Protein 2I1O (pdb70)

Foldseek 3Di:
DDDDPDADPVCLLVLNPFDVVLVVVLVVCPPCLVQKKFKKFKAFPFDQPAKWQWDQVVVVLVRLFPAQKWKWAFDGLFIGGQAFPVRHGDTGMMIITRCNRCVSNQNVNQVRTFQLTLLLRQLLLLQVLLPPFAEEEDALVVDDVVCSQSNRLSSVLSHHPAYADPNVCVQLVHDHDDAQDLVQCVVPNQVVSLVVQVVPDDPVDAGEGEQANDDQLQVSLLCCLVPDQRHQEYEYADDPVSCPDVLVSLLSSCVSCVVSPNNNYAYEYEYPDGSVRSNSNVVSGHRYYYDHDCNSVRRTRRMDMWTQAIPHHGDGDPPHHHADWWWWAAPPLGRIDIGHPVDQWDQDDPDHTIGTRGGIQARRSHGPDDDDRSVVSSVSNVVNSVSVD

Structure (mmCIF, N/CA/C/O backbone):
data_2I1O
#
_entry.id   2I1O
#
_cell.length_a   135.012
_cell.length_b   135.012
_cell.length_c   120.324
_cell.angle_alpha   90.00
_cell.angle_beta   90.00
_cell.angle_gamma   120.00
#
_symmetry.space_group_name_H-M   'P 63 2 2'
#
loop_
_entity.id
_entity.type
_entity.pdbx_description
1 polymer 'Nicotinate Phosphoribosyltransferase'
2 non-polymer 'PHOSPHATE ION'
3 non-polymer 'ZINC ION'
4 non-polymer 2-AMINO-2-HYDROXYMETHYL-PROPANE-1,3-DIOL
5 non-polymer (4S)-2-METHYL-2,4-PENTANEDIOL
6 non-polymer 'ACETIC ACID'
7 water water
#
loop_
_atom_site.group_PDB
_atom_site.id
_atom_site.type_symbol
_atom_site.label_atom_id
_atom_site.label_alt_id
_atom_site.label_comp_id
_atom_site.label_asym_id
_atom_site.label_entity_id
_atom_site.label_seq_id
_atom_site.pdbx_PDB_ins_code
_atom_site.Cartn_x
_atom_site.Cartn_y
_atom_site.Cartn_z
_atom_site.occupancy
_atom_site.B_iso_or_equiv
_atom_site.auth_seq_id
_atom_site.auth_comp_id
_atom_site.auth_asym_id
_atom_site.auth_atom_id
_atom_site.pdbx_PDB_model_num
ATOM 1 N N . MET A 1 7 ? 116.060 61.685 38.347 1.00 74.54 1 MET A N 1
ATOM 2 C CA . MET A 1 7 ? 114.693 61.584 37.751 1.00 73.61 1 MET A CA 1
ATOM 3 C C . MET A 1 7 ? 114.030 62.964 37.701 1.00 73.27 1 MET A C 1
ATOM 4 O O . MET A 1 7 ? 114.591 63.944 38.190 1.00 73.27 1 MET A O 1
ATOM 9 N N . ASN A 1 8 ? 112.840 63.046 37.113 1.00 69.12 2 ASN A N 1
ATOM 10 C CA . ASN A 1 8 ? 112.152 64.329 37.003 1.00 67.00 2 ASN A CA 1
ATOM 11 C C . ASN A 1 8 ? 111.086 64.607 38.071 1.00 62.08 2 ASN A C 1
ATOM 12 O O . ASN A 1 8 ? 110.754 63.738 38.879 1.00 61.38 2 ASN A O 1
ATOM 17 N N . VAL A 1 9 ? 110.565 65.835 38.063 1.00 51.08 3 VAL A N 1
ATOM 18 C CA . VAL A 1 9 ? 109.560 66.286 39.029 1.00 44.10 3 VAL A CA 1
ATOM 19 C C . VAL A 1 9 ? 108.295 65.432 39.119 1.00 39.78 3 VAL A C 1
ATOM 20 O O . VAL A 1 9 ? 107.937 64.954 40.197 1.00 39.04 3 VAL A O 1
ATOM 24 N N . PHE A 1 10 ? 107.615 65.252 37.991 1.00 35.80 4 PHE A N 1
ATOM 25 C CA . PHE A 1 10 ? 106.387 64.472 37.965 1.00 30.22 4 PHE A CA 1
ATOM 26 C C . PHE A 1 10 ? 106.648 62.970 37.959 1.00 28.29 4 PHE A C 1
ATOM 27 O O . PHE A 1 10 ? 107.785 62.531 37.765 1.00 25.58 4 PHE A O 1
ATOM 35 N N . ASN A 1 11 ? 105.593 62.190 38.188 1.00 24.30 5 ASN A N 1
ATOM 36 C CA . ASN A 1 11 ? 105.697 60.731 38.253 1.00 23.68 5 ASN A CA 1
ATOM 37 C C . ASN A 1 11 ? 105.789 60.101 36.873 1.00 23.02 5 ASN A C 1
ATOM 38 O O . ASN A 1 11 ? 104.970 59.265 36.492 1.00 22.93 5 ASN A O 1
ATOM 43 N N . THR A 1 12 ? 106.813 60.495 36.133 1.00 30.80 6 THR A N 1
ATOM 44 C CA . THR A 1 12 ? 106.995 60.005 34.784 1.00 31.62 6 THR A CA 1
ATOM 45 C C . THR A 1 12 ? 108.404 59.509 34.530 1.00 32.15 6 THR A C 1
ATOM 46 O O . THR A 1 12 ? 109.325 59.790 35.294 1.00 33.97 6 THR A O 1
ATOM 50 N N . ALA A 1 13 ? 108.558 58.758 33.448 1.00 30.49 7 ALA A N 1
ATOM 51 C CA . ALA A 1 13 ? 109.857 58.246 33.053 1.00 30.26 7 ALA A CA 1
ATOM 52 C C . ALA A 1 13 ? 110.245 59.094 31.850 1.00 30.80 7 ALA A C 1
ATOM 53 O O . ALA A 1 13 ? 109.458 59.258 30.920 1.00 31.17 7 ALA A O 1
ATOM 55 N N . SER A 1 14 ? 111.446 59.656 31.882 1.00 25.77 8 SER A N 1
ATOM 56 C CA . SER A 1 14 ? 111.918 60.487 30.783 1.00 26.86 8 SER A CA 1
ATOM 57 C C . SER A 1 14 ? 112.325 59.596 29.617 1.00 29.33 8 SER A C 1
ATOM 58 O O . SER A 1 14 ? 112.399 58.377 29.765 1.00 28.55 8 SER A O 1
ATOM 61 N N . ASP A 1 15 ? 112.582 60.203 28.461 1.00 24.92 9 ASP A N 1
ATOM 62 C CA . ASP A 1 15 ? 113.008 59.447 27.289 1.00 29.14 9 ASP A CA 1
ATOM 63 C C . ASP A 1 15 ? 114.314 58.751 27.633 1.00 34.27 9 ASP A C 1
ATOM 64 O O . ASP A 1 15 ? 114.551 57.608 27.233 1.00 31.80 9 ASP A O 1
ATOM 69 N N . GLU A 1 16 ? 115.156 59.458 28.381 1.00 35.63 10 GLU A N 1
ATOM 70 C CA . GLU A 1 16 ? 116.441 58.927 28.814 1.00 40.13 10 GLU A CA 1
ATOM 71 C C . GLU A 1 16 ? 116.168 57.615 29.549 1.00 36.52 10 GLU A C 1
ATOM 72 O O . GLU A 1 16 ? 116.692 56.560 29.187 1.00 33.05 10 GLU A O 1
ATOM 78 N N . ASP A 1 17 ? 115.333 57.701 30.583 1.00 37.27 11 ASP A N 1
ATOM 79 C CA . ASP A 1 17 ? 114.974 56.546 31.392 1.00 31.40 11 ASP A CA 1
ATOM 80 C C . ASP A 1 17 ? 114.447 55.364 30.588 1.00 28.54 11 ASP A C 1
ATOM 81 O O . ASP A 1 17 ? 114.945 54.250 30.733 1.00 26.65 11 ASP A O 1
ATOM 86 N N . ILE A 1 18 ? 113.441 55.584 29.744 1.00 30.40 12 ILE A N 1
ATOM 87 C CA . ILE A 1 18 ? 112.909 54.457 28.991 1.00 28.82 12 ILE A CA 1
ATOM 88 C C . ILE A 1 18 ? 113.997 53.859 28.084 1.00 29.23 12 ILE A C 1
ATOM 89 O O . ILE A 1 18 ? 114.051 52.643 27.902 1.00 28.41 12 ILE A O 1
ATOM 94 N N . LYS A 1 19 ? 114.878 54.701 27.544 1.00 33.05 13 LYS A N 1
ATOM 95 C CA . LYS A 1 19 ? 115.966 54.212 26.688 1.00 34.62 13 LYS A CA 1
ATOM 96 C C . LYS A 1 19 ? 117.013 53.410 27.470 1.00 34.59 13 LYS A C 1
ATOM 97 O O . LYS A 1 19 ? 117.704 52.566 26.903 1.00 33.38 13 LYS A O 1
ATOM 103 N N . LYS A 1 20 ? 117.135 53.683 28.768 1.00 36.83 14 LYS A N 1
ATOM 104 C CA . LYS A 1 20 ? 118.098 52.981 29.615 1.00 36.97 14 LYS A CA 1
ATOM 105 C C . LYS A 1 20 ? 117.522 51.678 30.166 1.00 37.63 14 LYS A C 1
ATOM 106 O O . LYS A 1 20 ? 118.215 50.917 30.851 1.00 38.16 14 LYS A O 1
ATOM 112 N N . GLY A 1 21 ? 116.253 51.418 29.863 1.00 34.24 15 GLY A N 1
ATOM 113 C CA . GLY A 1 21 ? 115.622 50.201 30.341 1.00 32.47 15 GLY A CA 1
ATOM 114 C C . GLY A 1 21 ? 115.133 50.307 31.771 1.00 31.62 15 GLY A C 1
ATOM 115 O O . GLY A 1 21 ? 114.916 49.291 32.434 1.00 31.33 15 GLY A O 1
ATOM 116 N N . LEU A 1 22 ? 114.957 51.537 32.247 1.00 37.87 16 LEU A N 1
ATOM 117 C CA . LEU A 1 22 ? 114.493 51.780 33.611 1.00 37.92 16 LEU A CA 1
ATOM 118 C C . LEU A 1 22 ? 112.975 51.686 33.724 1.00 37.21 16 LEU A C 1
ATOM 119 O O . LEU A 1 22 ? 112.431 51.462 34.808 1.00 37.36 16 LEU A O 1
ATOM 124 N N . ALA A 1 23 ? 112.293 51.881 32.601 1.00 31.46 17 ALA A N 1
ATOM 125 C CA . ALA A 1 23 ? 110.844 51.793 32.582 1.00 31.94 17 ALA A CA 1
ATOM 126 C C . ALA A 1 23 ? 110.501 50.363 32.189 1.00 32.95 17 ALA A C 1
ATOM 127 O O . ALA A 1 23 ? 110.064 50.103 31.070 1.00 32.16 17 ALA A O 1
ATOM 129 N N . SER A 1 24 ? 110.732 49.433 33.109 1.00 26.82 18 SER A N 1
ATOM 130 C CA . SER A 1 24 ? 110.441 48.034 32.856 1.00 26.40 18 SER A CA 1
ATOM 131 C C . SER A 1 24 ? 110.321 47.239 34.152 1.00 25.70 18 SER A C 1
ATOM 132 O O . SER A 1 24 ? 110.667 47.720 35.233 1.00 23.93 18 SER A O 1
ATOM 135 N N . ASP A 1 25 ? 109.805 46.023 34.026 1.00 28.85 19 ASP A N 1
ATOM 136 C CA . ASP A 1 25 ? 109.642 45.121 35.157 1.00 28.89 19 ASP A CA 1
ATOM 137 C C . ASP A 1 25 ? 111.060 44.624 35.471 1.00 30.40 19 ASP A C 1
ATOM 138 O O . ASP A 1 25 ? 111.759 44.151 34.570 1.00 28.86 19 ASP A O 1
ATOM 143 N N . VAL A 1 26 ? 111.487 44.729 36.729 1.00 30.61 20 VAL A N 1
ATOM 144 C CA . VAL A 1 26 ? 112.841 44.311 37.109 1.00 31.28 20 VAL A CA 1
ATOM 145 C C . VAL A 1 26 ? 113.254 42.899 36.772 1.00 33.16 20 VAL A C 1
ATOM 146 O O . VAL A 1 26 ? 114.444 42.625 36.640 1.00 32.85 20 VAL A O 1
ATOM 150 N N . TYR A 1 27 ? 112.295 41.995 36.638 1.00 29.43 21 TYR A N 1
ATOM 151 C CA . TYR A 1 27 ? 112.663 40.622 36.365 1.00 30.95 21 TYR A CA 1
ATOM 152 C C . TYR A 1 27 ? 113.557 40.478 35.140 1.00 29.76 21 TYR A C 1
ATOM 153 O O . TYR A 1 27 ? 114.416 39.596 35.111 1.00 29.24 21 TYR A O 1
ATOM 162 N N . PHE A 1 28 ? 113.391 41.356 34.151 1.00 30.06 22 PHE A N 1
ATOM 163 C CA . PHE A 1 28 ? 114.206 41.285 32.938 1.00 27.72 22 PHE A CA 1
ATOM 164 C C . PHE A 1 28 ? 115.690 41.465 33.227 1.00 27.06 22 PHE A C 1
ATOM 165 O O . PHE A 1 28 ? 116.490 40.570 32.936 1.00 25.89 22 PHE A O 1
ATOM 173 N N . GLU A 1 29 ? 116.068 42.602 33.809 1.00 37.38 23 GLU A N 1
ATOM 174 C CA . GLU A 1 29 ? 117.480 42.821 34.088 1.00 38.31 23 GLU A CA 1
ATOM 175 C C . GLU A 1 29 ? 118.042 41.774 35.043 1.00 38.65 23 GLU A C 1
ATOM 176 O O . GLU A 1 29 ? 119.174 41.323 34.862 1.00 41.75 23 GLU A O 1
ATOM 182 N N . ARG A 1 30 ? 117.261 41.366 36.040 1.00 30.71 24 ARG A N 1
ATOM 183 C CA . ARG A 1 30 ? 117.736 40.355 36.983 1.00 30.86 24 ARG A CA 1
ATOM 184 C C . ARG A 1 30 ? 117.904 39.005 36.293 1.00 30.87 24 ARG A C 1
ATOM 185 O O . ARG A 1 30 ? 118.798 38.237 36.637 1.00 32.20 24 ARG A O 1
ATOM 193 N N . THR A 1 31 ? 117.045 38.719 35.318 1.00 31.76 25 THR A N 1
ATOM 194 C CA . THR A 1 31 ? 117.116 37.464 34.573 1.00 30.97 25 THR A CA 1
ATOM 195 C C . THR A 1 31 ? 118.295 37.483 33.613 1.00 31.50 25 THR A C 1
ATOM 196 O O . THR A 1 31 ? 118.992 36.485 33.452 1.00 30.74 25 THR A O 1
ATOM 200 N N . ILE A 1 32 ? 118.494 38.619 32.953 1.00 33.96 26 ILE A N 1
ATOM 201 C CA . ILE A 1 32 ? 119.594 38.760 32.012 1.00 34.64 26 ILE A CA 1
ATOM 202 C C . ILE A 1 32 ? 120.893 38.663 32.792 1.00 35.61 26 ILE A C 1
ATOM 203 O O . ILE A 1 32 ? 121.861 38.059 32.343 1.00 33.90 26 ILE A O 1
ATOM 208 N N . SER A 1 33 ? 120.894 39.252 33.978 1.00 40.46 27 SER A N 1
ATOM 209 C CA . SER A 1 33 ? 122.069 39.228 34.831 1.00 42.99 27 SER A CA 1
ATOM 210 C C . SER A 1 33 ? 122.418 37.784 35.205 1.00 43.92 27 SER A C 1
ATOM 211 O O . SER A 1 33 ? 123.585 37.392 35.184 1.00 42.69 27 SER A O 1
ATOM 214 N N . ALA A 1 34 ? 121.398 36.994 35.530 1.00 40.59 28 ALA A N 1
ATOM 215 C CA . ALA A 1 34 ? 121.595 35.598 35.913 1.00 41.80 28 ALA A CA 1
ATOM 216 C C . ALA A 1 34 ? 122.153 34.741 34.775 1.00 42.31 28 ALA A C 1
ATOM 217 O O . ALA A 1 34 ? 122.996 33.874 35.003 1.00 42.30 28 ALA A O 1
ATOM 219 N N . ILE A 1 35 ? 121.679 34.990 33.555 1.00 45.97 29 ILE A N 1
ATOM 220 C CA . ILE A 1 35 ? 122.115 34.248 32.372 1.00 48.77 29 ILE A CA 1
ATOM 221 C C . ILE A 1 35 ? 123.626 34.327 32.117 1.00 51.41 29 ILE A C 1
ATOM 222 O O . ILE A 1 35 ? 124.220 33.398 31.567 1.00 50.72 29 ILE A O 1
ATOM 227 N N . GLY A 1 36 ? 124.247 35.434 32.511 1.00 46.16 30 GLY A N 1
ATOM 228 C CA . GLY A 1 36 ? 125.682 35.574 32.327 1.00 51.36 30 GLY A CA 1
ATOM 229 C C . GLY A 1 36 ? 126.208 35.388 30.914 1.00 56.87 30 GLY A C 1
ATOM 230 O O . GLY A 1 36 ? 125.605 35.855 29.949 1.00 57.18 30 GLY A O 1
ATOM 231 N N . ASP A 1 37 ? 127.339 34.697 30.791 1.00 50.39 31 ASP A N 1
ATOM 232 C CA . ASP A 1 37 ? 127.967 34.478 29.489 1.00 52.61 31 ASP A CA 1
ATOM 233 C C . ASP A 1 37 ? 127.087 33.729 28.496 1.00 50.95 31 ASP A C 1
ATOM 234 O O . ASP A 1 37 ? 127.357 33.742 27.295 1.00 49.35 31 ASP A O 1
ATOM 239 N N . LYS A 1 38 ? 126.043 33.067 28.987 1.00 44.71 32 LYS A N 1
ATOM 240 C CA . LYS A 1 38 ? 125.153 32.342 28.092 1.00 39.29 32 LYS A CA 1
ATOM 241 C C . LYS A 1 38 ? 124.517 33.356 27.149 1.00 38.54 32 LYS A C 1
ATOM 242 O O . LYS A 1 38 ? 124.040 33.004 26.068 1.00 36.96 32 LYS A O 1
ATOM 248 N N . CYS A 1 39 ? 124.528 34.620 27.566 1.00 47.30 33 CYS A N 1
ATOM 249 C CA . CYS A 1 39 ? 123.951 35.699 26.775 1.00 46.75 33 CYS A CA 1
ATOM 250 C C . CYS A 1 39 ? 124.513 35.734 25.364 1.00 49.60 33 CYS A C 1
ATOM 251 O O . CYS A 1 39 ? 123.804 36.049 24.409 1.00 48.58 33 CYS A O 1
ATOM 254 N N . ASN A 1 40 ? 125.790 35.397 25.237 1.00 68.60 34 ASN A N 1
ATOM 255 C CA . ASN A 1 40 ? 126.457 35.400 23.945 1.00 71.81 34 ASN A CA 1
ATOM 256 C C . ASN A 1 40 ? 126.004 34.254 23.040 1.00 71.00 34 ASN A C 1
ATOM 257 O O . ASN A 1 40 ? 126.280 34.256 21.841 1.00 70.68 34 ASN A O 1
ATOM 262 N N . ASP A 1 41 ? 125.296 33.282 23.606 1.00 60.12 35 ASP A N 1
ATOM 263 C CA . ASP A 1 41 ? 124.846 32.132 22.828 1.00 57.52 35 ASP A CA 1
ATOM 264 C C . ASP A 1 41 ? 123.329 31.997 22.738 1.00 54.92 35 ASP A C 1
ATOM 265 O O . ASP A 1 41 ? 122.813 30.929 22.397 1.00 54.60 35 ASP A O 1
ATOM 270 N N . LEU A 1 42 ? 122.615 33.077 23.033 1.00 44.08 36 LEU A N 1
ATOM 271 C CA . LEU A 1 42 ? 121.165 33.042 22.986 1.00 38.12 36 LEU A CA 1
ATOM 272 C C . LEU A 1 42 ? 120.583 34.081 22.053 1.00 37.21 36 LEU A C 1
ATOM 273 O O . LEU A 1 42 ? 120.349 35.229 22.442 1.00 35.49 36 LEU A O 1
ATOM 278 N N . ARG A 1 43 ? 120.369 33.673 20.808 1.00 42.36 37 ARG A N 1
ATOM 279 C CA . ARG A 1 43 ? 119.774 34.551 19.817 1.00 42.02 37 ARG A CA 1
ATOM 280 C C . ARG A 1 43 ? 118.315 34.126 19.739 1.00 37.78 37 ARG A C 1
ATOM 281 O O . ARG A 1 43 ? 118.002 32.932 19.739 1.00 35.43 37 ARG A O 1
ATOM 289 N N . VAL A 1 44 ? 117.417 35.098 19.678 1.00 42.34 38 VAL A N 1
ATOM 290 C CA . VAL A 1 44 ? 116.005 34.773 19.624 1.00 39.62 38 VAL A CA 1
ATOM 291 C C . VAL A 1 44 ? 115.228 35.644 18.659 1.00 37.41 38 VAL A C 1
ATOM 292 O O . VAL A 1 44 ? 115.756 36.586 18.064 1.00 38.46 38 VAL A O 1
ATOM 296 N N . ALA A 1 45 ? 113.959 35.294 18.517 1.00 31.24 39 ALA A N 1
ATOM 297 C CA . ALA A 1 45 ? 113.015 36.021 17.687 1.00 29.17 39 ALA A CA 1
ATOM 298 C C . ALA A 1 45 ? 111.730 36.037 18.524 1.00 27.97 39 ALA A C 1
ATOM 299 O O . ALA A 1 45 ? 111.216 34.990 18.925 1.00 26.95 39 ALA A O 1
ATOM 301 N N . MET A 1 46 ? 111.239 37.230 18.823 1.00 27.55 40 MET A N 1
ATOM 302 C CA . MET A 1 46 ? 110.032 37.377 19.618 1.00 26.83 40 MET A CA 1
ATOM 303 C C . MET A 1 46 ? 108.965 38.061 18.772 1.00 26.72 40 MET A C 1
ATOM 304 O O . MET A 1 46 ? 109.272 38.968 17.999 1.00 26.71 40 MET A O 1
ATOM 309 N N . GLU A 1 47 ? 107.718 37.624 18.908 1.00 34.13 41 GLU A N 1
ATOM 310 C CA . GLU A 1 47 ? 106.627 38.220 18.143 1.00 34.22 41 GLU A CA 1
ATOM 311 C C . GLU A 1 47 ? 105.518 38.722 19.062 1.00 32.03 41 GLU A C 1
ATOM 312 O O . GLU A 1 47 ? 105.168 38.078 20.048 1.00 34.01 41 GLU A O 1
ATOM 318 N N . ALA A 1 48 ? 104.982 39.889 18.738 1.00 24.46 42 ALA A N 1
ATOM 319 C CA . ALA A 1 48 ? 103.904 40.475 19.520 1.00 22.74 42 ALA A CA 1
ATOM 320 C C . ALA A 1 48 ? 102.588 40.112 18.855 1.00 23.14 42 ALA A C 1
ATOM 321 O O . ALA A 1 48 ? 102.398 40.353 17.653 1.00 22.04 42 ALA A O 1
ATOM 323 N N . THR A 1 49 ? 101.696 39.520 19.644 1.00 20.58 43 THR A N 1
ATOM 324 C CA . THR A 1 49 ? 100.378 39.108 19.180 1.00 20.66 43 THR A CA 1
ATOM 325 C C . THR A 1 49 ? 99.339 39.642 20.160 1.00 22.17 43 THR A C 1
ATOM 326 O O . THR A 1 49 ? 99.644 39.920 21.321 1.00 21.69 43 THR A O 1
ATOM 330 N N . VAL A 1 50 ? 98.112 39.793 19.690 1.00 23.08 44 VAL A N 1
ATOM 331 C CA . VAL A 1 50 ? 97.055 40.287 20.550 1.00 24.74 44 VAL A CA 1
ATOM 332 C C . VAL A 1 50 ? 96.419 39.159 21.360 1.00 24.33 44 VAL A C 1
ATOM 333 O O . VAL A 1 50 ? 95.859 38.224 20.798 1.00 23.28 44 VAL A O 1
ATOM 337 N N . SER A 1 51 ? 96.538 39.222 22.677 1.00 24.26 45 SER A N 1
ATOM 338 C CA . SER A 1 51 ? 95.884 38.222 23.513 1.00 27.07 45 SER A CA 1
ATOM 339 C C . SER A 1 51 ? 94.512 38.858 23.630 1.00 27.47 45 SER A C 1
ATOM 340 O O . SER A 1 51 ? 93.487 38.191 23.525 1.00 23.19 45 SER A O 1
ATOM 343 N N . GLY A 1 52 ? 94.562 40.179 23.816 1.00 65.87 46 GLY A N 1
ATOM 344 C CA . GLY A 1 52 ? 93.413 41.054 23.989 1.00 67.36 46 GLY A CA 1
ATOM 345 C C . GLY A 1 52 ? 92.098 40.788 23.301 1.00 69.28 46 GLY A C 1
ATOM 346 O O . GLY A 1 52 ? 91.816 39.670 22.882 1.00 71.77 46 GLY A O 1
ATOM 347 N N . PRO A 1 53 ? 91.263 41.828 23.165 1.00 25.12 47 PRO A N 1
ATOM 348 C CA . PRO A 1 53 ? 89.948 41.713 22.524 1.00 27.00 47 PRO A CA 1
ATOM 349 C C . PRO A 1 53 ? 90.099 41.053 21.164 1.00 27.72 47 PRO A C 1
ATOM 350 O O . PRO A 1 53 ? 90.879 41.510 20.330 1.00 24.20 47 PRO A O 1
ATOM 354 N N . LEU A 1 54 ? 89.361 39.976 20.940 1.00 30.79 48 LEU A N 1
ATOM 355 C CA . LEU A 1 54 ? 89.453 39.286 19.668 1.00 33.74 48 LEU A CA 1
ATOM 356 C C . LEU A 1 54 ? 88.159 39.456 18.878 1.00 37.42 48 LEU A C 1
ATOM 357 O O . LEU A 1 54 ? 88.036 38.967 17.754 1.00 38.49 48 LEU A O 1
ATOM 362 N N . ASP A 1 55 ? 87.207 40.175 19.458 1.00 37.12 49 ASP A N 1
ATOM 363 C CA . ASP A 1 55 ? 85.918 40.376 18.819 1.00 38.23 49 ASP A CA 1
ATOM 364 C C . ASP A 1 55 ? 85.782 41.726 18.095 1.00 36.16 49 ASP A C 1
ATOM 365 O O . ASP A 1 55 ? 84.677 42.211 17.861 1.00 35.33 49 ASP A O 1
ATOM 370 N N . THR A 1 56 ? 86.910 42.322 17.723 1.00 35.41 50 THR A N 1
ATOM 371 C CA . THR A 1 56 ? 86.915 43.601 17.010 1.00 31.07 50 THR A CA 1
ATOM 372 C C . THR A 1 56 ? 88.158 43.686 16.129 1.00 29.56 50 THR A C 1
ATOM 373 O O . THR A 1 56 ? 89.128 42.963 16.356 1.00 28.88 50 THR A O 1
ATOM 377 N N . TRP A 1 57 ? 88.131 44.544 15.112 1.00 28.30 51 TRP A N 1
ATOM 378 C CA . TRP A 1 57 ? 89.326 44.708 14.298 1.00 25.95 51 TRP A CA 1
ATOM 379 C C . TRP A 1 57 ? 90.204 45.690 15.067 1.00 25.28 51 TRP A C 1
ATOM 380 O O . TRP A 1 57 ? 89.817 46.161 16.139 1.00 22.98 51 TRP A O 1
ATOM 391 N N . ILE A 1 58 ? 91.386 45.989 14.537 1.00 28.16 52 ILE A N 1
ATOM 392 C CA . ILE A 1 58 ? 92.304 46.900 15.211 1.00 27.91 52 ILE A CA 1
ATOM 393 C C . ILE A 1 58 ? 93.011 47.826 14.238 1.00 27.32 52 ILE A C 1
ATOM 394 O O . ILE A 1 58 ? 93.347 47.427 13.128 1.00 28.96 52 ILE A O 1
ATOM 399 N N . ASN A 1 59 ? 93.215 49.073 14.655 1.00 25.29 53 ASN A N 1
ATOM 400 C CA . ASN A 1 59 ? 93.934 50.053 13.838 1.00 25.02 53 ASN A CA 1
ATOM 401 C C . ASN A 1 59 ? 95.304 50.148 14.511 1.00 23.79 53 ASN A C 1
ATOM 402 O O . ASN A 1 59 ? 95.475 50.891 15.484 1.00 21.61 53 ASN A O 1
ATOM 407 N N . PHE A 1 60 ? 96.264 49.375 14.009 1.00 24.90 54 PHE A N 1
ATOM 408 C CA . PHE A 1 60 ? 97.602 49.339 14.592 1.00 27.15 54 PHE A CA 1
ATOM 409 C C . PHE A 1 60 ? 98.262 50.710 14.671 1.00 28.47 54 PHE A C 1
ATOM 410 O O . PHE A 1 60 ? 98.309 51.459 13.690 1.00 30.77 54 PHE A O 1
ATOM 418 N N . THR A 1 61 ? 98.786 51.027 15.847 1.00 26.48 55 THR A N 1
ATOM 419 C CA . THR A 1 61 ? 99.422 52.315 16.052 1.00 25.94 55 THR A CA 1
ATOM 420 C C . THR A 1 61 ? 100.409 52.273 17.231 1.00 27.05 55 THR A C 1
ATOM 421 O O . THR A 1 61 ? 100.207 51.525 18.199 1.00 26.27 55 THR A O 1
ATOM 425 N N . GLY A 1 62 ? 101.480 53.063 17.135 1.00 24.80 56 GLY A N 1
ATOM 426 C CA . GLY A 1 62 ? 102.478 53.104 18.192 1.00 23.81 56 GLY A CA 1
ATOM 427 C C . GLY A 1 62 ? 103.829 52.545 17.770 1.00 24.96 56 GLY A C 1
ATOM 428 O O . GLY A 1 62 ? 104.773 52.529 18.560 1.00 23.81 56 GLY A O 1
ATOM 429 N N . LEU A 1 63 ? 103.925 52.096 16.522 1.00 30.27 57 LEU A N 1
ATOM 430 C CA . LEU A 1 63 ? 105.159 51.520 15.981 1.00 31.10 57 LEU A CA 1
ATOM 431 C C . LEU A 1 63 ? 106.314 52.530 15.959 1.00 32.51 57 LEU A C 1
ATOM 432 O O . LEU A 1 63 ? 107.469 52.173 16.221 1.00 31.22 57 LEU A O 1
ATOM 437 N N . ASP A 1 64 ? 105.999 53.785 15.635 1.00 29.07 58 ASP A N 1
ATOM 438 C CA . ASP A 1 64 ? 107.005 54.843 15.563 1.00 29.40 58 ASP A CA 1
ATOM 439 C C . ASP A 1 64 ? 107.802 54.924 16.854 1.00 31.71 58 ASP A C 1
ATOM 440 O O . ASP A 1 64 ? 109.023 55.097 16.838 1.00 32.65 58 ASP A O 1
ATOM 445 N N . GLU A 1 65 ? 107.102 54.784 17.973 1.00 31.99 59 GLU A N 1
ATOM 446 C CA . GLU A 1 65 ? 107.725 54.837 19.287 1.00 32.56 59 GLU A CA 1
ATOM 447 C C . GLU A 1 65 ? 108.671 53.647 19.470 1.00 31.05 59 GLU A C 1
ATOM 448 O O . GLU A 1 65 ? 109.758 53.776 20.041 1.00 29.97 59 GLU A O 1
ATOM 454 N N . VAL A 1 66 ? 108.246 52.489 18.977 1.00 27.25 60 VAL A N 1
ATOM 455 C CA . VAL A 1 66 ? 109.041 51.271 19.075 1.00 26.15 60 VAL A CA 1
ATOM 456 C C . VAL A 1 66 ? 110.364 51.412 18.312 1.00 25.96 60 VAL A C 1
ATOM 457 O O . VAL A 1 66 ? 111.414 51.003 18.810 1.00 25.45 60 VAL A O 1
ATOM 461 N N . LEU A 1 67 ? 110.315 51.998 17.116 1.00 23.08 61 LEU A N 1
ATOM 462 C CA . LEU A 1 67 ? 111.527 52.178 16.321 1.00 23.12 61 LEU A CA 1
ATOM 463 C C . LEU A 1 67 ? 112.497 53.165 16.971 1.00 22.69 61 LEU A C 1
ATOM 464 O O . LEU A 1 67 ? 113.705 52.972 16.917 1.00 21.93 61 LEU A O 1
ATOM 469 N N . LYS A 1 68 ? 111.968 54.218 17.584 1.00 27.92 62 LYS A N 1
ATOM 470 C CA . LYS A 1 68 ? 112.805 55.211 18.251 1.00 29.39 62 LYS A CA 1
ATOM 471 C C . LYS A 1 68 ? 113.627 54.551 19.358 1.00 30.30 62 LYS A C 1
ATOM 472 O O . LYS A 1 68 ? 114.749 54.957 19.640 1.00 32.16 62 LYS A O 1
ATOM 478 N N . LEU A 1 69 ? 113.056 53.532 19.988 1.00 29.77 63 LEU A N 1
ATOM 479 C CA . LEU A 1 69 ? 113.719 52.847 21.086 1.00 29.34 63 LEU A CA 1
ATOM 480 C C . LEU A 1 69 ? 114.741 51.786 20.676 1.00 30.25 63 LEU A C 1
ATOM 481 O O . LEU A 1 69 ? 115.802 51.671 21.292 1.00 30.55 63 LEU A O 1
ATOM 486 N N . LEU A 1 70 ? 114.426 51.006 19.649 1.00 30.29 64 LEU A N 1
ATOM 487 C CA . LEU A 1 70 ? 115.332 49.943 19.224 1.00 31.66 64 LEU A CA 1
ATOM 488 C C . LEU A 1 70 ? 116.387 50.364 18.218 1.00 31.93 64 LEU A C 1
ATOM 489 O O . LEU A 1 70 ? 117.341 49.627 17.970 1.00 32.55 64 LEU A O 1
ATOM 494 N N . GLU A 1 71 ? 116.218 51.546 17.638 1.00 29.06 65 GLU A N 1
ATOM 495 C CA . GLU A 1 71 ? 117.191 52.048 16.677 1.00 30.06 65 GLU A CA 1
ATOM 496 C C . GLU A 1 71 ? 118.552 52.142 17.379 1.00 29.37 65 GLU A C 1
ATOM 497 O O . GLU A 1 71 ? 118.654 52.660 18.496 1.00 26.26 65 GLU A O 1
ATOM 503 N N . GLY A 1 72 ? 119.590 51.615 16.737 1.00 32.70 66 GLY A N 1
ATOM 504 C CA . GLY A 1 72 ? 120.909 51.671 17.339 1.00 35.11 66 GLY A CA 1
ATOM 505 C C . GLY A 1 72 ? 121.360 50.368 17.968 1.00 36.15 66 GLY A C 1
ATOM 506 O O . GLY A 1 72 ? 122.545 50.197 18.246 1.00 37.47 66 GLY A O 1
ATOM 507 N N . LEU A 1 73 ? 120.418 49.459 18.210 1.00 35.47 67 LEU A N 1
ATOM 508 C CA . LEU A 1 73 ? 120.725 48.154 18.787 1.00 35.54 67 LEU A CA 1
ATOM 509 C C . LEU A 1 73 ? 120.883 47.175 17.627 1.00 36.05 67 LEU A C 1
ATOM 510 O O . LEU A 1 73 ? 120.271 47.351 16.576 1.00 36.75 67 LEU A O 1
ATOM 515 N N . ASP A 1 74 ? 121.694 46.142 17.808 1.00 32.44 68 ASP A N 1
ATOM 516 C CA . ASP A 1 74 ? 121.900 45.184 16.735 1.00 32.67 68 ASP A CA 1
ATOM 517 C C . ASP A 1 74 ? 120.758 44.161 16.678 1.00 32.80 68 ASP A C 1
ATOM 518 O O . ASP A 1 74 ? 120.903 42.998 17.076 1.00 31.90 68 ASP A O 1
ATOM 523 N N . VAL A 1 75 ? 119.614 44.613 16.177 1.00 35.94 69 VAL A N 1
ATOM 524 C CA . VAL A 1 75 ? 118.447 43.754 16.053 1.00 35.44 69 VAL A CA 1
ATOM 525 C C . VAL A 1 75 ? 117.699 44.060 14.765 1.00 35.46 69 VAL A C 1
ATOM 526 O O . VAL A 1 75 ? 117.708 45.191 14.276 1.00 36.04 69 VAL A O 1
ATOM 530 N N . ASP A 1 76 ? 117.069 43.037 14.210 1.00 30.65 70 ASP A N 1
ATOM 531 C CA . ASP A 1 76 ? 116.266 43.202 13.010 1.00 30.28 70 ASP A CA 1
ATOM 532 C C . ASP A 1 76 ? 114.831 43.357 13.511 1.00 30.05 70 ASP A C 1
ATOM 533 O O . ASP A 1 76 ? 114.436 42.721 14.499 1.00 28.84 70 ASP A O 1
ATOM 538 N N . LEU A 1 77 ? 114.053 44.205 12.851 1.00 41.50 71 LEU A N 1
ATOM 539 C CA . LEU A 1 77 ? 112.678 44.409 13.277 1.00 42.65 71 LEU A CA 1
ATOM 540 C C . LEU A 1 77 ? 111.701 44.384 12.123 1.00 41.77 71 LEU A C 1
ATOM 541 O O . LEU A 1 77 ? 111.895 45.054 11.107 1.00 43.84 71 LEU A O 1
ATOM 546 N N . TYR A 1 78 ? 110.652 43.589 12.287 1.00 30.90 72 TYR A N 1
ATOM 547 C CA . TYR A 1 78 ? 109.611 43.491 11.282 1.00 30.78 72 TYR A CA 1
ATOM 548 C C . TYR A 1 78 ? 108.319 43.920 11.950 1.00 29.91 72 TYR A C 1
ATOM 549 O O . TYR A 1 78 ? 108.111 43.661 13.139 1.00 30.11 72 TYR A O 1
ATOM 558 N N . ALA A 1 79 ? 107.455 44.582 11.192 1.00 26.99 73 ALA A N 1
ATOM 559 C CA . ALA A 1 79 ? 106.185 45.031 11.736 1.00 26.99 73 ALA A CA 1
ATOM 560 C C . ALA A 1 79 ? 105.163 45.349 10.658 1.00 26.39 73 ALA A C 1
ATOM 561 O O . ALA A 1 79 ? 105.492 45.491 9.478 1.00 27.31 73 ALA A O 1
ATOM 563 N N . ILE A 1 80 ? 103.911 45.436 11.082 1.00 26.63 74 ILE A N 1
ATOM 564 C CA . ILE A 1 80 ? 102.823 45.791 10.193 1.00 26.29 74 ILE A CA 1
ATOM 565 C C . ILE A 1 80 ? 102.809 47.313 10.291 1.00 25.95 74 ILE A C 1
ATOM 566 O O . ILE A 1 80 ? 102.933 47.866 11.384 1.00 25.82 74 ILE A O 1
ATOM 571 N N . PRO A 1 81 ? 102.696 48.013 9.150 1.00 28.51 75 PRO A N 1
ATOM 572 C CA . PRO A 1 81 ? 102.686 49.481 9.194 1.00 27.39 75 PRO A CA 1
ATOM 573 C C . PRO A 1 81 ? 101.566 50.078 10.037 1.00 27.55 75 PRO A C 1
ATOM 574 O O . PRO A 1 81 ? 100.481 49.501 10.164 1.00 25.23 75 PRO A O 1
ATOM 578 N N . GLU A 1 82 ? 101.847 51.233 10.626 1.00 22.94 76 GLU A N 1
ATOM 579 C CA . GLU A 1 82 ? 100.852 51.927 11.415 1.00 23.34 76 GLU A CA 1
ATOM 580 C C . GLU A 1 82 ? 99.675 52.277 10.500 1.00 23.61 76 GLU A C 1
ATOM 581 O O . GLU A 1 82 ? 99.856 52.500 9.299 1.00 20.88 76 GLU A O 1
ATOM 587 N N . GLY A 1 83 ? 98.472 52.319 11.064 1.00 20.80 77 GLY A N 1
ATOM 588 C CA . GLY A 1 83 ? 97.317 52.650 10.259 1.00 21.05 77 GLY A CA 1
ATOM 589 C C . GLY A 1 83 ? 96.721 51.472 9.511 1.00 23.12 77 GLY A C 1
ATOM 590 O O . GLY A 1 83 ? 95.683 51.616 8.856 1.00 24.43 77 GLY A O 1
ATOM 591 N N . THR A 1 84 ? 97.374 50.312 9.572 1.00 23.61 78 THR A N 1
ATOM 592 C CA . THR A 1 84 ? 96.828 49.125 8.914 1.00 24.16 78 THR A CA 1
ATOM 593 C C . THR A 1 84 ? 95.654 48.697 9.788 1.00 24.66 78 THR A C 1
ATOM 594 O O . THR A 1 84 ? 95.756 48.718 11.015 1.00 26.13 78 THR A O 1
ATOM 598 N N . ILE A 1 85 ? 94.534 48.335 9.175 1.00 25.81 79 ILE A N 1
ATOM 599 C CA . ILE A 1 85 ? 93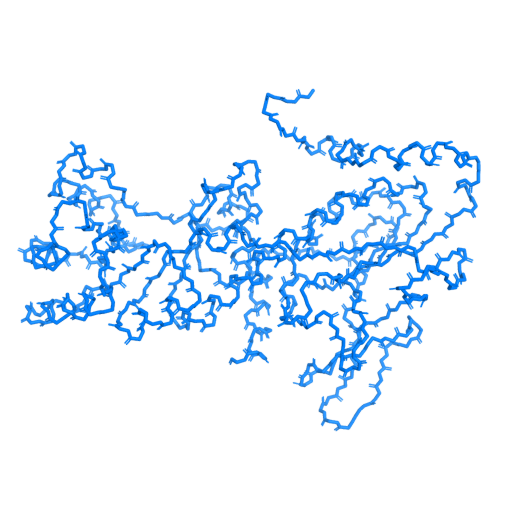.372 47.911 9.952 1.00 26.09 79 ILE A CA 1
ATOM 600 C C . ILE A 1 85 ? 93.071 46.457 9.631 1.00 25.49 79 ILE A C 1
ATOM 601 O O . ILE A 1 85 ? 92.933 46.101 8.465 1.00 24.76 79 ILE A O 1
ATOM 606 N N . LEU A 1 86 ? 92.978 45.622 10.664 1.00 25.21 80 LEU A N 1
ATOM 607 C CA . LEU A 1 86 ? 92.713 44.194 10.476 1.00 24.66 80 LEU A CA 1
ATOM 608 C C . LEU A 1 86 ? 92.251 43.524 11.766 1.00 24.73 80 LEU A C 1
ATOM 609 O O . LEU A 1 86 ? 92.271 44.136 12.830 1.00 24.80 80 LEU A O 1
ATOM 614 N N . PHE A 1 87 ? 91.835 42.263 11.664 1.00 28.34 81 PHE A N 1
ATOM 615 C CA . PHE A 1 87 ? 91.397 41.509 12.833 1.00 30.40 81 PHE A CA 1
ATOM 616 C C . PHE A 1 87 ? 92.606 40.839 13.474 1.00 30.56 81 PHE A C 1
ATOM 617 O O . PHE A 1 87 ? 93.543 40.451 12.781 1.00 32.05 81 PHE A O 1
ATOM 625 N N . PRO A 1 88 ? 92.599 40.697 14.811 1.00 24.91 82 PRO A N 1
ATOM 626 C CA . PRO A 1 88 ? 93.692 40.074 15.568 1.00 24.07 82 PRO A CA 1
ATOM 627 C C . PRO A 1 88 ? 93.938 38.605 15.215 1.00 23.39 82 PRO A C 1
ATOM 628 O O . PRO A 1 88 ? 95.009 38.081 15.513 1.00 21.58 82 PRO A O 1
ATOM 632 N N . ARG A 1 89 ? 92.946 37.940 14.615 1.00 18.16 83 ARG A N 1
ATOM 633 C CA . ARG A 1 89 ? 93.088 36.531 14.211 1.00 19.90 83 ARG A CA 1
ATOM 634 C C . ARG A 1 89 ? 92.862 36.473 12.697 1.00 20.95 83 ARG A C 1
ATOM 635 O O . ARG A 1 89 ? 92.041 37.220 12.168 1.00 19.14 83 ARG A O 1
ATOM 643 N N . ASP A 1 90 ? 93.570 35.585 12.000 1.00 25.85 84 ASP A N 1
ATOM 644 C CA . ASP A 1 90 ? 93.419 35.493 10.551 1.00 26.94 84 ASP A CA 1
ATOM 645 C C . ASP A 1 90 ? 92.172 34.729 10.124 1.00 27.06 84 ASP A C 1
ATOM 646 O O . ASP A 1 90 ? 91.388 34.286 10.964 1.00 27.24 84 ASP A O 1
ATOM 651 N N . ALA A 1 91 ? 91.997 34.584 8.812 1.00 28.07 85 ALA A N 1
ATOM 652 C CA . ALA A 1 91 ? 90.844 33.891 8.236 1.00 27.96 85 ALA A CA 1
ATOM 653 C C . ALA A 1 91 ? 90.613 32.505 8.823 1.00 27.30 85 ALA A C 1
ATOM 654 O O . ALA A 1 91 ? 89.496 31.996 8.792 1.00 25.11 85 ALA A O 1
ATOM 656 N N . ASN A 1 92 ? 91.673 31.902 9.350 1.00 29.68 86 ASN A N 1
ATOM 657 C CA . ASN A 1 92 ? 91.598 30.567 9.937 1.00 29.72 86 ASN A CA 1
ATOM 658 C C . ASN A 1 92 ? 91.762 30.576 11.460 1.00 29.12 86 ASN A C 1
ATOM 659 O O . ASN A 1 92 ? 92.095 29.556 12.063 1.00 29.40 86 ASN A O 1
ATOM 664 N N . GLY A 1 93 ? 91.550 31.735 12.072 1.00 26.19 87 GLY A N 1
ATOM 665 C CA . GLY A 1 93 ? 91.652 31.836 13.516 1.00 27.08 87 GLY A CA 1
ATOM 666 C C . GLY A 1 93 ? 93.045 31.819 14.122 1.00 27.92 87 GLY A C 1
ATOM 667 O O . GLY A 1 93 ? 93.179 31.611 15.333 1.00 26.62 87 GLY A O 1
ATOM 668 N N . LEU A 1 94 ? 94.079 32.036 13.308 1.00 25.88 88 LEU A N 1
ATOM 669 C CA . LEU A 1 94 ? 95.450 32.045 13.828 1.00 26.18 88 LEU A CA 1
ATOM 670 C C . LEU A 1 94 ? 95.842 33.440 14.313 1.00 25.55 88 LEU A C 1
ATOM 671 O O . LEU A 1 94 ? 95.530 34.442 13.669 1.00 26.30 88 LEU A O 1
ATOM 676 N N . PRO A 1 95 ? 96.535 33.521 15.460 1.00 30.41 89 PRO A N 1
ATOM 677 C CA . PRO A 1 95 ? 96.962 34.815 16.011 1.00 29.21 89 PRO A CA 1
ATOM 678 C C . PRO A 1 95 ? 97.934 35.517 15.064 1.00 28.12 89 PRO A C 1
ATOM 679 O O . PRO A 1 95 ? 98.925 34.926 14.621 1.00 26.19 89 PRO A O 1
ATOM 683 N N . VAL A 1 96 ? 97.645 36.781 14.771 1.00 24.90 90 VAL A N 1
ATOM 684 C CA . VAL A 1 96 ? 98.468 37.577 13.873 1.00 23.83 90 VAL A CA 1
ATOM 685 C C . VAL A 1 96 ? 99.602 38.309 14.591 1.00 23.78 90 VAL A C 1
ATOM 686 O O . VAL A 1 96 ? 99.385 38.984 15.595 1.00 23.44 90 VAL A O 1
ATOM 690 N N . PRO A 1 97 ? 100.840 38.157 14.097 1.00 24.39 91 PRO A N 1
ATOM 691 C CA . PRO A 1 97 ? 101.970 38.848 14.733 1.00 24.73 91 PRO A CA 1
ATOM 692 C C . PRO A 1 97 ? 102.096 40.250 14.130 1.00 25.04 91 PRO A C 1
ATOM 693 O O . PRO A 1 97 ? 102.095 40.415 12.912 1.00 26.01 91 PRO A O 1
ATOM 697 N N . PHE A 1 98 ? 102.175 41.266 14.980 1.00 20.53 92 PHE A N 1
ATOM 698 C CA . PHE A 1 98 ? 102.276 42.630 14.489 1.00 21.50 92 PHE A CA 1
ATOM 699 C C . PHE A 1 98 ? 103.718 43.113 14.417 1.00 23.79 92 PHE A C 1
ATOM 700 O O . PHE A 1 98 ? 104.033 44.020 13.649 1.00 23.34 92 PHE A O 1
ATOM 708 N N . ILE A 1 99 ? 104.594 42.521 15.222 1.00 30.02 93 ILE A N 1
ATOM 709 C CA . ILE A 1 99 ? 106.002 42.887 15.176 1.00 31.73 93 ILE A CA 1
ATOM 710 C C . ILE A 1 99 ? 106.870 41.682 15.513 1.00 31.54 93 ILE A C 1
ATOM 711 O O . ILE A 1 99 ? 106.465 40.800 16.268 1.00 32.91 93 ILE A O 1
ATOM 716 N N . ARG A 1 100 ? 108.059 41.637 14.930 1.00 32.73 94 ARG A N 1
ATOM 717 C CA . ARG A 1 100 ? 108.996 40.567 15.229 1.00 32.41 94 ARG A CA 1
ATOM 718 C C . ARG A 1 100 ? 110.344 41.232 15.474 1.00 33.10 94 ARG A C 1
ATOM 719 O O . ARG A 1 100 ? 110.760 42.104 14.708 1.00 34.17 94 ARG A O 1
ATOM 727 N N . VAL A 1 101 ? 111.009 40.843 16.555 1.00 32.88 95 VAL A N 1
ATOM 728 C CA . VAL A 1 101 ? 112.321 41.387 16.872 1.00 32.32 95 VAL A CA 1
ATOM 729 C C . VAL A 1 101 ? 113.321 40.237 16.895 1.00 32.71 95 VAL A C 1
ATOM 730 O O . VAL A 1 101 ? 113.056 39.193 17.499 1.00 32.59 95 VAL A O 1
ATOM 734 N N . GLU A 1 102 ? 114.459 40.426 16.231 1.00 34.49 96 GLU A N 1
ATOM 735 C CA . GLU A 1 102 ? 115.505 39.401 16.180 1.00 34.88 96 GLU A CA 1
ATOM 736 C C . GLU A 1 102 ? 116.836 39.941 16.693 1.00 35.97 96 GLU A C 1
ATOM 737 O O . GLU A 1 102 ? 117.230 41.062 16.361 1.00 37.24 96 GLU A O 1
ATOM 743 N N . GLY A 1 103 ? 117.519 39.139 17.507 1.00 29.63 97 GLY A N 1
ATOM 744 C CA . GLY A 1 103 ? 118.805 39.541 18.060 1.00 31.07 97 GLY A CA 1
ATOM 745 C C . GLY A 1 103 ? 119.140 38.791 19.340 1.00 33.90 97 GLY A C 1
ATOM 746 O O . GLY A 1 103 ? 118.436 37.853 19.718 1.00 33.32 97 GLY A O 1
ATOM 747 N N . ARG A 1 104 ? 120.220 39.184 20.008 1.00 37.70 98 ARG A N 1
ATOM 748 C CA . ARG A 1 104 ? 120.608 38.533 21.257 1.00 39.93 98 ARG A CA 1
ATOM 749 C C . ARG A 1 104 ? 119.590 38.932 22.318 1.00 38.30 98 ARG A C 1
ATOM 750 O O . ARG A 1 104 ? 119.388 40.116 22.576 1.00 36.90 98 ARG A O 1
ATOM 758 N N . TYR A 1 105 ? 118.953 37.945 22.934 1.00 39.89 99 TYR A N 1
ATOM 759 C CA . TYR A 1 105 ? 117.949 38.214 23.953 1.00 37.74 99 TYR A CA 1
ATOM 760 C C . TYR A 1 105 ? 118.375 39.272 24.965 1.00 37.67 99 TYR A C 1
ATOM 761 O O . TYR A 1 105 ? 117.655 40.237 25.209 1.00 37.50 99 TYR A O 1
ATOM 770 N N . CYS A 1 106 ? 119.549 39.085 25.555 1.00 38.64 100 CYS A N 1
ATOM 771 C CA . CYS A 1 106 ? 120.045 40.015 26.562 1.00 39.02 100 CYS A CA 1
ATOM 772 C C . CYS A 1 106 ? 120.251 41.435 26.051 1.00 37.37 100 CYS A C 1
ATOM 773 O O . CYS A 1 106 ? 120.387 42.363 26.847 1.00 38.09 100 CYS A O 1
ATOM 776 N N . ASP A 1 107 ? 120.272 41.609 24.734 1.00 35.97 101 ASP A N 1
ATOM 777 C CA . ASP A 1 107 ? 120.461 42.934 24.156 1.00 36.41 101 ASP A CA 1
ATOM 778 C C . ASP A 1 107 ? 119.215 43.809 24.180 1.00 36.73 101 ASP A C 1
ATOM 779 O O . ASP A 1 107 ? 119.326 45.035 24.255 1.00 38.09 101 ASP A O 1
ATOM 784 N N . PHE A 1 108 ? 118.033 43.196 24.121 1.00 32.71 102 PHE A N 1
ATOM 785 C CA . PHE A 1 108 ? 116.799 43.978 24.096 1.00 31.35 102 PHE A CA 1
ATOM 786 C C . PHE A 1 108 ? 115.684 43.435 24.994 1.00 31.66 102 PHE A C 1
ATOM 787 O O . PHE A 1 108 ? 114.605 44.024 25.081 1.00 30.87 102 PHE A O 1
ATOM 795 N N . GLY A 1 109 ? 115.948 42.320 25.663 1.00 34.06 103 GLY A N 1
ATOM 796 C CA . GLY A 1 109 ? 114.940 41.723 26.516 1.00 33.33 103 GLY A CA 1
ATOM 797 C C . GLY A 1 109 ? 114.270 42.670 27.494 1.00 34.07 103 GLY A C 1
ATOM 798 O O . GLY A 1 109 ? 113.070 42.545 27.757 1.00 34.41 103 GLY A O 1
ATOM 799 N N . MET A 1 110 ? 115.032 43.620 28.029 1.00 28.83 104 MET A N 1
ATOM 800 C CA . MET A 1 110 ? 114.494 44.560 29.008 1.00 27.12 104 MET A CA 1
ATOM 801 C C . MET A 1 110 ? 113.476 45.541 28.435 1.00 26.52 104 MET A C 1
ATOM 802 O O . MET A 1 110 ? 112.687 46.130 29.177 1.00 25.96 104 MET A O 1
ATOM 807 N N . TYR A 1 111 ? 113.484 45.705 27.116 1.00 33.01 105 TYR A N 1
ATOM 808 C CA . TYR A 1 111 ? 112.568 46.630 26.454 1.00 32.69 105 TYR A CA 1
ATOM 809 C C . TYR A 1 111 ? 111.176 46.062 26.192 1.00 31.67 105 TYR A C 1
ATOM 810 O O . TYR A 1 111 ? 110.328 46.752 25.621 1.00 31.82 105 TYR A O 1
ATOM 819 N N . GLU A 1 112 ? 110.939 44.817 26.599 1.00 24.31 106 GLU A N 1
ATOM 820 C CA . GLU A 1 112 ? 109.635 44.194 26.377 1.00 25.39 106 GLU A CA 1
ATOM 821 C C . GLU A 1 112 ? 108.507 45.032 26.990 1.00 24.89 106 GLU A C 1
ATOM 822 O O . GLU A 1 112 ? 107.482 45.271 26.340 1.00 23.68 106 GLU A O 1
ATOM 828 N N . THR A 1 113 ? 108.712 45.494 28.223 1.00 25.71 107 THR A N 1
ATOM 829 C CA . THR A 1 113 ? 107.716 46.305 28.920 1.00 25.89 107 THR A CA 1
ATOM 830 C C . THR A 1 113 ? 107.333 47.539 28.105 1.00 26.77 107 THR A C 1
ATOM 831 O O . THR A 1 113 ? 106.153 47.778 27.844 1.00 28.35 107 THR A O 1
ATOM 835 N N . ALA A 1 114 ? 108.335 48.316 27.704 1.00 25.12 108 ALA A N 1
ATOM 836 C CA . ALA A 1 114 ? 108.118 49.530 26.916 1.00 25.57 108 ALA A CA 1
ATOM 837 C C . ALA A 1 114 ? 107.554 49.251 25.516 1.00 24.48 108 ALA A C 1
ATOM 838 O O . ALA A 1 114 ? 106.696 49.986 25.029 1.00 24.54 108 ALA A O 1
ATOM 840 N N . ILE A 1 115 ? 108.040 48.197 24.867 1.00 26.88 109 ILE A N 1
ATOM 841 C CA . ILE A 1 115 ? 107.559 47.847 23.536 1.00 26.90 109 ILE A CA 1
ATOM 842 C C . ILE A 1 115 ? 106.054 47.576 23.571 1.00 26.15 109 ILE A C 1
ATOM 843 O O . ILE A 1 115 ? 105.302 48.094 22.742 1.00 25.69 109 ILE A O 1
ATOM 848 N N . LEU A 1 116 ? 105.611 46.768 24.532 1.00 26.08 110 LEU A N 1
ATOM 849 C CA . LEU A 1 116 ? 104.188 46.482 24.651 1.00 25.75 110 LEU A CA 1
ATOM 850 C C . LEU A 1 116 ? 103.450 47.776 24.970 1.00 25.30 110 LEU A C 1
ATOM 851 O O . LEU A 1 116 ? 102.417 48.076 24.364 1.00 24.32 110 LEU A O 1
ATOM 856 N N . GLY A 1 117 ? 103.999 48.544 25.910 1.00 23.02 111 GLY A N 1
ATOM 857 C CA . GLY A 1 117 ? 103.383 49.799 26.302 1.00 22.80 111 GLY A CA 1
ATOM 858 C C . GLY A 1 117 ? 103.122 50.738 25.135 1.00 23.00 111 GLY A C 1
ATOM 859 O O . GLY A 1 117 ? 102.083 51.396 25.071 1.00 23.44 111 GLY A O 1
ATOM 860 N N . PHE A 1 118 ? 104.066 50.802 24.207 1.00 20.05 112 PHE A N 1
ATOM 861 C CA . PHE A 1 118 ? 103.931 51.672 23.047 1.00 22.26 112 PHE A CA 1
ATOM 862 C C . PHE A 1 118 ? 102.785 51.283 22.112 1.00 23.14 112 PHE A C 1
ATOM 863 O O . PHE A 1 118 ? 102.146 52.155 21.527 1.00 23.98 112 PHE A O 1
ATOM 871 N N . ILE A 1 119 ? 102.517 49.989 21.965 1.00 23.80 113 ILE A N 1
ATOM 872 C CA . ILE A 1 119 ? 101.464 49.569 21.047 1.00 24.27 113 ILE A CA 1
ATOM 873 C C . ILE A 1 119 ? 100.097 49.237 21.631 1.00 24.64 113 ILE A C 1
ATOM 874 O O . ILE A 1 119 ? 99.093 49.337 20.925 1.00 25.17 113 ILE A O 1
ATOM 879 N N . CYS A 1 120 ? 100.052 48.855 22.906 1.00 27.16 114 CYS A N 1
ATOM 880 C CA . CYS A 1 120 ? 98.789 48.509 23.567 1.00 26.93 114 CYS A CA 1
ATOM 881 C C . CYS A 1 120 ? 97.813 49.677 23.700 1.00 27.19 114 CYS A C 1
ATOM 882 O O . CYS A 1 120 ? 96.703 49.635 23.171 1.00 28.09 114 CYS A O 1
ATOM 885 N N . GLN A 1 121 ? 98.222 50.714 24.417 1.00 26.34 115 GLN A N 1
ATOM 886 C CA 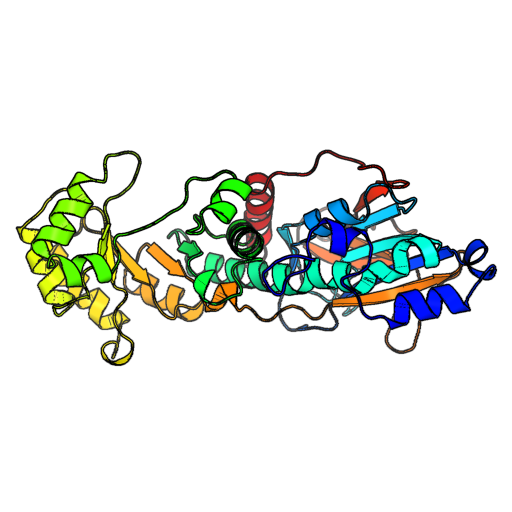. GLN A 1 121 ? 97.354 51.862 24.628 1.00 27.29 115 GLN A CA 1
ATOM 887 C C . GLN A 1 121 ? 97.106 52.683 23.354 1.00 28.33 115 GLN A C 1
ATOM 888 O O . GLN A 1 121 ? 95.960 53.020 23.037 1.00 27.64 115 GLN A O 1
ATOM 894 N N . ALA A 1 122 ? 98.170 52.996 22.623 1.00 24.71 116 ALA A N 1
ATOM 895 C CA . ALA A 1 122 ? 98.024 53.761 21.393 1.00 24.72 116 ALA A CA 1
ATOM 896 C C . ALA A 1 122 ? 97.010 53.095 20.452 1.00 23.86 116 ALA A C 1
ATOM 897 O O . ALA A 1 122 ? 96.092 53.754 19.965 1.00 24.15 116 ALA A O 1
ATOM 899 N N . SER A 1 123 ? 97.171 51.792 20.214 1.00 21.20 117 SER A N 1
ATOM 900 C CA . SER A 1 123 ? 96.279 51.046 19.324 1.00 20.41 117 SER A CA 1
ATOM 901 C C . SER A 1 123 ? 94.808 51.076 19.729 1.00 19.05 117 SER A C 1
ATOM 902 O O . SER A 1 123 ? 93.931 51.178 18.870 1.00 16.20 117 SER A O 1
ATOM 905 N N . GLY A 1 124 ? 94.540 50.973 21.028 1.00 19.15 118 GLY A N 1
ATOM 906 C CA . GLY A 1 124 ? 93.170 51.035 21.496 1.00 18.98 118 GLY A CA 1
ATOM 907 C C . GLY A 1 124 ? 92.582 52.389 21.129 1.00 20.93 118 GLY A C 1
ATOM 908 O O . GLY A 1 124 ? 91.418 52.488 20.715 1.00 23.15 118 GLY A O 1
ATOM 909 N N . ILE A 1 125 ? 93.394 53.435 21.263 1.00 25.04 119 ILE A N 1
ATOM 910 C CA . ILE A 1 125 ? 92.968 54.797 20.949 1.00 26.70 119 ILE A CA 1
ATOM 911 C C . ILE A 1 125 ? 92.690 55.006 19.460 1.00 26.88 119 ILE A C 1
ATOM 912 O O . ILE A 1 125 ? 91.636 55.527 19.091 1.00 28.97 119 ILE A O 1
ATOM 917 N N . SER A 1 126 ? 93.624 54.608 18.603 1.00 23.70 120 SER A N 1
ATOM 918 C CA . SER A 1 126 ? 93.420 54.775 17.167 1.00 23.87 120 SER A CA 1
ATOM 919 C C . SER A 1 126 ? 92.248 53.924 16.662 1.00 23.22 120 SER A C 1
ATOM 920 O O . SER A 1 126 ? 91.491 54.357 15.789 1.00 23.76 120 SER A O 1
ATOM 923 N N . THR A 1 127 ? 92.097 52.723 17.212 1.00 23.93 121 THR A N 1
ATOM 924 C CA . THR A 1 127 ? 91.002 51.836 16.817 1.00 25.25 121 THR A CA 1
ATOM 925 C C . THR A 1 127 ? 89.647 52.457 17.172 1.00 24.78 121 THR A C 1
ATOM 926 O O . THR A 1 127 ? 88.722 52.454 16.361 1.00 26.04 121 THR A O 1
ATOM 930 N N . LYS A 1 128 ? 89.536 52.998 18.382 1.00 19.85 122 LYS A N 1
ATOM 931 C CA . LYS A 1 128 ? 88.290 53.627 18.822 1.00 21.25 122 LYS A CA 1
ATOM 932 C C . LYS A 1 128 ? 87.961 54.863 17.967 1.00 21.39 122 LYS A C 1
ATOM 933 O O . LYS A 1 128 ? 86.793 55.130 17.666 1.00 18.86 122 LYS A O 1
ATOM 939 N N . ALA A 1 129 ? 88.995 55.612 17.583 1.00 26.55 123 ALA A N 1
ATOM 940 C CA . ALA A 1 129 ? 88.818 56.799 16.753 1.00 26.36 123 ALA A CA 1
ATOM 941 C C . ALA A 1 129 ? 88.293 56.393 15.377 1.00 27.52 123 ALA A C 1
ATOM 942 O O . ALA A 1 129 ? 87.511 57.117 14.764 1.00 28.64 123 ALA A O 1
ATOM 944 N N . SER A 1 130 ? 88.723 55.235 14.889 1.00 22.46 124 SER A N 1
ATOM 945 C CA . SER A 1 130 ? 88.250 54.764 13.590 1.00 22.73 124 SER A CA 1
ATOM 946 C C . SER A 1 130 ? 86.768 54.392 13.671 1.00 23.51 124 SER A C 1
ATOM 947 O O . SER A 1 130 ? 86.019 54.605 12.714 1.00 21.29 124 SER A O 1
ATOM 950 N N . LYS A 1 131 ? 86.347 53.838 14.812 1.00 22.11 125 LYS A N 1
ATOM 951 C CA . LYS A 1 131 ? 84.945 53.471 15.003 1.00 22.49 125 LYS A CA 1
ATOM 952 C C . LYS A 1 131 ? 84.138 54.765 14.907 1.00 22.37 125 LYS A C 1
ATOM 953 O O . LYS A 1 131 ? 83.091 54.822 14.256 1.00 22.56 125 LYS A O 1
ATOM 959 N N . VAL A 1 132 ? 84.639 55.806 15.569 1.00 30.00 126 VAL A N 1
ATOM 960 C CA . VAL A 1 132 ? 83.990 57.106 15.556 1.00 28.63 126 VAL A CA 1
ATOM 961 C C . VAL A 1 132 ? 83.997 57.679 14.135 1.00 30.11 126 VAL A C 1
ATOM 962 O O . VAL A 1 132 ? 83.012 58.289 13.701 1.00 30.65 126 VAL A O 1
ATOM 966 N N . ARG A 1 133 ? 85.098 57.462 13.411 1.00 22.06 127 ARG A N 1
ATOM 967 C CA . ARG A 1 133 ? 85.231 57.956 12.042 1.00 22.75 127 ARG A CA 1
ATOM 968 C C . ARG A 1 133 ? 84.084 57.441 11.174 1.00 23.72 127 ARG A C 1
ATOM 969 O O . ARG A 1 133 ? 83.482 58.205 10.415 1.00 24.01 127 ARG A O 1
ATOM 977 N N . LEU A 1 134 ? 83.787 56.149 11.293 1.00 28.90 128 LEU A N 1
ATOM 978 C CA . LEU A 1 134 ? 82.699 55.531 10.537 1.00 29.88 128 LEU A CA 1
ATOM 979 C C . LEU A 1 134 ? 81.350 56.160 10.883 1.00 30.95 128 LEU A C 1
ATOM 980 O O . LEU A 1 134 ? 80.524 56.400 10.005 1.00 32.33 128 LEU A O 1
ATOM 985 N N . ALA A 1 135 ? 81.135 56.428 12.168 1.00 24.16 129 ALA A N 1
ATOM 986 C CA . ALA A 1 135 ? 79.880 57.013 12.624 1.00 24.67 129 ALA A CA 1
ATOM 987 C C . ALA A 1 135 ? 79.704 58.474 12.202 1.00 24.61 129 ALA A C 1
ATOM 988 O O . ALA A 1 135 ? 78.584 58.904 11.890 1.00 22.84 129 ALA A O 1
ATOM 990 N N . ALA A 1 136 ? 80.801 59.231 12.192 1.00 20.46 130 ALA A N 1
ATOM 991 C CA . ALA A 1 136 ? 80.744 60.647 11.820 1.00 22.17 130 ALA A CA 1
ATOM 992 C C . ALA A 1 136 ? 80.551 60.850 10.318 1.00 23.55 130 ALA A C 1
ATOM 993 O O . ALA A 1 136 ? 80.135 61.922 9.874 1.00 22.05 130 ALA A O 1
ATOM 995 N N . GLY A 1 137 ? 80.847 59.818 9.536 1.00 29.12 131 GLY A N 1
ATOM 996 C CA . GLY A 1 137 ? 80.688 59.928 8.096 1.00 31.67 131 GLY A CA 1
ATOM 997 C C . GLY A 1 137 ? 81.440 61.114 7.518 1.00 33.95 131 GLY A C 1
ATOM 998 O O . GLY A 1 137 ? 82.648 61.245 7.714 1.00 31.77 131 GLY A O 1
ATOM 999 N N . ASP A 1 138 ? 80.728 61.988 6.814 1.00 35.53 132 ASP A N 1
ATOM 1000 C CA . ASP A 1 138 ? 81.366 63.152 6.203 1.00 37.59 132 ASP A CA 1
ATOM 1001 C C . ASP A 1 138 ? 81.379 64.375 7.112 1.00 34.91 132 ASP A C 1
ATOM 1002 O O . ASP A 1 138 ? 81.731 65.468 6.685 1.00 33.62 132 ASP A O 1
ATOM 1007 N N . SER A 1 139 ? 80.975 64.193 8.362 1.00 30.95 133 SER A N 1
ATOM 1008 C CA . SER A 1 139 ? 80.998 65.289 9.318 1.00 28.30 133 SER A CA 1
ATOM 1009 C C . SER A 1 139 ? 82.303 65.151 10.098 1.00 25.76 133 SER A C 1
ATOM 1010 O O . SER A 1 139 ? 82.701 64.044 10.465 1.00 26.18 133 SER A O 1
ATOM 1013 N N . PRO A 1 140 ? 82.989 66.272 10.354 1.00 32.34 134 PRO A N 1
ATOM 1014 C CA . PRO A 1 140 ? 84.251 66.219 11.092 1.00 30.20 134 PRO A CA 1
ATOM 1015 C C . PRO A 1 140 ? 84.069 66.039 12.589 1.00 28.89 134 PRO A C 1
ATOM 1016 O O . PRO A 1 140 ? 83.034 66.415 13.148 1.00 29.60 134 PRO A O 1
ATOM 1020 N N . PHE A 1 141 ? 85.069 65.432 13.225 1.00 30.09 135 PHE A N 1
ATOM 1021 C CA . PHE A 1 141 ? 85.069 65.265 14.677 1.00 30.03 135 PHE A CA 1
ATOM 1022 C C . PHE A 1 141 ? 86.499 65.543 15.148 1.00 30.27 135 PHE A C 1
ATOM 1023 O O . PHE A 1 141 ? 87.455 65.385 14.382 1.00 28.40 135 PHE A O 1
ATOM 1031 N N . PHE A 1 142 ? 86.647 65.982 16.392 1.00 24.60 136 PHE A N 1
ATOM 1032 C CA . PHE A 1 142 ? 87.968 66.307 16.905 1.00 24.91 136 PHE A CA 1
ATOM 1033 C C . PHE A 1 142 ? 88.275 65.630 18.226 1.00 25.43 136 PHE A C 1
ATOM 1034 O O . PHE A 1 142 ? 87.378 65.398 19.035 1.00 25.11 136 PHE A O 1
ATOM 1042 N N . SER A 1 143 ? 89.551 65.322 18.439 1.00 24.99 137 SER A N 1
ATOM 1043 C CA . SER A 1 143 ? 90.000 64.686 19.671 1.00 25.09 137 SER A CA 1
ATOM 1044 C C . SER A 1 143 ? 90.084 65.753 20.767 1.00 24.37 137 SER A C 1
ATOM 1045 O O . SER A 1 143 ? 90.900 66.670 20.690 1.00 26.55 137 SER A O 1
ATOM 1048 N N . PHE A 1 144 ? 89.233 65.631 21.781 1.00 24.71 138 PHE A N 1
ATOM 1049 C CA . PHE A 1 144 ? 89.188 66.596 22.879 1.00 24.12 138 PHE A CA 1
ATOM 1050 C C . PHE A 1 144 ? 89.482 65.993 24.247 1.00 23.78 138 PHE A C 1
ATOM 1051 O O . PHE A 1 144 ? 89.392 66.696 25.246 1.00 24.55 138 PHE A O 1
ATOM 1059 N N . GLY A 1 145 ? 89.846 64.716 24.311 1.00 20.46 139 GLY A N 1
ATOM 1060 C CA . GLY A 1 145 ? 90.042 64.099 25.616 1.00 20.75 139 GLY A CA 1
ATOM 1061 C C . GLY A 1 145 ? 91.359 63.963 26.364 1.00 20.54 139 GLY A C 1
ATOM 1062 O O . GLY A 1 145 ? 91.380 63.239 27.358 1.00 21.83 139 GLY A O 1
ATOM 1063 N N . ILE A 1 146 ? 92.439 64.626 25.956 1.00 23.27 140 ILE A N 1
ATOM 1064 C CA . ILE A 1 146 ? 93.699 64.461 26.693 1.00 23.71 140 ILE A CA 1
ATOM 1065 C C . ILE A 1 146 ? 93.608 64.830 28.177 1.00 23.47 140 ILE A C 1
ATOM 1066 O O . ILE A 1 146 ? 94.428 64.380 28.984 1.00 21.75 140 ILE A O 1
ATOM 1071 N N . ARG A 1 147 ? 92.598 65.624 28.532 1.00 21.57 141 ARG A N 1
ATOM 1072 C CA . ARG A 1 147 ? 92.388 66.049 29.914 1.00 22.45 141 ARG A CA 1
ATOM 1073 C C . ARG A 1 147 ? 91.970 64.903 30.842 1.00 23.68 141 ARG A C 1
ATOM 1074 O O . ARG A 1 147 ? 92.041 65.038 32.070 1.00 23.65 141 ARG A O 1
ATOM 1082 N N . ARG A 1 148 ? 91.515 63.791 30.267 1.00 23.86 142 ARG A N 1
ATOM 1083 C CA . ARG A 1 148 ? 91.078 62.656 31.078 1.00 25.35 142 ARG A CA 1
ATOM 1084 C C . ARG A 1 148 ? 92.243 61.730 31.415 1.00 23.86 142 ARG A C 1
ATOM 1085 O O . ARG A 1 148 ? 92.127 60.851 32.272 1.00 22.91 142 ARG A O 1
ATOM 1093 N N . MET A 1 149 ? 93.370 61.935 30.743 1.00 23.60 143 MET A N 1
ATOM 1094 C CA . MET A 1 149 ? 94.550 61.111 30.976 1.00 23.96 143 MET A CA 1
ATOM 1095 C C . MET A 1 149 ? 95.743 61.949 31.419 1.00 23.58 143 MET A C 1
ATOM 1096 O O . MET A 1 149 ? 95.760 63.169 31.240 1.00 23.60 143 MET A O 1
ATOM 1101 N N . HIS A 1 150 ? 96.742 61.284 31.989 1.00 29.57 144 HIS A N 1
ATOM 1102 C CA . HIS A 1 150 ? 97.945 61.962 32.456 1.00 29.96 144 HIS A CA 1
ATOM 1103 C C . HIS A 1 150 ? 98.540 62.831 31.335 1.00 29.01 144 HIS A C 1
ATOM 1104 O O . HIS A 1 150 ? 98.805 62.347 30.234 1.00 29.45 144 HIS A O 1
ATOM 1111 N N . PRO A 1 151 ? 98.769 64.124 31.613 1.00 20.55 145 PRO A N 1
ATOM 1112 C CA . PRO A 1 151 ? 99.329 65.054 30.622 1.00 20.36 145 PRO A CA 1
ATOM 1113 C C . PRO A 1 151 ? 100.613 64.604 29.921 1.00 21.49 145 PRO A C 1
ATOM 1114 O O . PRO A 1 151 ? 100.861 64.991 28.784 1.00 20.47 145 PRO A O 1
ATOM 1118 N N . ALA A 1 152 ? 101.431 63.789 30.585 1.00 23.19 146 ALA A N 1
ATOM 1119 C CA . ALA A 1 152 ? 102.680 63.342 29.972 1.00 23.34 146 ALA A CA 1
ATOM 1120 C C . ALA A 1 152 ? 102.485 62.626 28.636 1.00 24.64 146 ALA A C 1
ATOM 1121 O O . ALA A 1 152 ? 103.337 62.738 27.746 1.00 24.91 146 ALA A O 1
ATOM 1123 N N . ILE A 1 153 ? 101.383 61.887 28.491 1.00 23.33 147 ILE A N 1
ATOM 1124 C CA . ILE A 1 153 ? 101.121 61.167 27.243 1.00 23.79 147 ILE A CA 1
ATOM 1125 C C . ILE A 1 153 ? 100.121 61.898 26.358 1.00 24.45 147 ILE A C 1
ATOM 1126 O O . ILE A 1 153 ? 99.524 61.326 25.446 1.00 24.76 147 ILE A O 1
ATOM 1131 N N . SER A 1 154 ? 99.969 63.181 26.637 1.00 26.75 148 SER A N 1
ATOM 1132 C CA . SER A 1 154 ? 99.075 64.058 25.903 1.00 27.69 148 SER A CA 1
ATOM 1133 C C . SER A 1 154 ? 99.293 63.996 24.382 1.00 28.08 148 SER A C 1
ATOM 1134 O O . SER A 1 154 ? 98.341 63.842 23.614 1.00 30.87 148 SER A O 1
ATOM 1137 N N . PRO A 1 155 ? 100.552 64.104 23.923 1.00 34.01 149 PRO A N 1
ATOM 1138 C CA . PRO A 1 155 ? 100.768 64.055 22.471 1.00 33.67 149 PRO A CA 1
ATOM 1139 C C . PRO A 1 155 ? 100.468 62.738 21.755 1.00 33.00 149 PRO A C 1
ATOM 1140 O O . PRO A 1 155 ? 99.880 62.753 20.673 1.00 34.39 149 PRO A O 1
ATOM 1144 N N . MET A 1 156 ? 100.845 61.605 22.342 1.00 25.01 150 MET A N 1
ATOM 1145 C CA . MET A 1 156 ? 100.583 60.323 21.691 1.00 23.47 150 MET A CA 1
ATOM 1146 C C . MET A 1 156 ? 99.087 60.059 21.553 1.00 22.38 150 MET A C 1
ATOM 1147 O O . MET A 1 156 ? 98.647 59.451 20.572 1.00 20.38 150 MET A O 1
ATOM 1152 N N . ILE A 1 157 ? 98.300 60.515 22.525 1.00 21.06 151 ILE A N 1
ATOM 1153 C CA . ILE A 1 157 ? 96.859 60.294 22.459 1.00 21.44 151 ILE A CA 1
ATOM 1154 C C . ILE A 1 157 ? 96.255 61.015 21.264 1.00 20.64 151 ILE A C 1
ATOM 1155 O O . ILE A 1 157 ? 95.524 60.411 20.477 1.00 20.36 151 ILE A O 1
ATOM 1160 N N . ASP A 1 158 ? 96.562 62.302 21.123 1.00 30.44 152 ASP A N 1
ATOM 1161 C CA . ASP A 1 158 ? 96.040 63.070 20.000 1.00 30.07 152 ASP A CA 1
ATOM 1162 C C . ASP A 1 158 ? 96.574 62.540 18.670 1.00 30.52 152 ASP A C 1
ATOM 1163 O O . ASP A 1 158 ? 95.865 62.553 17.660 1.00 30.88 152 ASP A O 1
ATOM 1168 N N . ARG A 1 159 ? 97.815 62.057 18.668 1.00 27.34 153 ARG A N 1
ATOM 1169 C CA . ARG A 1 159 ? 98.396 61.515 17.445 1.00 26.48 153 ARG A CA 1
ATOM 1170 C C . ARG A 1 159 ? 97.607 60.296 16.962 1.00 26.33 153 ARG A C 1
ATOM 1171 O O . ARG A 1 159 ? 97.219 60.228 15.794 1.00 27.40 153 ARG A O 1
ATOM 1179 N N . SER A 1 160 ? 97.374 59.338 17.857 1.00 21.27 154 SER A N 1
ATOM 1180 C CA . SER A 1 160 ? 96.627 58.127 17.504 1.00 21.65 154 SER A CA 1
ATOM 1181 C C . SER A 1 160 ? 95.171 58.423 17.164 1.00 22.12 154 SER A C 1
ATOM 1182 O O . SER A 1 160 ? 94.581 57.751 16.317 1.00 22.19 154 SER A O 1
ATOM 1185 N N . ALA A 1 161 ? 94.589 59.412 17.836 1.00 24.99 155 ALA A N 1
ATOM 1186 C CA . ALA A 1 161 ? 93.208 59.784 17.571 1.00 24.73 155 ALA A CA 1
ATOM 1187 C C . ALA A 1 161 ? 93.131 60.327 16.151 1.00 27.61 155 ALA A C 1
ATOM 1188 O O . ALA A 1 161 ? 92.196 60.020 15.405 1.00 30.02 155 ALA A O 1
ATOM 1190 N N . TYR A 1 162 ? 94.126 61.129 15.777 1.00 22.27 156 TYR A N 1
ATOM 1191 C CA . TYR A 1 162 ? 94.186 61.722 14.442 1.00 22.41 156 TYR A CA 1
ATOM 1192 C C . TYR A 1 162 ? 94.366 60.617 13.398 1.00 22.66 156 TYR A C 1
ATOM 1193 O O . TYR A 1 162 ? 93.615 60.539 12.429 1.00 20.09 156 TYR A O 1
ATOM 1202 N N . ILE A 1 163 ? 95.364 59.762 13.609 1.00 24.56 157 ILE A N 1
ATOM 1203 C CA . ILE A 1 163 ? 95.636 58.667 12.684 1.00 24.42 157 ILE A CA 1
ATOM 1204 C C . ILE A 1 163 ? 94.405 57.785 12.516 1.00 24.73 157 ILE A C 1
ATOM 1205 O O . ILE A 1 163 ? 94.140 57.281 11.428 1.00 26.01 157 ILE A O 1
ATOM 1210 N N . GLY A 1 164 ? 93.649 57.616 13.598 1.00 26.36 158 GLY A N 1
ATOM 1211 C CA . GLY A 1 164 ? 92.452 56.797 13.554 1.00 26.78 158 GLY A CA 1
ATOM 1212 C C . GLY A 1 164 ? 91.275 57.413 12.811 1.00 26.82 158 GLY A C 1
ATOM 1213 O O . GLY A 1 164 ? 90.296 56.719 12.523 1.00 26.68 158 GLY A O 1
ATOM 1214 N N . GLY A 1 165 ? 91.355 58.708 12.506 1.00 26.05 159 GLY A N 1
ATOM 1215 C CA . GLY A 1 165 ? 90.274 59.352 11.782 1.00 25.51 159 GLY A CA 1
ATOM 1216 C C . GLY A 1 165 ? 89.915 60.773 12.186 1.00 25.95 159 GLY A C 1
ATOM 1217 O O . GLY A 1 165 ? 89.226 61.465 11.439 1.00 27.26 159 GLY A O 1
ATOM 1218 N N . ALA A 1 166 ? 90.367 61.217 13.354 1.00 25.52 160 ALA A N 1
ATOM 1219 C CA . ALA A 1 166 ? 90.066 62.569 13.818 1.00 25.26 160 ALA A CA 1
ATOM 1220 C C . ALA A 1 166 ? 90.548 63.624 12.813 1.00 25.32 160 ALA A C 1
ATOM 1221 O O . ALA A 1 166 ? 91.636 63.508 12.254 1.00 25.52 160 ALA A O 1
ATOM 1223 N N . ASP A 1 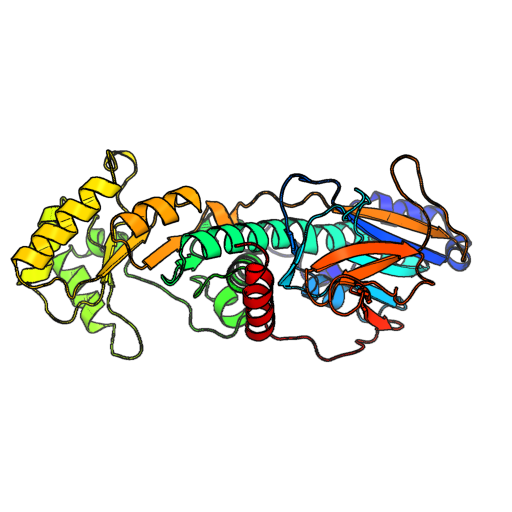167 ? 89.727 64.644 12.586 1.00 24.01 161 ASP A N 1
ATOM 1224 C CA . ASP A 1 167 ? 90.055 65.716 11.646 1.00 25.63 161 ASP A CA 1
ATOM 1225 C C . ASP A 1 167 ? 90.963 66.739 12.298 1.00 26.35 161 ASP A C 1
ATOM 1226 O O . ASP A 1 167 ? 91.794 67.359 11.638 1.00 27.82 161 ASP A O 1
ATOM 1231 N N . GLY A 1 168 ? 90.784 66.909 13.600 1.00 26.86 162 GLY A N 1
ATOM 1232 C CA . GLY A 1 168 ? 91.569 67.864 14.348 1.00 27.80 162 GLY A CA 1
ATOM 1233 C C . GLY A 1 168 ? 91.804 67.399 15.770 1.00 28.70 162 GLY A C 1
ATOM 1234 O O . GLY A 1 168 ? 91.225 66.411 16.230 1.00 27.53 162 GLY A O 1
ATOM 1235 N N . VAL A 1 169 ? 92.636 68.151 16.474 1.00 25.72 163 VAL A N 1
ATOM 1236 C CA . VAL A 1 169 ? 93.027 67.826 17.830 1.00 25.69 163 VAL A CA 1
ATOM 1237 C C . VAL A 1 169 ? 93.144 69.101 18.661 1.00 26.42 163 VAL A C 1
ATOM 1238 O O . VAL A 1 169 ? 93.496 70.155 18.131 1.00 26.77 163 VAL A O 1
ATOM 1242 N N . SER A 1 170 ? 92.857 69.004 19.959 1.00 39.33 164 SER A N 1
ATOM 1243 C CA . SER A 1 170 ? 92.917 70.168 20.848 1.00 40.62 164 SER A CA 1
ATOM 1244 C C . SER A 1 170 ? 94.250 70.398 21.567 1.00 40.20 164 SER A C 1
ATOM 1245 O O . SER A 1 170 ? 94.579 71.534 21.907 1.00 41.95 164 SER A O 1
ATOM 1248 N N . GLY A 1 171 ? 95.009 69.332 21.808 1.00 30.86 165 GLY A N 1
ATOM 1249 C CA . GLY A 1 171 ? 96.279 69.478 22.503 1.00 29.82 165 GLY A CA 1
ATOM 1250 C C . GLY A 1 171 ? 97.344 70.206 21.697 1.00 29.36 165 GLY A C 1
ATOM 1251 O O . GLY A 1 171 ? 97.508 69.951 20.500 1.00 27.55 165 GLY A O 1
ATOM 1252 N N . ILE A 1 172 ? 98.068 71.116 22.349 1.00 30.81 166 ILE A N 1
ATOM 1253 C CA . ILE A 1 172 ? 99.125 71.874 21.680 1.00 30.30 166 ILE A CA 1
ATOM 1254 C C . ILE A 1 172 ? 100.230 70.956 21.165 1.00 30.68 166 ILE A C 1
ATOM 1255 O O . ILE A 1 172 ? 100.563 70.975 19.978 1.00 31.15 166 ILE A O 1
ATOM 1260 N N . LEU A 1 173 ? 100.794 70.146 22.054 1.00 28.56 167 LEU A N 1
ATOM 1261 C CA . LEU A 1 173 ? 101.867 69.251 21.647 1.00 30.23 167 LEU A CA 1
ATOM 1262 C C . LEU A 1 173 ? 101.405 68.175 20.671 1.00 30.18 167 LEU A C 1
ATOM 1263 O O . LEU A 1 173 ? 102.169 67.743 19.804 1.00 30.54 167 LEU A O 1
ATOM 1268 N N . GLY A 1 174 ? 100.153 67.749 20.803 1.00 30.41 168 GLY A N 1
ATOM 1269 C CA . GLY A 1 174 ? 99.627 66.742 19.899 1.00 28.71 168 GLY A CA 1
ATOM 1270 C C . GLY A 1 174 ? 99.532 67.335 18.507 1.00 27.05 168 GLY A C 1
ATOM 1271 O O . GLY A 1 174 ? 99.881 66.696 17.514 1.00 26.12 168 GLY A O 1
ATOM 1272 N N . ALA A 1 175 ? 99.065 68.577 18.446 1.00 25.61 169 ALA A N 1
ATOM 1273 C CA . ALA A 1 175 ? 98.923 69.295 17.185 1.00 26.57 169 ALA A CA 1
ATOM 1274 C C . ALA A 1 175 ? 100.294 69.472 16.532 1.00 28.00 169 ALA A C 1
ATOM 1275 O O . ALA A 1 175 ? 100.472 69.205 15.337 1.00 26.43 169 ALA A O 1
ATOM 1277 N N . LYS A 1 176 ? 101.263 69.915 17.323 1.00 31.70 170 LYS A N 1
ATOM 1278 C CA . LYS A 1 176 ? 102.608 70.116 16.815 1.00 34.56 170 LYS A CA 1
ATOM 1279 C C . LYS A 1 176 ? 103.136 68.813 16.223 1.00 34.92 170 LYS A C 1
ATOM 1280 O O . LYS A 1 176 ? 103.678 68.792 15.117 1.00 36.23 170 LYS A O 1
ATOM 1286 N N . LEU A 1 177 ? 102.952 67.723 16.961 1.00 34.36 171 LEU A N 1
ATOM 1287 C CA . LEU A 1 177 ? 103.418 66.400 16.549 1.00 32.91 171 LEU A CA 1
ATOM 1288 C C . LEU A 1 177 ? 102.815 65.898 15.225 1.00 32.60 171 LEU A C 1
ATOM 1289 O O . LEU A 1 177 ? 103.499 65.234 14.438 1.00 31.56 171 LEU A O 1
ATOM 1294 N N . ILE A 1 178 ? 101.542 66.203 14.976 1.00 31.27 172 ILE A N 1
ATOM 1295 C CA . ILE A 1 178 ? 100.901 65.774 13.728 1.00 32.06 172 ILE A CA 1
ATOM 1296 C C . ILE A 1 178 ? 101.035 66.849 12.653 1.00 34.24 172 ILE A C 1
ATOM 1297 O O . ILE A 1 178 ? 100.623 66.656 11.512 1.00 34.16 172 ILE A O 1
ATOM 1302 N N . ASP A 1 179 ? 101.628 67.978 13.032 1.00 33.75 173 ASP A N 1
ATOM 1303 C CA . ASP A 1 179 ? 101.852 69.114 12.139 1.00 36.18 173 ASP A CA 1
ATOM 1304 C C . ASP A 1 179 ? 100.555 69.750 11.647 1.00 37.15 173 ASP A C 1
ATOM 1305 O O . ASP A 1 179 ? 100.343 69.928 10.448 1.00 35.50 173 ASP A O 1
ATOM 1310 N N . GLN A 1 180 ? 99.694 70.091 12.598 1.00 34.16 174 GLN A N 1
ATOM 1311 C CA . GLN A 1 180 ? 98.412 70.725 12.318 1.00 34.75 174 GLN A CA 1
ATOM 1312 C C . GLN A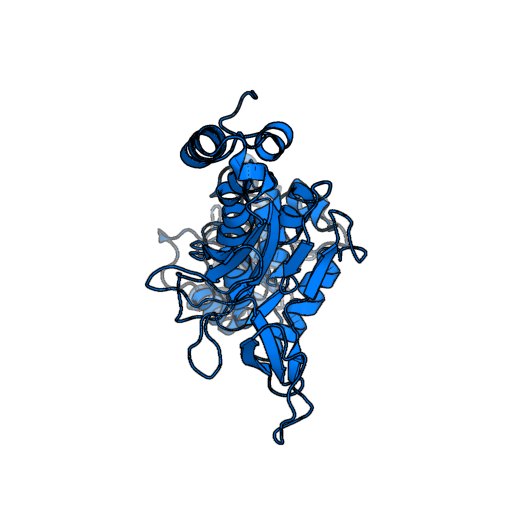 1 180 ? 98.187 71.789 13.382 1.00 34.44 174 GLN A C 1
ATOM 1313 O O . GLN A 1 180 ? 98.796 71.735 14.456 1.00 31.74 174 GLN A O 1
ATOM 1319 N N . ASP A 1 181 ? 97.326 72.758 13.081 1.00 38.80 175 ASP A N 1
ATOM 1320 C CA . ASP A 1 181 ? 97.012 73.807 14.044 1.00 37.57 175 ASP A CA 1
ATOM 1321 C C . ASP A 1 181 ? 96.061 73.213 15.061 1.00 35.24 175 ASP A C 1
ATOM 1322 O O . ASP A 1 181 ? 95.148 72.477 14.702 1.00 35.67 175 ASP A O 1
ATOM 1327 N N . PRO A 1 182 ? 96.268 73.518 16.347 1.00 35.42 176 PRO A N 1
ATOM 1328 C CA . PRO A 1 182 ? 95.380 72.978 17.376 1.00 34.90 176 PRO A CA 1
ATOM 1329 C C . PRO A 1 182 ? 93.987 73.507 17.100 1.00 34.23 176 PRO A C 1
ATOM 1330 O O . PRO A 1 182 ? 93.829 74.505 16.405 1.00 35.17 176 PRO A O 1
ATOM 1334 N N . VAL A 1 183 ? 92.984 72.841 17.652 1.00 30.96 177 VAL A N 1
ATOM 1335 C CA . VAL A 1 183 ? 91.597 73.250 17.476 1.00 29.47 177 VAL A CA 1
ATOM 1336 C C . VAL A 1 183 ? 91.023 73.674 18.825 1.00 29.41 177 VAL A C 1
ATOM 1337 O O . VAL A 1 183 ? 91.339 73.078 19.858 1.00 26.63 177 VAL A O 1
ATOM 1341 N N . GLY A 1 184 ? 90.178 74.697 18.820 1.00 41.09 178 GLY A N 1
ATOM 1342 C CA . GLY A 1 184 ? 89.600 75.141 20.071 1.00 41.38 178 GLY A CA 1
ATOM 1343 C C . GLY A 1 184 ? 88.484 76.160 19.975 1.00 40.50 178 GLY A C 1
ATOM 1344 O O . GLY A 1 184 ? 88.521 77.073 19.152 1.00 39.62 178 GLY A O 1
ATOM 1345 N N . THR A 1 185 ? 87.483 75.990 20.831 1.00 31.32 179 THR A N 1
ATOM 1346 C CA . THR A 1 185 ? 86.348 76.897 20.892 1.00 30.06 179 THR A CA 1
ATOM 1347 C C . THR A 1 185 ? 86.354 77.581 22.257 1.00 29.03 179 THR A C 1
ATOM 1348 O O . THR A 1 185 ? 87.048 77.156 23.177 1.00 28.84 179 THR A O 1
ATOM 1352 N N . MET A 1 186 ? 85.580 78.647 22.384 1.00 31.47 180 MET A N 1
ATOM 1353 C CA . MET A 1 186 ? 85.490 79.363 23.641 1.00 30.48 180 MET A CA 1
ATOM 1354 C C . MET A 1 186 ? 85.006 78.400 24.730 1.00 30.66 180 MET A C 1
ATOM 1355 O O . MET A 1 186 ? 84.216 77.495 24.468 1.00 30.16 180 MET A O 1
ATOM 1360 N N . PRO A 1 187 ? 85.491 78.578 25.963 1.00 29.10 181 PRO A N 1
ATOM 1361 C CA . PRO A 1 187 ? 85.113 77.733 27.099 1.00 29.36 181 PRO A CA 1
ATOM 1362 C C . PRO A 1 187 ? 83.940 78.288 27.891 1.00 29.50 181 PRO A C 1
ATOM 1363 O O . PRO A 1 187 ? 83.604 79.463 27.769 1.00 30.38 181 PRO A O 1
ATOM 1367 N N . HIS A 1 188 ? 83.329 77.444 28.716 1.00 37.49 182 HIS A N 1
ATOM 1368 C CA . HIS A 1 188 ? 82.211 77.883 29.541 1.00 38.83 182 HIS A CA 1
ATOM 1369 C C . HIS A 1 188 ? 82.708 79.005 30.455 1.00 37.78 182 HIS A C 1
ATOM 1370 O O . HIS A 1 188 ? 81.982 79.962 30.733 1.00 38.79 182 HIS A O 1
ATOM 1377 N N . ALA A 1 189 ? 83.950 78.866 30.917 1.00 27.36 183 ALA A N 1
ATOM 1378 C CA . ALA A 1 189 ? 84.566 79.829 31.821 1.00 27.39 183 ALA A CA 1
ATOM 1379 C C . ALA A 1 189 ? 84.424 81.257 31.324 1.00 28.38 183 ALA A C 1
ATOM 1380 O O . ALA A 1 189 ? 84.185 82.171 32.118 1.00 28.12 183 ALA A O 1
ATOM 1382 N N . LEU A 1 190 ? 84.562 81.450 30.014 1.00 28.56 184 LEU A N 1
ATOM 1383 C CA . LEU A 1 190 ? 84.451 82.786 29.442 1.00 29.45 184 LEU A CA 1
ATOM 1384 C C . LEU A 1 190 ? 83.071 83.395 29.657 1.00 29.71 184 LEU A C 1
ATOM 1385 O O . LEU A 1 190 ? 82.965 84.572 29.990 1.00 30.04 184 LEU A O 1
ATOM 1390 N N . SER A 1 191 ? 82.017 82.604 29.473 1.00 42.41 185 SER A N 1
ATOM 1391 C CA . SER A 1 191 ? 80.656 83.106 29.667 1.00 43.14 185 SER A CA 1
ATOM 1392 C C . SER A 1 191 ? 80.358 83.343 31.141 1.00 43.12 185 SER A C 1
ATOM 1393 O O . SER A 1 191 ? 79.588 84.238 31.487 1.00 45.81 185 SER A O 1
ATOM 1396 N N . ILE A 1 192 ? 80.960 82.534 32.007 1.00 33.10 186 ILE A N 1
ATOM 1397 C CA . ILE A 1 192 ? 80.750 82.678 33.441 1.00 33.39 186 ILE A CA 1
ATOM 1398 C C . ILE A 1 192 ? 81.416 83.956 33.949 1.00 34.24 186 ILE A C 1
ATOM 1399 O O . ILE A 1 192 ? 80.886 84.633 34.831 1.00 34.50 186 ILE A O 1
ATOM 1404 N N . MET A 1 193 ? 82.577 84.282 33.390 1.00 35.96 187 MET A N 1
ATOM 1405 C CA . MET A 1 193 ? 83.300 85.475 33.806 1.00 36.97 187 MET A CA 1
ATOM 1406 C C . MET A 1 193 ? 82.797 86.766 33.168 1.00 36.72 187 MET A C 1
ATOM 1407 O O . MET A 1 193 ? 82.655 87.772 33.856 1.00 37.78 187 MET A O 1
ATOM 1412 N N . LEU A 1 194 ? 82.515 86.745 31.868 1.00 34.05 188 LEU A N 1
ATOM 1413 C CA . LEU A 1 194 ? 82.069 87.962 31.186 1.00 34.31 188 LEU A CA 1
ATOM 1414 C C . LEU A 1 194 ? 80.603 88.007 30.729 1.00 35.20 188 LEU A C 1
ATOM 1415 O O . LEU A 1 194 ? 80.129 89.046 30.254 1.00 34.76 188 LEU A O 1
ATOM 1420 N N . GLY A 1 195 ? 79.883 86.899 30.872 1.00 31.90 189 GLY A N 1
ATOM 1421 C CA . GLY A 1 195 ? 78.500 86.866 30.423 1.00 31.26 189 GLY A CA 1
ATOM 1422 C C . GLY A 1 195 ? 78.459 86.383 28.979 1.00 31.72 189 GLY A C 1
ATOM 1423 O O . GLY A 1 195 ? 79.443 86.532 28.245 1.00 30.10 189 GLY A O 1
ATOM 1424 N N . ASP A 1 196 ? 77.327 85.816 28.564 1.00 35.21 190 ASP A N 1
ATOM 1425 C CA . ASP A 1 196 ? 77.175 85.296 27.206 1.00 35.64 190 ASP A CA 1
ATOM 1426 C C . ASP A 1 196 ? 77.414 86.296 26.090 1.00 36.24 190 ASP A C 1
ATOM 1427 O O . ASP A 1 196 ? 78.198 86.036 25.174 1.00 36.05 190 ASP A O 1
ATOM 1432 N N . GLU A 1 197 ? 76.730 87.431 26.163 1.00 34.00 191 GLU A N 1
ATOM 1433 C CA . GLU A 1 197 ? 76.858 88.469 25.148 1.00 36.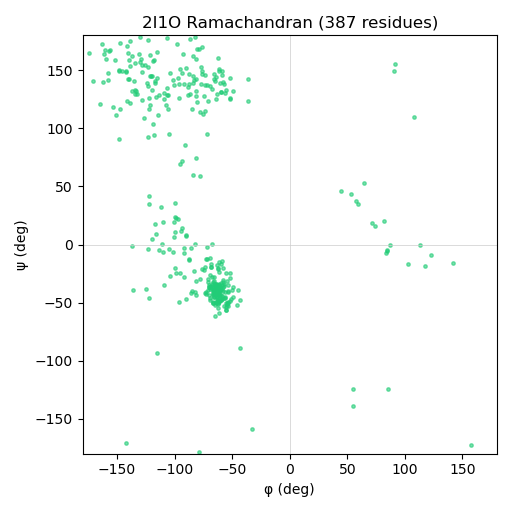12 191 GLU A CA 1
ATOM 1434 C C . GLU A 1 197 ? 78.293 88.914 24.927 1.00 35.98 191 GLU A C 1
ATOM 1435 O O . GLU A 1 197 ? 78.771 88.951 23.791 1.00 35.09 191 GLU A O 1
ATOM 1441 N N . GLU A 1 198 ? 78.989 89.242 26.008 1.00 36.26 192 GLU A N 1
ATOM 1442 C CA . GLU A 1 198 ? 80.367 89.682 25.873 1.00 37.10 192 GLU A CA 1
ATOM 1443 C C . GLU A 1 198 ? 81.263 88.529 25.444 1.00 35.64 192 GLU A C 1
ATOM 1444 O O . GLU A 1 198 ? 82.200 88.722 24.664 1.00 36.11 192 GLU A O 1
ATOM 1450 N N . ALA A 1 199 ? 80.974 87.330 25.945 1.00 26.10 193 ALA A N 1
ATOM 1451 C CA . ALA A 1 199 ? 81.781 86.165 25.598 1.00 25.62 193 ALA A CA 1
ATOM 1452 C C . ALA A 1 199 ? 81.667 85.892 24.104 1.00 25.72 193 ALA A C 1
ATOM 1453 O O . ALA A 1 199 ? 82.668 85.653 23.428 1.00 23.07 193 ALA A O 1
ATOM 1455 N N . TRP A 1 200 ? 80.443 85.942 23.589 1.00 28.36 194 TRP A N 1
ATOM 1456 C CA . TRP A 1 200 ? 80.226 85.697 22.176 1.00 30.42 194 TRP A CA 1
ATOM 1457 C C . TRP A 1 200 ? 80.862 86.798 21.337 1.00 31.39 194 TRP A C 1
ATOM 1458 O O . TRP A 1 200 ? 81.503 86.513 20.330 1.00 31.42 194 TRP A O 1
ATOM 1469 N N . LYS A 1 201 ? 80.698 88.052 21.752 1.00 37.32 195 LYS A N 1
ATOM 1470 C CA . LYS A 1 201 ? 81.287 89.168 21.012 1.00 38.70 195 LYS A CA 1
ATOM 1471 C C . LYS A 1 201 ? 82.802 89.003 20.925 1.00 38.00 195 LYS A C 1
ATOM 1472 O O . LYS A 1 201 ? 83.392 89.142 19.854 1.00 36.80 195 LYS A O 1
ATOM 1478 N N . LEU A 1 202 ? 83.425 88.692 22.058 1.00 44.08 196 LEU A N 1
ATOM 1479 C CA . LEU A 1 202 ? 84.872 88.513 22.111 1.00 43.15 196 LEU A CA 1
ATOM 1480 C C . LEU A 1 202 ? 85.304 87.361 21.205 1.00 43.50 196 LEU A C 1
ATOM 1481 O O . LEU A 1 202 ? 86.310 87.462 20.494 1.00 44.61 196 LEU A O 1
ATOM 1486 N N . THR A 1 203 ? 84.536 86.272 21.224 1.00 39.90 197 THR A N 1
ATOM 1487 C CA . THR A 1 203 ? 84.842 85.101 20.405 1.00 40.27 197 THR A CA 1
ATOM 1488 C C . THR A 1 203 ? 84.814 85.450 18.923 1.00 41.65 197 THR A C 1
ATOM 1489 O O . THR A 1 203 ? 85.739 85.115 18.182 1.00 42.17 197 THR A O 1
ATOM 1493 N N . LEU A 1 204 ? 83.752 86.121 18.493 1.00 40.85 198 LEU A N 1
ATOM 1494 C CA . LEU A 1 204 ? 83.621 86.510 17.095 1.00 44.19 198 LEU A CA 1
ATOM 1495 C C . LEU A 1 204 ? 84.722 87.471 16.647 1.00 47.46 198 LEU A C 1
ATOM 1496 O O . LEU A 1 204 ? 85.203 87.388 15.518 1.00 47.30 198 LEU A O 1
ATOM 1501 N N . GLU A 1 205 ? 85.122 88.382 17.530 1.00 50.25 199 GLU A N 1
ATOM 1502 C CA . GLU A 1 205 ? 86.161 89.352 17.198 1.00 54.74 199 GLU A CA 1
ATOM 1503 C C . GLU A 1 205 ? 87.531 88.701 17.099 1.00 56.84 199 GLU A C 1
ATOM 1504 O O . GLU A 1 205 ? 88.387 89.162 16.350 1.00 56.82 199 GLU A O 1
ATOM 1510 N N . ASN A 1 206 ? 87.738 87.630 17.856 1.00 58.28 200 ASN A N 1
ATOM 1511 C CA . ASN A 1 206 ? 89.019 86.937 17.839 1.00 61.88 200 ASN A CA 1
ATOM 1512 C C . ASN A 1 206 ? 89.017 85.689 16.962 1.00 65.68 200 ASN A C 1
ATOM 1513 O O . ASN A 1 206 ? 89.665 84.694 17.278 1.00 67.22 200 ASN A O 1
ATOM 1518 N N . THR A 1 207 ? 88.281 85.757 15.856 1.00 85.23 201 THR A N 1
ATOM 1519 C CA . THR A 1 207 ? 88.195 84.655 14.903 1.00 94.41 201 THR A CA 1
ATOM 1520 C C . THR A 1 207 ? 87.934 85.208 13.502 1.00 99.04 201 THR A C 1
ATOM 1521 O O . THR A 1 207 ? 86.857 85.741 13.226 1.00 99.90 201 THR A O 1
ATOM 1525 N N . LYS A 1 208 ? 88.926 85.091 12.623 1.00 134.87 202 LYS A N 1
ATOM 1526 C CA . LYS A 1 208 ? 88.791 85.584 11.255 1.00 144.20 202 LYS A CA 1
ATOM 1527 C C . LYS A 1 208 ? 88.932 84.438 10.257 1.00 147.19 202 LYS A C 1
ATOM 1528 O O . LYS A 1 208 ? 89.511 83.400 10.579 1.00 148.12 202 LYS A O 1
ATOM 1534 N N . ASN A 1 209 ? 88.402 84.635 9.051 1.00 122.11 203 ASN A N 1
ATOM 1535 C CA . ASN A 1 209 ? 88.455 83.620 8.001 1.00 124.86 203 ASN A CA 1
ATOM 1536 C C . ASN A 1 209 ? 89.757 82.828 8.024 1.00 123.65 203 ASN A C 1
ATOM 1537 O O . ASN A 1 209 ? 90.830 83.373 8.287 1.00 124.29 203 ASN A O 1
ATOM 1542 N N . GLY A 1 210 ? 89.645 81.537 7.734 1.00 140.82 204 GLY A N 1
ATOM 1543 C CA . GLY A 1 210 ? 90.790 80.646 7.763 1.00 136.17 204 GLY A CA 1
ATOM 1544 C C . GLY A 1 210 ? 90.430 79.656 8.850 1.00 131.88 204 GLY A C 1
ATOM 1545 O O . GLY A 1 210 ? 90.978 78.555 8.951 1.00 131.42 204 GLY A O 1
ATOM 1546 N N . GLN A 1 211 ? 89.477 80.090 9.670 1.00 91.24 205 GLN A N 1
ATOM 1547 C CA . GLN A 1 211 ? 88.937 79.315 10.776 1.00 85.15 205 GLN A CA 1
ATOM 1548 C C . GLN A 1 211 ? 87.456 79.682 10.887 1.00 79.74 205 GLN A C 1
ATOM 1549 O O . GLN A 1 211 ? 87.056 80.803 10.555 1.00 79.04 205 GLN A O 1
ATOM 1555 N N . LYS A 1 212 ? 86.645 78.733 11.341 1.00 66.15 206 LYS A N 1
ATOM 1556 C CA . LYS A 1 212 ? 85.211 78.959 11.484 1.00 57.06 206 LYS A CA 1
ATOM 1557 C C . LYS A 1 212 ? 84.848 79.508 12.863 1.00 50.38 206 LYS A C 1
ATOM 1558 O O . LYS A 1 212 ? 85.543 79.251 13.844 1.00 48.60 206 LYS A O 1
ATOM 1564 N N . SER A 1 213 ? 83.762 80.272 12.926 1.00 41.34 207 SER A N 1
ATOM 1565 C CA . SER A 1 213 ? 83.288 80.836 14.185 1.00 33.00 207 SER A CA 1
ATOM 1566 C C . SER A 1 213 ? 82.432 79.798 14.911 1.00 28.23 207 SER A C 1
ATOM 1567 O O . SER A 1 213 ? 81.634 79.092 14.286 1.00 24.47 207 SER A O 1
ATOM 1570 N N . VAL A 1 214 ? 82.602 79.707 16.226 1.00 36.15 208 VAL A N 1
ATOM 1571 C CA . VAL A 1 214 ? 81.833 78.765 17.031 1.00 32.77 208 VAL A CA 1
ATOM 1572 C C . VAL A 1 214 ? 81.457 79.397 18.361 1.00 30.80 208 VAL A C 1
ATOM 1573 O O . VAL A 1 214 ? 82.320 79.853 19.110 1.00 32.89 208 VAL A O 1
ATOM 1577 N N . LEU A 1 215 ? 80.163 79.424 18.649 1.00 31.39 209 LEU A N 1
ATOM 1578 C CA . LEU A 1 215 ? 79.669 79.991 19.897 1.00 31.02 209 LEU A CA 1
ATOM 1579 C C . LEU A 1 215 ? 79.145 78.896 20.837 1.00 30.56 209 LEU A C 1
ATOM 1580 O O . LEU A 1 215 ? 78.301 78.087 20.442 1.00 28.85 209 LEU A O 1
ATOM 1585 N N . LEU A 1 216 ? 79.674 78.860 22.061 1.00 29.60 210 LEU A N 1
ATOM 1586 C CA . LEU A 1 216 ? 79.247 77.891 23.079 1.00 30.51 210 LEU A CA 1
ATOM 1587 C C . LEU A 1 216 ? 77.971 78.498 23.648 1.00 31.39 210 LEU A C 1
ATOM 1588 O O . LEU A 1 216 ? 78.007 79.616 24.165 1.00 32.14 210 LEU A O 1
ATOM 1593 N N . ILE A 1 217 ? 76.856 77.772 23.588 1.00 31.68 211 ILE A N 1
ATOM 1594 C CA . ILE A 1 217 ? 75.589 78.344 24.048 1.00 32.37 211 ILE A CA 1
ATOM 1595 C C . ILE A 1 217 ? 74.887 77.786 25.286 1.00 33.25 211 ILE A C 1
ATOM 1596 O O . ILE A 1 217 ? 73.884 78.351 25.719 1.00 34.13 211 ILE A O 1
ATOM 1601 N N . ASP A 1 218 ? 75.401 76.710 25.871 1.00 33.90 212 ASP A N 1
ATOM 1602 C CA . ASP A 1 218 ? 74.735 76.097 27.019 1.00 33.15 212 ASP A CA 1
ATOM 1603 C C . ASP A 1 218 ? 75.109 76.572 28.428 1.00 32.31 212 ASP A C 1
ATOM 1604 O O . ASP A 1 218 ? 74.651 75.997 29.411 1.00 31.10 212 ASP A O 1
ATOM 1609 N N . THR A 1 219 ? 75.908 77.625 28.538 1.00 30.25 213 THR A N 1
ATOM 1610 C CA . THR A 1 219 ? 76.317 78.111 29.855 1.00 29.34 213 THR A CA 1
ATOM 1611 C C . THR A 1 219 ? 75.196 78.574 30.786 1.00 29.93 213 THR A C 1
ATOM 1612 O O . THR A 1 219 ? 75.168 78.192 31.959 1.00 30.20 213 THR A O 1
ATOM 1616 N N . TYR A 1 220 ? 74.280 79.393 30.270 1.00 29.15 214 TYR A N 1
ATOM 1617 C CA . TYR A 1 220 ? 73.198 79.952 31.085 1.00 29.52 214 TYR A CA 1
ATOM 1618 C C . TYR A 1 220 ? 71.763 79.680 30.639 1.00 28.99 214 TYR A C 1
ATOM 1619 O O . TYR A 1 220 ? 70.906 79.339 31.452 1.00 27.83 214 TYR A O 1
ATOM 1628 N N . MET A 1 221 ? 71.506 79.865 29.351 1.00 33.67 215 MET A N 1
ATOM 1629 C CA . MET A 1 221 ? 70.170 79.702 28.786 1.00 33.52 215 MET A CA 1
ATOM 1630 C C . MET A 1 221 ? 69.789 78.295 28.352 1.00 32.86 215 MET A C 1
ATOM 1631 O O . MET A 1 221 ? 70.586 77.359 28.416 1.00 33.29 215 MET A O 1
ATOM 1636 N N . ASP A 1 222 ? 68.546 78.170 27.901 1.00 30.24 216 ASP A N 1
ATOM 1637 C CA . ASP A 1 222 ? 68.047 76.918 27.356 1.00 30.25 216 ASP A CA 1
ATOM 1638 C C . ASP A 1 222 ? 68.609 76.986 25.935 1.00 30.04 216 ASP A C 1
ATOM 1639 O O . ASP A 1 222 ? 68.495 78.021 25.283 1.00 30.81 216 ASP A O 1
ATOM 1644 N N . GLU A 1 223 ? 69.231 75.912 25.462 1.00 26.96 217 GLU A N 1
ATOM 1645 C CA . GLU A 1 223 ? 69.822 75.901 24.119 1.00 26.32 217 GLU A CA 1
ATOM 1646 C C . GLU A 1 223 ? 68.937 76.500 23.030 1.00 26.25 217 GLU A C 1
ATOM 1647 O O . GLU A 1 223 ? 69.423 77.191 22.130 1.00 23.74 217 GLU A O 1
ATOM 1653 N N . LYS A 1 224 ? 67.640 76.220 23.110 1.00 31.35 218 LYS A N 1
ATOM 1654 C CA . LYS A 1 224 ? 66.692 76.706 22.120 1.00 31.65 218 LYS A CA 1
ATOM 1655 C C . LYS A 1 224 ? 66.634 78.231 22.061 1.00 31.32 218 LYS A C 1
ATOM 1656 O O . LYS A 1 224 ? 66.727 78.822 20.985 1.00 31.65 218 LYS A O 1
ATOM 1662 N N . PHE A 1 225 ? 66.491 78.873 23.213 1.00 30.77 219 PHE A N 1
ATOM 1663 C CA . PHE A 1 225 ? 66.423 80.324 23.228 1.00 31.73 219 PHE A CA 1
ATOM 1664 C C . PHE A 1 225 ? 67.778 80.987 23.038 1.00 31.61 219 PHE A C 1
ATOM 1665 O O . PHE A 1 225 ? 67.855 82.144 22.631 1.00 33.74 219 PHE A O 1
ATOM 1673 N N . ALA A 1 226 ? 68.849 80.255 23.314 1.00 33.70 220 ALA A N 1
ATOM 1674 C CA . ALA A 1 226 ? 70.185 80.793 23.108 1.00 34.15 220 ALA A CA 1
ATOM 1675 C C . ALA A 1 226 ? 70.373 80.865 21.599 1.00 33.70 220 ALA A C 1
ATOM 1676 O O . ALA A 1 226 ? 70.946 81.818 21.079 1.00 36.37 220 ALA A O 1
ATOM 1678 N N . ALA A 1 227 ? 69.877 79.846 20.905 1.00 27.30 221 ALA A N 1
ATOM 1679 C CA . ALA A 1 227 ? 69.976 79.768 19.453 1.00 27.33 221 ALA A CA 1
ATOM 1680 C C . ALA A 1 227 ? 69.189 80.895 18.775 1.00 27.85 221 ALA A C 1
ATOM 1681 O O . ALA A 1 227 ? 69.670 81.491 17.814 1.00 26.64 221 ALA A O 1
ATOM 1683 N N . ILE A 1 228 ? 67.983 81.180 19.270 1.00 30.31 222 ILE A N 1
ATOM 1684 C CA . ILE A 1 228 ? 67.163 82.254 18.705 1.00 30.71 222 ILE A CA 1
ATOM 1685 C C . ILE A 1 228 ? 67.842 83.603 18.940 1.00 31.35 222 ILE A C 1
ATOM 1686 O O . ILE A 1 228 ? 67.920 84.435 18.040 1.00 29.42 222 ILE A O 1
ATOM 1691 N N . LYS A 1 229 ? 68.327 83.812 20.159 1.00 26.44 223 LYS A N 1
ATOM 1692 C CA . LYS A 1 229 ? 68.985 85.058 20.509 1.00 27.68 223 LYS A CA 1
ATOM 1693 C C . LYS A 1 229 ? 70.205 85.315 19.626 1.00 29.61 223 LYS A C 1
ATOM 1694 O O . LYS A 1 229 ? 70.381 86.411 19.095 1.00 29.68 223 LYS A O 1
ATOM 1700 N N . ILE A 1 230 ? 71.045 84.300 19.470 1.00 30.98 224 ILE A N 1
ATOM 1701 C CA . ILE A 1 230 ? 72.244 84.415 18.654 1.00 32.78 224 ILE A CA 1
ATOM 1702 C C . ILE A 1 230 ? 71.876 84.672 17.198 1.00 35.45 224 ILE A C 1
ATOM 1703 O O . ILE A 1 230 ? 72.549 85.434 16.495 1.00 33.66 224 ILE A O 1
ATOM 1708 N N . ALA A 1 231 ? 70.796 84.041 16.755 1.00 38.29 225 ALA A N 1
ATOM 1709 C CA . ALA A 1 231 ? 70.338 84.203 15.386 1.00 43.20 225 ALA A CA 1
ATOM 1710 C C . ALA A 1 231 ? 70.010 85.659 15.088 1.00 46.61 225 ALA A C 1
ATOM 1711 O O . ALA A 1 231 ? 70.369 86.176 14.028 1.00 47.61 225 ALA A O 1
ATOM 1713 N N . GLU A 1 232 ? 69.340 86.325 16.021 1.00 52.00 226 GLU A N 1
ATOM 1714 C CA . GLU A 1 232 ? 68.961 87.709 15.795 1.00 56.86 226 GLU A CA 1
ATOM 1715 C C . GLU A 1 232 ? 69.873 88.734 16.462 1.00 56.34 226 GLU A C 1
ATOM 1716 O O . GLU A 1 232 ? 69.461 89.867 16.714 1.00 56.18 226 GLU A O 1
ATOM 1722 N N . MET A 1 233 ? 71.114 88.346 16.735 1.00 43.85 227 MET A N 1
ATOM 1723 C CA . MET A 1 233 ? 72.061 89.259 17.364 1.00 42.04 227 MET A CA 1
ATOM 1724 C C . MET A 1 233 ? 73.340 89.384 16.538 1.00 42.58 227 MET A C 1
ATOM 1725 O O . MET A 1 233 ? 73.905 90.469 16.424 1.00 41.56 227 MET A O 1
ATOM 1730 N N . PHE A 1 234 ? 73.788 88.272 15.962 1.00 36.91 228 PHE A N 1
ATOM 1731 C CA . PHE A 1 234 ? 74.998 88.262 15.154 1.00 38.59 228 PHE A CA 1
ATOM 1732 C C . PHE A 1 234 ? 74.664 87.729 13.769 1.00 44.75 228 PHE A C 1
ATOM 1733 O O . PHE A 1 234 ? 73.526 87.334 13.510 1.00 45.50 228 PHE A O 1
ATOM 1741 N N . ASP A 1 235 ? 75.647 87.726 12.875 1.00 44.83 229 ASP A N 1
ATOM 1742 C CA . ASP A 1 235 ? 75.437 87.212 11.528 1.00 49.18 229 ASP A CA 1
ATOM 1743 C C . ASP A 1 235 ? 76.596 86.326 11.084 1.00 50.97 229 ASP A C 1
ATOM 1744 O O . ASP A 1 235 ? 76.388 85.295 10.452 1.00 50.53 229 ASP A O 1
ATOM 1749 N N . LYS A 1 236 ? 77.818 86.714 11.432 1.00 82.86 230 LYS A N 1
ATOM 1750 C CA . LYS A 1 236 ? 78.986 85.932 11.050 1.00 82.69 230 LYS A CA 1
ATOM 1751 C C . LYS A 1 236 ? 79.258 84.793 12.029 1.00 77.64 230 LYS A C 1
ATOM 1752 O O . LYS A 1 236 ? 80.322 84.732 12.649 1.00 77.24 230 LYS A O 1
ATOM 1758 N N . VAL A 1 237 ? 78.289 83.895 12.172 1.00 49.49 231 VAL A N 1
ATOM 1759 C CA . VAL A 1 237 ? 78.451 82.750 13.059 1.00 42.08 231 VAL A CA 1
ATOM 1760 C C . VAL A 1 237 ? 78.260 81.471 12.247 1.00 38.45 231 VAL A C 1
ATOM 1761 O O . VAL A 1 237 ? 77.191 81.216 11.700 1.00 38.21 231 VAL A O 1
ATOM 1765 N N . ASP A 1 238 ? 79.318 80.676 12.160 1.00 41.64 232 ASP A N 1
ATOM 1766 C CA . ASP A 1 238 ? 79.290 79.448 11.389 1.00 38.30 232 ASP A CA 1
ATOM 1767 C C . ASP A 1 238 ? 78.721 78.265 12.156 1.00 36.69 232 ASP A C 1
ATOM 1768 O O . ASP A 1 238 ? 77.976 77.454 11.600 1.00 34.98 232 ASP A O 1
ATOM 1773 N N . TYR A 1 239 ? 79.071 78.166 13.433 1.00 40.93 233 TYR A N 1
ATOM 1774 C CA . TYR A 1 239 ? 78.581 77.074 14.259 1.00 37.74 233 TYR A CA 1
ATOM 1775 C C . TYR A 1 239 ? 78.088 77.502 15.631 1.00 36.26 233 TYR A C 1
ATOM 1776 O O . TYR A 1 239 ? 78.478 78.538 16.174 1.00 35.43 233 TYR A O 1
ATOM 1785 N N . ILE A 1 240 ? 77.217 76.663 16.173 1.00 26.86 234 ILE A N 1
ATOM 1786 C CA . ILE A 1 240 ? 76.645 76.820 17.497 1.00 24.51 234 ILE A CA 1
ATOM 1787 C C . ILE A 1 240 ? 77.049 75.505 18.161 1.00 23.64 234 ILE A C 1
ATOM 1788 O O . ILE A 1 240 ? 76.800 74.432 17.611 1.00 23.05 234 ILE A O 1
ATOM 1793 N N . ARG A 1 241 ? 77.704 75.572 19.313 1.00 27.14 235 ARG A N 1
ATOM 1794 C CA . ARG A 1 241 ? 78.128 74.350 19.983 1.00 26.59 235 ARG A CA 1
ATOM 1795 C C . ARG A 1 241 ? 77.349 74.048 21.252 1.00 26.32 235 ARG A C 1
ATOM 1796 O O . ARG A 1 241 ? 77.184 74.908 22.116 1.00 27.36 235 ARG A O 1
ATOM 1804 N N . LEU A 1 242 ? 76.875 72.812 21.356 1.00 29.18 236 LEU A N 1
ATOM 1805 C CA . LEU A 1 242 ? 76.121 72.369 22.521 1.00 29.18 236 LEU A CA 1
ATOM 1806 C C . LEU A 1 242 ? 76.892 71.291 23.285 1.00 31.26 236 LEU A C 1
ATOM 1807 O O . LEU A 1 242 ? 77.090 70.171 22.794 1.00 29.24 236 LEU A O 1
ATOM 1812 N N . ASP A 1 243 ? 77.336 71.656 24.484 1.00 33.56 237 ASP A N 1
ATOM 1813 C CA . ASP A 1 243 ? 78.075 70.765 25.373 1.00 34.77 237 ASP A CA 1
ATOM 1814 C C . ASP A 1 243 ? 77.110 70.531 26.543 1.00 33.79 237 ASP A C 1
ATOM 1815 O O . ASP A 1 243 ? 77.512 70.361 27.691 1.00 33.90 237 ASP A O 1
ATOM 1820 N N . THR A 1 244 ? 75.823 70.536 26.215 1.00 32.66 238 THR A N 1
ATOM 1821 C CA . THR A 1 244 ? 74.737 70.378 27.175 1.00 32.98 238 THR A CA 1
ATOM 1822 C C . THR A 1 244 ? 74.978 69.413 28.339 1.00 33.69 238 THR A C 1
ATOM 1823 O O . THR A 1 244 ? 75.276 68.231 28.139 1.00 33.87 238 THR A O 1
ATOM 1827 N N . PRO A 1 245 ? 74.837 69.916 29.579 1.00 27.05 239 PRO A N 1
ATOM 1828 C CA . PRO A 1 245 ? 75.024 69.145 30.814 1.00 27.45 239 PRO A CA 1
ATOM 1829 C C . PRO A 1 245 ? 74.200 67.863 30.810 1.00 26.70 239 PRO A C 1
ATOM 1830 O O . PRO A 1 245 ? 73.065 67.834 30.322 1.00 25.48 239 PRO A O 1
ATOM 1834 N N . SER A 1 246 ? 74.777 66.811 31.371 1.00 31.90 240 SER A N 1
ATOM 1835 C CA . SER A 1 246 ? 74.131 65.508 31.442 1.00 31.83 240 SER A CA 1
ATOM 1836 C C . SER A 1 246 ? 72.704 65.556 32.014 1.00 31.14 240 SER A C 1
ATOM 1837 O O . SER A 1 246 ? 71.775 64.972 31.447 1.00 30.47 240 SER A O 1
ATOM 1840 N N . SER A 1 247 ? 72.533 66.260 33.130 1.00 28.50 241 SER A N 1
ATOM 1841 C CA . SER A 1 247 ? 71.228 66.353 33.777 1.00 29.47 241 SER A CA 1
ATOM 1842 C C . SER A 1 247 ? 70.204 67.159 32.982 1.00 28.95 241 SER A C 1
ATOM 1843 O O . SER A 1 247 ? 69.019 67.138 33.310 1.00 27.09 241 SER A O 1
ATOM 1846 N N . ARG A 1 248 ? 70.663 67.869 31.953 1.00 30.91 242 ARG A N 1
ATOM 1847 C CA . ARG A 1 248 ? 69.784 68.695 31.127 1.00 31.67 242 ARG A CA 1
ATOM 1848 C C . ARG A 1 248 ? 69.541 68.007 29.791 1.00 32.62 242 ARG A C 1
ATOM 1849 O O . ARG A 1 248 ? 68.763 68.485 28.962 1.00 33.19 242 ARG A O 1
ATOM 1857 N N . ARG A 1 249 ? 70.211 66.874 29.600 1.00 30.76 243 ARG A N 1
ATOM 1858 C CA . ARG A 1 249 ? 70.126 66.127 28.354 1.00 30.07 243 ARG A CA 1
ATOM 1859 C C . ARG A 1 249 ? 69.099 64.992 28.380 1.00 30.22 243 ARG A C 1
ATOM 1860 O O . ARG A 1 249 ? 69.464 63.818 28.362 1.00 31.26 243 ARG A O 1
ATOM 1868 N N . GLY A 1 250 ? 67.816 65.351 28.422 1.00 31.27 244 GLY A N 1
ATOM 1869 C CA . GLY A 1 250 ? 66.750 64.357 28.433 1.00 31.09 244 GLY A CA 1
ATOM 1870 C C . GLY A 1 250 ? 66.694 63.599 27.115 1.00 32.25 244 GLY A C 1
ATOM 1871 O O . GLY A 1 250 ? 66.665 62.371 27.088 1.00 33.58 244 GLY A O 1
ATOM 1872 N N . ASN A 1 251 ? 66.671 64.337 26.015 1.00 25.54 245 ASN A N 1
ATOM 1873 C CA . ASN A 1 251 ? 66.656 63.741 24.688 1.00 24.94 245 ASN A CA 1
ATOM 1874 C C . ASN A 1 251 ? 67.413 64.732 23.817 1.00 24.07 245 ASN A C 1
ATOM 1875 O O . ASN A 1 251 ? 66.828 65.658 23.255 1.00 24.04 245 ASN A O 1
ATOM 1880 N N . PHE A 1 252 ? 68.723 64.533 23.725 1.00 24.93 246 PHE A N 1
ATOM 1881 C CA . PHE A 1 252 ? 69.594 65.410 22.958 1.00 24.10 246 PHE A CA 1
ATOM 1882 C C . PHE A 1 252 ? 69.186 65.493 21.489 1.00 24.30 246 PHE A C 1
ATOM 1883 O O . PHE A 1 252 ? 69.290 66.551 20.867 1.00 23.18 246 PHE A O 1
ATOM 1891 N N . GLU A 1 253 ? 68.722 64.378 20.937 1.00 26.28 247 GLU A N 1
ATOM 1892 C CA . GLU A 1 253 ? 68.304 64.345 19.541 1.00 26.07 247 GLU A CA 1
ATOM 1893 C C . GLU A 1 253 ? 67.130 65.279 19.282 1.00 25.85 247 GLU A C 1
ATOM 1894 O O . GLU A 1 253 ? 67.171 66.084 18.352 1.00 24.67 247 GLU A O 1
ATOM 1900 N N . ALA A 1 254 ? 66.086 65.176 20.103 1.00 22.03 248 ALA A N 1
ATOM 1901 C CA . ALA A 1 254 ? 64.914 66.019 19.916 1.00 23.38 248 ALA A CA 1
ATOM 1902 C C . ALA A 1 254 ? 65.254 67.497 20.148 1.00 23.73 248 ALA A C 1
ATOM 1903 O O . ALA A 1 254 ? 64.759 68.372 19.427 1.00 20.67 248 ALA A O 1
ATOM 1905 N N . LEU A 1 255 ? 66.105 67.766 21.139 1.00 28.34 249 LEU A N 1
ATOM 1906 C CA . LEU A 1 255 ? 66.519 69.135 21.439 1.00 28.46 249 LEU A CA 1
ATOM 1907 C C . LEU A 1 255 ? 67.204 69.758 20.229 1.00 28.63 249 LEU A C 1
ATOM 1908 O O . LEU A 1 255 ? 67.015 70.941 19.932 1.00 29.16 249 LEU A O 1
ATOM 1913 N N . ILE A 1 256 ? 68.010 68.955 19.543 1.00 22.48 250 ILE A N 1
ATOM 1914 C CA . ILE A 1 256 ? 68.734 69.417 18.366 1.00 22.24 250 ILE A CA 1
ATOM 1915 C C . ILE A 1 256 ? 67.797 69.694 17.192 1.00 22.52 250 ILE A C 1
ATOM 1916 O O . ILE A 1 256 ? 68.001 70.663 16.449 1.00 21.21 250 ILE A O 1
ATOM 1921 N N . ARG A 1 257 ? 66.776 68.854 17.019 1.00 24.47 251 ARG A N 1
ATOM 1922 C CA . ARG A 1 257 ? 65.818 69.070 15.939 1.00 25.01 251 ARG A CA 1
ATOM 1923 C C . ARG A 1 257 ? 65.059 70.367 16.245 1.00 25.29 251 ARG A C 1
ATOM 1924 O O . ARG A 1 257 ? 64.876 71.218 15.368 1.00 23.81 251 ARG A O 1
ATOM 1932 N N . GLU A 1 258 ? 64.641 70.514 17.501 1.00 22.19 252 GLU A N 1
ATOM 1933 C CA . GLU A 1 258 ? 63.940 71.706 17.947 1.00 22.48 252 GLU A CA 1
ATOM 1934 C C . GLU A 1 258 ? 64.767 72.965 17.632 1.00 23.75 252 GLU A C 1
ATOM 1935 O O . GLU A 1 258 ? 64.268 73.916 17.020 1.00 23.29 252 GLU A O 1
ATOM 1941 N N . VAL A 1 259 ? 66.031 72.971 18.045 1.00 25.13 253 VAL A N 1
ATOM 1942 C CA . VAL A 1 259 ? 66.901 74.111 17.779 1.00 24.66 253 VAL A CA 1
ATOM 1943 C C . VAL A 1 259 ? 67.040 74.383 16.275 1.00 25.61 253 VAL A C 1
ATOM 1944 O O . VAL A 1 259 ? 66.967 75.536 15.836 1.00 25.13 253 VAL A O 1
ATOM 1948 N N . ARG A 1 260 ? 67.239 73.321 15.494 1.00 33.85 254 ARG A N 1
ATOM 1949 C CA . ARG A 1 260 ? 67.404 73.444 14.046 1.00 36.04 254 ARG A CA 1
ATOM 1950 C C . ARG A 1 260 ? 66.165 74.021 13.357 1.00 36.43 254 ARG A C 1
ATOM 1951 O O . ARG A 1 260 ? 66.281 74.796 12.407 1.00 37.50 254 ARG A O 1
ATOM 1959 N N . TRP A 1 261 ? 64.985 73.647 13.844 1.00 29.06 255 TRP A N 1
ATOM 1960 C CA . TRP A 1 261 ? 63.729 74.142 13.293 1.00 28.00 255 TRP A CA 1
ATOM 1961 C C . TRP A 1 261 ? 63.578 75.643 13.540 1.00 29.23 255 TRP A C 1
ATOM 1962 O O . TRP A 1 261 ? 63.268 76.411 12.626 1.00 28.47 255 TRP A O 1
ATOM 1973 N N . GLU A 1 262 ? 63.795 76.039 14.790 1.00 30.75 256 GLU A N 1
ATOM 1974 C CA . GLU A 1 262 ? 63.693 77.428 15.224 1.00 31.53 256 GLU A CA 1
ATOM 1975 C C . GLU A 1 262 ? 64.663 78.332 14.443 1.00 31.74 256 GLU A C 1
ATOM 1976 O O . GLU A 1 262 ? 64.329 79.472 14.098 1.00 30.70 256 GLU A O 1
ATOM 1982 N N . LEU A 1 263 ? 65.857 77.821 14.157 1.00 33.14 257 LEU A N 1
ATOM 1983 C CA . LEU A 1 263 ? 66.833 78.589 13.396 1.00 33.87 257 LEU A CA 1
ATOM 1984 C C . LEU A 1 263 ? 66.388 78.734 11.932 1.00 33.42 257 LEU A C 1
ATOM 1985 O O . LEU A 1 263 ? 66.487 79.812 11.346 1.00 33.16 257 LEU A O 1
ATOM 1990 N N . ALA A 1 264 ? 65.902 77.648 11.343 1.00 27.29 258 ALA A N 1
ATOM 1991 C CA . ALA A 1 264 ? 65.456 77.692 9.956 1.00 28.28 258 ALA A CA 1
ATOM 1992 C C . ALA A 1 264 ? 64.226 78.590 9.830 1.00 29.51 258 ALA A C 1
ATOM 1993 O O . ALA A 1 264 ? 64.028 79.250 8.810 1.00 28.66 258 ALA A O 1
ATOM 1995 N N . LEU A 1 265 ? 63.407 78.623 10.877 1.00 32.36 259 LEU A N 1
ATOM 1996 C CA . LEU A 1 265 ? 62.207 79.445 10.855 1.00 33.23 259 LEU A CA 1
ATOM 1997 C C . LEU A 1 265 ? 62.556 80.924 10.701 1.00 35.06 259 LEU A C 1
ATOM 1998 O O . LEU A 1 265 ? 61.807 81.673 10.075 1.00 35.52 259 LEU A O 1
ATOM 2003 N N . ARG A 1 266 ? 63.686 81.341 11.276 1.00 38.69 260 ARG A N 1
ATOM 2004 C CA . ARG A 1 266 ? 64.130 82.734 11.194 1.00 39.27 260 ARG A CA 1
ATOM 2005 C C . ARG A 1 266 ? 65.142 82.882 10.065 1.00 39.78 260 ARG A C 1
ATOM 2006 O O . ARG A 1 266 ? 65.945 83.813 10.057 1.00 40.36 260 ARG A O 1
ATOM 2014 N N . GLY A 1 267 ? 65.110 81.947 9.124 1.00 35.39 261 GLY A N 1
ATOM 2015 C CA . GLY A 1 267 ? 66.026 81.995 8.000 1.00 34.73 261 GLY A CA 1
ATOM 2016 C C . GLY A 1 267 ? 67.505 81.965 8.345 1.00 34.84 261 GLY A C 1
ATOM 2017 O O . GLY A 1 267 ? 68.309 82.598 7.666 1.00 35.10 261 GLY A O 1
ATOM 2018 N N . ARG A 1 268 ? 67.876 81.229 9.387 1.00 33.87 262 ARG A N 1
ATOM 2019 C CA . ARG A 1 268 ? 69.278 81.141 9.778 1.00 33.39 262 ARG A CA 1
ATOM 2020 C C . ARG A 1 268 ? 69.787 79.703 9.785 1.00 34.05 262 ARG A C 1
ATOM 2021 O O . ARG A 1 268 ? 70.619 79.328 10.613 1.00 33.33 262 ARG A O 1
ATOM 2029 N N . SER A 1 269 ? 69.291 78.897 8.856 1.00 36.68 263 SER A N 1
ATOM 2030 C CA . SER A 1 269 ? 69.721 77.509 8.776 1.00 37.87 263 SER A CA 1
ATOM 2031 C C . SER A 1 269 ? 71.187 77.442 8.352 1.00 38.37 263 SER A C 1
ATOM 2032 O O . SER A 1 269 ? 71.747 76.356 8.217 1.00 39.50 263 SER A O 1
ATOM 2035 N N . ASP A 1 270 ? 71.802 78.604 8.140 1.00 41.41 264 ASP A N 1
ATOM 2036 C CA . ASP A 1 270 ? 73.214 78.662 7.765 1.00 42.13 264 ASP A CA 1
ATOM 2037 C C . ASP A 1 270 ? 74.075 78.347 8.994 1.00 41.72 264 ASP A C 1
ATOM 2038 O O . ASP A 1 270 ? 75.232 77.943 8.867 1.00 41.94 264 ASP A O 1
ATOM 2043 N N . ILE A 1 271 ? 73.495 78.532 10.178 1.00 32.48 265 ILE A N 1
ATOM 2044 C CA . ILE A 1 271 ? 74.178 78.247 11.439 1.00 32.17 265 ILE A CA 1
ATOM 2045 C C . ILE A 1 271 ? 74.210 76.728 11.622 1.00 32.88 265 ILE A C 1
ATOM 2046 O O . ILE A 1 271 ? 73.165 76.106 11.815 1.00 32.16 265 ILE A O 1
ATOM 2051 N N . LYS A 1 272 ? 75.395 76.130 11.559 1.00 32.75 266 LYS A N 1
ATOM 2052 C CA . LYS A 1 272 ? 75.512 74.686 11.724 1.00 33.85 266 LYS A CA 1
ATOM 2053 C C . LYS A 1 272 ? 75.572 74.310 13.194 1.00 32.80 266 LYS A C 1
ATOM 2054 O O . LYS A 1 272 ? 75.854 75.152 14.052 1.00 32.29 266 LYS A O 1
ATOM 2060 N N . ILE A 1 273 ? 75.313 73.041 13.485 1.00 34.64 267 ILE A N 1
ATOM 2061 C CA . ILE A 1 273 ? 75.325 72.578 14.860 1.00 33.15 267 ILE A CA 1
ATOM 2062 C C . ILE A 1 273 ? 76.426 71.585 15.204 1.00 32.79 267 ILE A C 1
ATOM 2063 O O . ILE A 1 273 ? 76.621 70.573 14.524 1.00 32.97 267 ILE A O 1
ATOM 2068 N N . MET A 1 274 ? 77.141 71.897 16.279 1.00 36.44 268 MET A N 1
ATOM 2069 C CA . MET A 1 274 ? 78.224 71.060 16.773 1.00 35.14 268 MET A CA 1
ATOM 2070 C C . MET A 1 274 ? 77.852 70.572 18.170 1.00 34.30 268 MET A C 1
ATOM 2071 O O . MET A 1 274 ? 77.307 71.329 18.978 1.00 32.02 268 MET A O 1
ATOM 2076 N N . VAL A 1 275 ? 78.140 69.305 18.445 1.00 27.16 269 VAL A N 1
ATOM 2077 C CA . VAL A 1 275 ? 77.855 68.735 19.750 1.00 25.88 269 VAL A CA 1
ATOM 2078 C C . VAL A 1 275 ? 79.110 68.108 20.370 1.00 26.40 269 VAL A C 1
ATOM 2079 O O . VAL A 1 275 ? 80.040 67.706 19.659 1.00 24.46 269 VAL A O 1
ATOM 2083 N N . SER A 1 276 ? 79.124 68.040 21.699 1.00 23.23 270 SER A N 1
ATOM 2084 C CA . SER A 1 276 ? 80.235 67.462 22.445 1.00 24.19 270 SER A CA 1
ATOM 2085 C C . SER A 1 276 ? 79.758 67.061 23.848 1.00 25.09 270 SER A C 1
ATOM 2086 O O . SER A 1 276 ? 78.730 67.551 24.329 1.00 22.09 270 SER A O 1
ATOM 2089 N N . GLY A 1 277 ? 80.507 66.168 24.492 1.00 29.81 271 GLY A N 1
ATOM 2090 C CA . GLY A 1 277 ? 80.151 65.731 25.828 1.00 29.01 271 GLY A CA 1
ATOM 2091 C C . GLY A 1 277 ? 79.622 64.315 25.867 1.00 31.02 271 GLY A C 1
ATOM 2092 O O . GLY A 1 277 ? 78.518 64.048 25.390 1.00 31.85 271 GLY A O 1
ATOM 2093 N N . GLY A 1 278 ? 80.416 63.408 26.432 1.00 31.39 272 GLY A N 1
ATOM 2094 C CA . GLY A 1 278 ? 80.030 62.010 26.539 1.00 32.12 272 GLY A CA 1
ATOM 2095 C C . GLY A 1 278 ? 79.604 61.373 25.230 1.00 33.70 272 GLY A C 1
ATOM 2096 O O . GLY A 1 278 ? 78.610 60.645 25.193 1.00 36.11 272 GLY A O 1
ATOM 2097 N N . LEU A 1 279 ? 80.347 61.634 24.157 1.00 22.67 273 LEU A N 1
ATOM 2098 C CA . LEU A 1 279 ? 80.011 61.078 22.853 1.00 24.24 273 LEU A CA 1
ATOM 2099 C C . LEU A 1 279 ? 80.731 59.764 22.538 1.00 25.55 273 LEU A C 1
ATOM 2100 O O . LEU A 1 279 ? 81.874 59.542 22.954 1.00 22.91 273 LEU A O 1
ATOM 2105 N N . ASP A 1 280 ? 80.025 58.924 21.778 1.00 31.15 274 ASP A N 1
ATOM 2106 C CA . ASP A 1 280 ? 80.442 57.584 21.359 1.00 31.19 274 ASP A CA 1
ATOM 2107 C C . ASP A 1 280 ? 80.246 57.439 19.850 1.00 30.26 274 ASP A C 1
ATOM 2108 O O . ASP A 1 280 ? 79.758 58.358 19.204 1.00 29.32 274 ASP A O 1
ATOM 2113 N N . GLU A 1 281 ? 80.604 56.275 19.303 1.00 29.31 275 GLU A N 1
ATOM 2114 C CA . GLU A 1 281 ? 80.397 56.010 17.879 1.00 29.65 275 GLU A CA 1
ATOM 2115 C C . GLU A 1 281 ? 78.878 55.965 17.757 1.00 28.96 275 GLU A C 1
ATOM 2116 O O . GLU A 1 281 ? 78.301 56.433 16.782 1.00 29.38 275 GLU A O 1
ATOM 2122 N N . ASN A 1 282 ? 78.249 55.373 18.769 1.00 30.01 276 ASN A N 1
ATOM 2123 C CA . ASN A 1 282 ? 76.798 55.242 18.838 1.00 30.56 276 ASN A CA 1
ATOM 2124 C C . ASN A 1 282 ? 76.133 56.616 18.938 1.00 31.05 276 ASN A C 1
ATOM 2125 O O . ASN A 1 282 ? 75.192 56.914 18.203 1.00 32.50 276 ASN A O 1
ATOM 2130 N N . THR A 1 283 ? 76.624 57.447 19.855 1.00 29.63 277 THR A N 1
ATOM 2131 C CA . THR A 1 283 ? 76.077 58.785 20.063 1.00 27.79 277 THR A CA 1
ATOM 2132 C C . THR A 1 283 ? 76.237 59.652 18.817 1.00 26.96 277 THR A C 1
ATOM 2133 O O . THR A 1 283 ? 75.293 60.318 18.377 1.00 26.74 277 THR A O 1
ATOM 2137 N N . VAL A 1 284 ? 77.447 59.655 18.265 1.00 22.23 278 VAL A N 1
ATOM 2138 C CA . VAL A 1 284 ? 77.745 60.443 17.080 1.00 21.21 278 VAL A CA 1
ATOM 2139 C C . VAL A 1 284 ? 76.758 60.141 15.962 1.00 23.00 278 VAL A C 1
ATOM 2140 O O . VAL A 1 284 ? 76.180 61.056 15.377 1.00 23.31 278 VAL A O 1
ATOM 2144 N N . LYS A 1 285 ? 76.561 58.855 15.682 1.00 31.40 279 LYS A N 1
ATOM 2145 C CA . LYS A 1 285 ? 75.646 58.421 14.636 1.00 33.89 279 LYS A CA 1
ATOM 2146 C C . LYS A 1 285 ? 74.238 58.974 14.831 1.00 35.43 279 LYS A C 1
ATOM 2147 O O . LYS A 1 285 ? 73.652 59.542 13.906 1.00 34.89 279 LYS A O 1
ATOM 2153 N N . LYS A 1 286 ? 73.699 58.813 16.035 1.00 31.14 280 LYS A N 1
ATOM 2154 C CA . LYS A 1 286 ? 72.353 59.288 16.318 1.00 31.35 280 LYS A CA 1
ATOM 2155 C C . LYS A 1 286 ? 72.217 60.795 16.189 1.00 30.20 280 LYS A C 1
ATOM 2156 O O . LYS A 1 286 ? 71.296 61.282 15.529 1.00 29.26 280 LYS A O 1
ATOM 2162 N N . LEU A 1 287 ? 73.137 61.530 16.807 1.00 26.88 281 LEU A N 1
ATOM 2163 C CA . LEU A 1 287 ? 73.095 62.987 16.773 1.00 26.16 281 LEU A CA 1
ATOM 2164 C C . LEU A 1 287 ? 73.275 63.540 15.367 1.00 27.25 281 LEU A C 1
ATOM 2165 O O . LEU A 1 287 ? 72.655 64.544 15.015 1.00 28.47 281 LEU A O 1
ATOM 2170 N N . ARG A 1 288 ? 74.107 62.893 14.556 1.00 29.14 282 ARG A N 1
ATOM 2171 C CA . ARG A 1 288 ? 74.300 63.359 13.190 1.00 29.49 282 ARG A CA 1
ATOM 2172 C C . ARG A 1 288 ? 73.032 63.099 12.383 1.00 30.32 282 ARG A C 1
ATOM 2173 O O . ARG A 1 288 ? 72.680 63.881 11.497 1.00 30.13 282 ARG A O 1
ATOM 2181 N N . GLU A 1 289 ? 72.351 61.995 12.674 1.00 28.37 283 GLU A N 1
ATOM 2182 C CA . GLU A 1 289 ? 71.111 61.690 11.968 1.00 29.52 283 GLU A CA 1
ATOM 2183 C C . GLU A 1 289 ? 70.063 62.722 12.381 1.00 27.77 283 GLU A C 1
ATOM 2184 O O . GLU A 1 289 ? 69.066 62.923 11.692 1.00 25.37 283 GLU A O 1
ATOM 2190 N N . ALA A 1 290 ? 70.310 63.376 13.512 1.00 26.10 284 ALA A N 1
ATOM 2191 C CA . ALA A 1 290 ? 69.407 64.388 14.033 1.00 25.46 284 ALA A CA 1
ATOM 2192 C C . ALA A 1 290 ? 69.783 65.786 13.535 1.00 24.94 284 ALA A C 1
ATOM 2193 O O . ALA A 1 290 ? 69.055 66.744 13.778 1.00 26.07 284 ALA A O 1
ATOM 2195 N N . GLY A 1 291 ? 70.922 65.904 12.857 1.00 28.72 285 GLY A N 1
ATOM 2196 C CA . GLY A 1 291 ? 71.333 67.197 12.337 1.00 28.70 285 GLY A CA 1
ATOM 2197 C C . GLY A 1 291 ? 72.686 67.762 12.759 1.00 30.09 285 GLY A C 1
ATOM 2198 O O . GLY A 1 291 ? 73.119 68.774 12.206 1.00 29.72 285 GLY A O 1
ATOM 2199 N N . ALA A 1 292 ? 73.358 67.143 13.728 1.00 23.30 286 ALA A N 1
ATOM 2200 C CA . ALA A 1 292 ? 74.662 67.644 14.162 1.00 23.88 286 ALA A CA 1
ATOM 2201 C C . ALA A 1 292 ? 75.669 67.444 13.027 1.00 24.00 286 ALA A C 1
ATOM 2202 O O . ALA A 1 292 ? 75.726 66.361 12.440 1.00 23.30 286 ALA A O 1
ATOM 2204 N N . GLU A 1 293 ? 76.460 68.477 12.726 1.00 32.42 287 GLU A N 1
ATOM 2205 C CA . GLU A 1 293 ? 77.438 68.405 11.637 1.00 34.39 287 GLU A CA 1
ATOM 2206 C C . GLU A 1 293 ? 78.906 68.517 12.047 1.00 35.17 287 GLU A C 1
ATOM 2207 O O . GLU A 1 293 ? 79.791 68.624 11.194 1.00 38.07 287 GLU A O 1
ATOM 2213 N N . ALA A 1 294 ? 79.166 68.489 13.347 1.00 32.13 288 ALA A N 1
ATOM 2214 C CA . ALA A 1 294 ? 80.531 68.567 13.859 1.00 30.90 288 ALA A CA 1
ATOM 2215 C C . ALA A 1 294 ? 80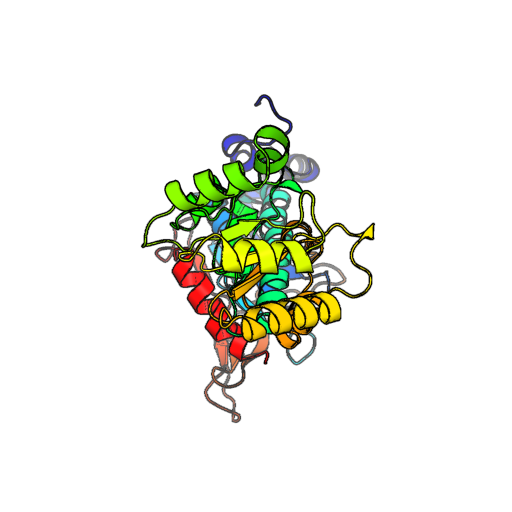.522 67.969 15.260 1.00 30.85 288 ALA A C 1
ATOM 2216 O O . ALA A 1 294 ? 79.571 68.171 16.020 1.00 31.29 288 ALA A O 1
ATOM 2218 N N . PHE A 1 295 ? 81.573 67.235 15.610 1.00 34.77 289 PHE A N 1
ATOM 2219 C CA . PHE A 1 295 ? 81.610 66.599 16.922 1.00 33.93 289 PHE A CA 1
ATOM 2220 C C . PHE A 1 295 ? 82.929 66.729 17.677 1.00 33.57 289 PHE A C 1
ATOM 2221 O O . PHE A 1 295 ? 84.008 66.641 17.092 1.00 35.96 289 PHE A O 1
ATOM 2229 N N . GLY A 1 296 ? 82.813 66.943 18.985 1.00 24.25 290 GLY A N 1
ATOM 2230 C CA . GLY A 1 296 ? 83.968 67.024 19.864 1.00 23.23 290 GLY A CA 1
ATOM 2231 C C . GLY A 1 296 ? 83.957 65.711 20.639 1.00 22.71 290 GLY A C 1
ATOM 2232 O O . GLY A 1 296 ? 83.014 65.437 21.377 1.00 23.81 290 GLY A O 1
ATOM 2233 N N . VAL A 1 297 ? 84.981 64.886 20.461 1.00 22.36 291 VAL A N 1
ATOM 2234 C CA . VAL A 1 297 ? 85.034 63.589 21.133 1.00 21.23 291 VAL A CA 1
ATOM 2235 C C . VAL A 1 297 ? 86.272 63.455 22.007 1.00 22.16 291 VAL A C 1
ATOM 2236 O O . VAL A 1 297 ? 87.407 63.518 21.518 1.00 20.90 291 VAL A O 1
ATOM 2240 N N . GLY A 1 298 ? 86.049 63.253 23.303 1.00 23.88 292 GLY A N 1
ATOM 2241 C CA . GLY A 1 298 ? 87.165 63.133 24.226 1.00 24.32 292 GLY A CA 1
ATOM 2242 C C . GLY A 1 298 ? 87.370 61.807 24.941 1.00 25.66 292 GLY A C 1
ATOM 2243 O O . GLY A 1 298 ? 88.029 60.897 24.425 1.00 27.18 292 GLY A O 1
ATOM 2244 N N . THR A 1 299 ? 86.797 61.702 26.136 1.00 22.95 293 THR A N 1
ATOM 2245 C CA . THR A 1 299 ? 86.934 60.527 26.988 1.00 21.82 293 THR A CA 1
ATOM 2246 C C . THR A 1 299 ? 86.822 59.152 26.350 1.00 23.31 293 THR A C 1
ATOM 2247 O O . THR A 1 299 ? 87.664 58.283 26.608 1.00 24.12 293 THR A O 1
ATOM 2251 N N . SER A 1 300 ? 85.797 58.937 25.529 1.00 27.05 294 SER A N 1
ATOM 2252 C CA . SER A 1 300 ? 85.618 57.625 24.917 1.00 25.91 294 SER A CA 1
ATOM 2253 C C . SER A 1 300 ? 86.838 57.212 24.091 1.00 27.26 294 SER A C 1
ATOM 2254 O O . SER A 1 300 ? 87.166 56.024 24.004 1.00 27.64 294 SER A O 1
ATOM 2257 N N . ILE A 1 301 ? 87.517 58.189 23.496 1.00 23.50 295 ILE A N 1
ATOM 2258 C CA . ILE A 1 301 ? 88.701 57.889 22.704 1.00 24.24 295 ILE A CA 1
ATOM 2259 C C . ILE A 1 301 ? 90.004 57.899 23.527 1.00 24.32 295 ILE A C 1
ATOM 2260 O O . ILE A 1 301 ? 90.814 56.977 23.420 1.00 23.28 295 ILE A O 1
ATOM 2265 N N . SER A 1 302 ? 90.206 58.924 24.348 1.00 26.10 296 SER A N 1
ATOM 2266 C CA . SER A 1 302 ? 91.435 59.002 25.142 1.00 28.34 296 SER A CA 1
ATOM 2267 C C . SER A 1 302 ? 91.561 57.898 26.190 1.00 29.02 296 SER A C 1
ATOM 2268 O O . SER A 1 302 ? 92.672 57.507 26.542 1.00 30.31 296 SER A O 1
ATOM 2271 N N . SER A 1 303 ? 90.426 57.394 26.672 1.00 27.65 297 SER A N 1
ATOM 2272 C CA . SER A 1 303 ? 90.405 56.322 27.676 1.00 28.63 297 SER A CA 1
ATOM 2273 C C . SER A 1 303 ? 90.152 54.962 27.051 1.00 28.31 297 SER A C 1
ATOM 2274 O O . SER A 1 303 ? 89.873 53.996 27.763 1.00 26.53 297 SER A O 1
ATOM 2277 N N . ALA A 1 304 ? 90.215 54.887 25.725 1.00 28.24 298 ALA A N 1
ATOM 2278 C CA . ALA A 1 304 ? 89.985 53.617 25.057 1.00 28.65 298 ALA A CA 1
ATOM 2279 C C . ALA A 1 304 ? 90.833 52.545 25.736 1.00 28.98 298 ALA A C 1
ATOM 2280 O O . ALA A 1 304 ? 92.024 52.742 25.990 1.00 28.69 298 ALA A O 1
ATOM 2282 N N . LYS A 1 305 ? 90.199 51.423 26.048 1.00 25.27 299 LYS A N 1
ATOM 2283 C CA . LYS A 1 305 ? 90.873 50.302 26.686 1.00 25.46 299 LYS A CA 1
ATOM 2284 C C . LYS A 1 305 ? 92.033 49.876 25.787 1.00 24.46 299 LYS A C 1
ATOM 2285 O O . LYS A 1 305 ? 91.916 49.858 24.561 1.00 24.08 299 LYS A O 1
ATOM 2291 N N . PRO A 1 306 ? 93.180 49.544 26.379 1.00 25.57 300 PRO A N 1
ATOM 2292 C CA . PRO A 1 306 ? 94.304 49.130 25.533 1.00 25.28 300 PRO A CA 1
ATOM 2293 C C . PRO A 1 306 ? 94.121 47.706 25.026 1.00 25.39 300 PRO A C 1
ATOM 2294 O O . PRO A 1 306 ? 93.499 46.879 25.692 1.00 23.94 300 PRO A O 1
ATOM 2298 N N . PHE A 1 307 ? 94.647 47.421 23.843 1.00 26.56 301 PHE A N 1
ATOM 2299 C CA . PHE A 1 307 ? 94.582 46.063 23.342 1.00 27.72 301 PHE A CA 1
ATOM 2300 C C . PHE A 1 307 ? 95.605 45.327 24.201 1.00 29.66 301 PHE A C 1
ATOM 2301 O O . PHE A 1 307 ? 96.623 45.907 24.589 1.00 28.58 301 PHE A O 1
ATOM 2309 N N . ASP A 1 308 ? 95.338 44.066 24.512 1.00 27.39 302 ASP A N 1
ATOM 2310 C CA . ASP A 1 308 ? 96.258 43.292 25.329 1.00 27.94 302 ASP A CA 1
ATOM 2311 C C . ASP A 1 308 ? 97.284 42.536 24.471 1.00 26.47 302 ASP A C 1
ATOM 2312 O O . ASP A 1 308 ? 97.081 41.368 24.124 1.00 24.29 302 ASP A O 1
ATOM 2317 N N . PHE A 1 309 ? 98.380 43.209 24.119 1.00 25.32 303 PHE A N 1
ATOM 2318 C CA . PHE A 1 309 ? 99.435 42.583 23.321 1.00 22.49 303 PHE A CA 1
ATOM 2319 C C . PHE A 1 309 ? 100.372 41.817 24.245 1.00 22.64 303 PHE A C 1
ATOM 2320 O O . PHE A 1 309 ? 100.643 42.241 25.366 1.00 21.98 303 PHE A O 1
ATOM 2328 N N . ALA A 1 310 ? 100.877 40.694 23.763 1.00 25.29 304 ALA A N 1
ATOM 2329 C CA . ALA A 1 310 ? 101.820 39.894 24.526 1.00 25.36 304 ALA A CA 1
ATOM 2330 C C . ALA A 1 310 ? 102.995 39.674 23.587 1.00 27.40 304 ALA A C 1
ATOM 2331 O O . ALA A 1 310 ? 102.836 39.699 22.369 1.00 26.23 304 ALA A O 1
ATOM 2333 N N . MET A 1 311 ? 104.170 39.448 24.150 1.00 29.88 305 MET A N 1
ATOM 2334 C CA . MET A 1 311 ? 105.344 39.231 23.335 1.00 31.88 305 MET A CA 1
ATOM 2335 C C . MET A 1 311 ? 106.081 38.009 23.860 1.00 33.20 305 MET A C 1
ATOM 2336 O O . MET A 1 311 ? 106.340 37.897 25.060 1.00 32.96 305 MET A O 1
ATOM 2341 N N . ASP A 1 312 ? 106.400 37.075 22.975 1.00 31.43 306 ASP A N 1
ATOM 2342 C CA . ASP A 1 312 ? 107.123 35.896 23.418 1.00 32.95 306 ASP A CA 1
ATOM 2343 C C . ASP A 1 312 ? 108.055 35.299 22.382 1.00 31.73 306 ASP A C 1
ATOM 2344 O O . ASP A 1 312 ? 107.837 35.421 21.176 1.00 30.64 306 ASP A O 1
ATOM 2349 N N . ILE A 1 313 ? 109.118 34.676 22.882 1.00 34.05 307 ILE A N 1
ATOM 2350 C CA . ILE A 1 313 ? 110.103 34.013 22.043 1.00 32.60 307 ILE A CA 1
ATOM 2351 C C . ILE A 1 313 ? 109.389 33.000 21.155 1.00 31.49 307 ILE A C 1
ATOM 2352 O O . ILE A 1 313 ? 108.567 32.213 21.631 1.00 30.84 307 ILE A O 1
ATOM 2357 N N . VAL A 1 314 ? 109.707 33.016 19.867 1.00 33.94 308 VAL A N 1
ATOM 2358 C CA . VAL A 1 314 ? 109.074 32.095 18.940 1.00 34.29 308 VAL A CA 1
ATOM 2359 C C . VAL A 1 314 ? 110.137 31.261 18.220 1.00 34.94 308 VAL A C 1
ATOM 2360 O O . VAL A 1 314 ? 109.828 30.351 17.439 1.00 34.49 308 VAL A O 1
ATOM 2364 N N . GLU A 1 315 ? 111.398 31.578 18.497 1.00 32.34 309 GLU A N 1
ATOM 2365 C CA . GLU A 1 315 ? 112.519 30.865 17.895 1.00 32.73 309 GLU A CA 1
ATOM 2366 C C . GLU A 1 315 ? 113.800 31.102 18.686 1.00 32.21 309 GLU A C 1
ATOM 2367 O O . GLU A 1 315 ? 114.062 32.213 19.150 1.00 32.16 309 GLU A O 1
ATOM 2373 N N . VAL A 1 316 ? 114.589 30.049 18.849 1.00 29.54 310 VAL A N 1
ATOM 2374 C CA . VAL A 1 316 ? 115.843 30.146 19.586 1.00 28.17 310 VAL A CA 1
ATOM 2375 C C . VAL A 1 316 ? 116.981 29.578 18.750 1.00 29.07 310 VAL A C 1
ATOM 2376 O O . VAL A 1 316 ? 116.921 28.426 18.308 1.00 28.29 310 VAL A O 1
ATOM 2380 N N . ASN A 1 317 ? 118.012 30.396 18.541 1.00 34.51 311 ASN A N 1
ATOM 2381 C CA . ASN A 1 317 ? 119.175 30.003 17.756 1.00 35.45 311 ASN A CA 1
ATOM 2382 C C . ASN A 1 317 ? 118.767 29.295 16.469 1.00 36.36 311 ASN A C 1
ATOM 2383 O O . ASN A 1 317 ? 119.303 28.237 16.133 1.00 35.78 311 ASN A O 1
ATOM 2388 N N . GLY A 1 318 ? 117.795 29.876 15.768 1.00 36.95 312 GLY A N 1
ATOM 2389 C CA . GLY A 1 318 ? 117.337 29.318 14.508 1.00 36.60 312 GLY A CA 1
ATOM 2390 C C . GLY A 1 318 ? 116.303 28.212 14.561 1.00 38.60 312 GLY A C 1
ATOM 2391 O O . GLY A 1 318 ? 115.790 27.810 13.518 1.00 38.36 312 GLY A O 1
ATOM 2392 N N . LYS A 1 319 ? 115.987 27.708 15.749 1.00 36.49 313 LYS A N 1
ATOM 2393 C CA . LYS A 1 319 ? 114.998 26.637 15.853 1.00 38.51 313 LYS A CA 1
ATOM 2394 C C . LYS A 1 319 ? 113.663 27.132 16.418 1.00 37.34 313 LYS A C 1
ATOM 2395 O O . LYS A 1 319 ? 113.624 27.876 17.404 1.00 36.47 313 LYS A O 1
ATOM 2401 N N . PRO A 1 320 ? 112.546 26.731 15.792 1.00 31.73 314 PRO A N 1
ATOM 2402 C CA . PRO A 1 320 ? 111.225 27.159 16.274 1.00 31.27 314 PRO A CA 1
ATOM 2403 C C . PRO A 1 320 ? 111.035 26.685 17.708 1.00 30.05 314 PRO A C 1
ATOM 2404 O O . PRO A 1 320 ? 111.284 25.519 18.011 1.00 28.57 314 PRO A O 1
ATOM 2408 N N . GLU A 1 321 ? 110.608 27.580 18.592 1.00 35.91 315 GLU A N 1
ATOM 2409 C CA . GLU A 1 321 ? 110.395 27.203 19.988 1.00 37.01 315 GLU A CA 1
ATOM 2410 C C . GLU A 1 321 ? 109.576 28.200 20.804 1.00 35.68 315 GLU A C 1
ATOM 2411 O O . GLU A 1 321 ? 109.944 29.365 20.918 1.00 36.80 315 GLU A O 1
ATOM 2417 N N . THR A 1 322 ? 108.458 27.741 21.358 1.00 31.78 316 THR A N 1
ATOM 2418 C CA . THR A 1 322 ? 107.618 28.594 22.203 1.00 31.69 316 THR A CA 1
ATOM 2419 C C . THR A 1 322 ? 107.058 27.808 23.363 1.00 30.66 316 THR A C 1
ATOM 2420 O O . THR A 1 322 ? 107.429 26.659 23.597 1.00 30.90 316 THR A O 1
ATOM 2424 N N . LYS A 1 323 ? 106.137 28.450 24.068 1.00 31.32 317 LYS A N 1
ATOM 2425 C CA . LYS A 1 323 ? 105.497 27.877 25.228 1.00 30.21 317 LYS A CA 1
ATOM 2426 C C . LYS A 1 323 ? 104.055 27.482 24.919 1.00 29.37 317 LYS A C 1
ATOM 2427 O O . LYS A 1 323 ? 103.558 27.700 23.810 1.00 26.04 317 LYS A O 1
ATOM 2433 N N . ARG A 1 324 ? 103.393 26.891 25.910 1.00 33.37 318 ARG A N 1
ATOM 2434 C CA . ARG A 1 324 ? 102.003 26.485 25.769 1.00 32.66 318 ARG A CA 1
ATOM 2435 C C . ARG A 1 324 ? 101.188 27.740 25.476 1.00 32.68 318 ARG A C 1
ATOM 2436 O O . ARG A 1 324 ? 101.436 28.796 26.066 1.00 32.18 318 ARG A O 1
ATOM 2444 N N . GLY A 1 325 ? 100.227 27.631 24.565 1.00 26.50 319 GLY A N 1
ATOM 2445 C CA . GLY A 1 325 ? 99.388 28.773 24.254 1.00 25.50 319 GLY A CA 1
ATOM 2446 C C . GLY A 1 325 ? 99.937 29.699 23.189 1.00 26.34 319 GLY A C 1
ATOM 2447 O O . GLY A 1 325 ? 99.312 30.701 22.854 1.00 26.40 319 GLY A O 1
ATOM 2448 N N . LYS A 1 326 ? 101.110 29.381 22.658 1.00 31.12 320 LYS A N 1
ATOM 2449 C CA . LYS A 1 326 ? 101.705 30.204 21.612 1.00 31.77 320 LYS A CA 1
ATOM 2450 C C . LYS A 1 326 ? 102.108 29.322 20.439 1.00 31.66 320 LYS A C 1
ATOM 2451 O O . LYS A 1 326 ? 102.259 28.110 20.584 1.00 31.85 320 LYS A O 1
ATOM 2457 N N . MET A 1 327 ? 102.262 29.928 19.270 1.00 31.74 321 MET A N 1
ATOM 2458 C CA . MET A 1 327 ? 102.652 29.183 18.082 1.00 33.12 321 MET A CA 1
ATOM 2459 C C . MET A 1 327 ? 104.102 29.513 17.742 1.00 32.32 321 MET A C 1
ATOM 2460 O O . MET A 1 327 ? 104.475 30.679 17.646 1.00 33.00 321 MET A O 1
ATOM 2465 N N . SER A 1 328 ? 104.914 28.479 17.564 1.00 28.95 322 SER A N 1
ATOM 2466 C CA . SER A 1 328 ? 106.332 28.665 17.278 1.00 28.28 322 SER A CA 1
ATOM 2467 C C . SER A 1 328 ? 106.646 28.992 15.822 1.00 27.04 322 SER A C 1
ATOM 2468 O O . SER A 1 328 ? 105.794 28.865 14.931 1.00 24.81 322 SER A O 1
ATOM 2471 N N . GLY A 1 329 ? 107.894 29.399 15.603 1.00 25.30 323 GLY A N 1
ATOM 2472 C CA . GLY A 1 329 ? 108.358 29.732 14.270 1.00 25.58 323 GLY A CA 1
ATOM 2473 C C . GLY A 1 329 ? 108.174 31.192 13.911 1.00 26.86 323 GLY A C 1
ATOM 2474 O O . GLY A 1 329 ? 107.249 31.852 14.396 1.00 25.80 323 GLY A O 1
ATOM 2475 N N . ARG A 1 330 ? 109.072 31.706 13.076 1.00 24.48 324 ARG A N 1
ATOM 2476 C CA . ARG A 1 330 ? 108.977 33.082 12.617 1.00 25.37 324 ARG A CA 1
ATOM 2477 C C . ARG A 1 330 ? 107.873 33.055 11.563 1.00 25.10 324 ARG A C 1
ATOM 2478 O O . ARG A 1 330 ? 107.716 32.064 10.851 1.00 24.30 324 ARG A O 1
ATOM 2486 N N . LYS A 1 331 ? 107.105 34.130 11.447 1.00 31.65 325 LYS A N 1
ATOM 2487 C CA . LYS A 1 331 ? 105.999 34.109 10.504 1.00 31.23 325 LYS A CA 1
ATOM 2488 C C . LYS A 1 331 ? 105.820 35.368 9.667 1.00 32.11 325 LYS A C 1
ATOM 2489 O O . LYS A 1 331 ? 106.340 36.437 9.994 1.00 32.99 325 LYS A O 1
ATOM 2495 N N . ASN A 1 332 ? 105.069 35.219 8.579 1.00 31.61 326 ASN A N 1
ATOM 2496 C CA . ASN A 1 332 ? 104.735 36.331 7.701 1.00 31.35 326 ASN A CA 1
ATOM 2497 C C . ASN A 1 332 ? 103.217 36.471 7.751 1.00 31.93 326 ASN A C 1
ATOM 2498 O O . ASN A 1 332 ? 102.517 35.520 8.096 1.00 31.06 326 ASN A O 1
ATOM 2503 N N . VAL A 1 333 ? 102.723 37.655 7.402 1.00 26.84 327 VAL A N 1
ATOM 2504 C CA . VAL A 1 333 ? 101.294 37.941 7.399 1.00 24.91 327 VAL A CA 1
ATOM 2505 C C . VAL A 1 333 ? 100.874 38.301 5.973 1.00 26.32 327 VAL A C 1
ATOM 2506 O O . VAL A 1 333 ? 101.137 39.414 5.485 1.00 24.62 327 VAL A O 1
ATOM 2510 N N . LEU A 1 334 ? 100.230 37.354 5.295 1.00 24.99 328 LEU A N 1
ATOM 2511 C CA . LEU A 1 334 ? 99.796 37.559 3.905 1.00 25.75 328 LEU A CA 1
ATOM 2512 C C . LEU A 1 334 ? 98.373 38.104 3.812 1.00 26.18 328 LEU A C 1
ATOM 2513 O O . LEU A 1 334 ? 97.473 37.673 4.535 1.00 25.75 328 LEU A O 1
ATOM 2518 N N . ARG A 1 335 ? 98.177 39.060 2.914 1.00 38.89 329 ARG A N 1
ATOM 2519 C CA . ARG A 1 335 ? 96.861 39.651 2.720 1.00 40.89 329 ARG A CA 1
ATOM 2520 C C . ARG A 1 335 ? 96.509 39.775 1.239 1.00 43.75 329 ARG A C 1
ATOM 2521 O O . ARG A 1 335 ? 97.328 40.224 0.425 1.00 40.79 329 ARG A O 1
ATOM 2529 N N . CYS A 1 336 ? 95.291 39.350 0.899 1.00 36.58 330 CYS A N 1
ATOM 2530 C CA . CYS A 1 336 ? 94.792 39.412 -0.474 1.00 38.00 330 CYS A CA 1
ATOM 2531 C C . CYS A 1 336 ? 94.720 40.899 -0.827 1.00 36.97 330 CYS A C 1
ATOM 2532 O O . CYS A 1 336 ? 94.105 41.694 -0.114 1.00 32.71 330 CYS A O 1
ATOM 2535 N N . THR A 1 337 ? 95.369 41.270 -1.920 1.00 32.95 331 THR A N 1
ATOM 2536 C CA . THR A 1 337 ? 95.369 42.652 -2.377 1.00 33.03 331 THR A CA 1
ATOM 2537 C C . THR A 1 337 ? 93.975 43.194 -2.730 1.00 33.33 331 THR A C 1
ATOM 2538 O O . THR A 1 337 ? 93.742 44.410 -2.714 1.00 33.04 331 THR A O 1
ATOM 2542 N N . SER A 1 338 ? 93.035 42.319 -3.064 1.00 43.22 332 SER A N 1
ATOM 2543 C CA . SER A 1 338 ? 91.707 42.814 -3.418 1.00 43.50 332 SER A CA 1
ATOM 2544 C C . SER A 1 338 ? 90.669 42.808 -2.290 1.00 43.25 332 SER A C 1
ATOM 2545 O O . SER A 1 338 ? 90.011 43.824 -2.044 1.00 46.11 332 SER A O 1
ATOM 2548 N N . CYS A 1 339 ? 90.531 41.688 -1.587 1.00 30.77 333 CYS A N 1
ATOM 2549 C CA . CYS A 1 339 ? 89.530 41.609 -0.515 1.00 32.68 333 CYS A CA 1
ATOM 2550 C C . CYS A 1 339 ? 90.051 41.756 0.916 1.00 33.07 333 CYS A C 1
ATOM 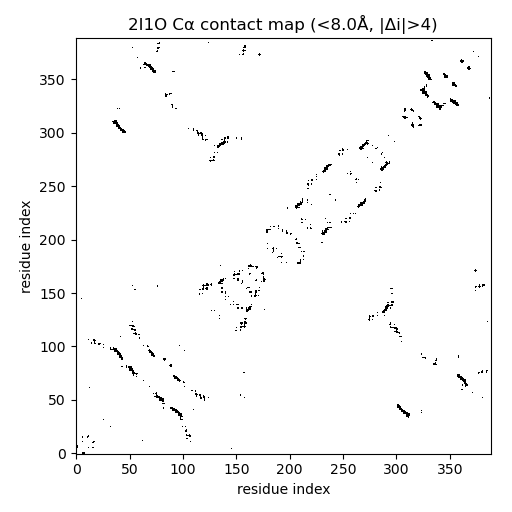2551 O O . CYS A 1 339 ? 89.267 41.811 1.864 1.00 32.93 333 CYS A O 1
ATOM 2554 N N . HIS A 1 340 ? 91.371 41.806 1.065 1.00 35.45 334 HIS A N 1
ATOM 2555 C CA . HIS A 1 340 ? 91.998 41.955 2.371 1.00 34.13 334 HIS A CA 1
ATOM 2556 C C . HIS A 1 340 ? 91.932 40.755 3.299 1.00 33.24 334 HIS A C 1
ATOM 2557 O O . HIS A 1 340 ? 92.116 40.892 4.506 1.00 31.84 334 HIS A O 1
ATOM 2564 N N . ARG A 1 341 ? 91.657 39.581 2.747 1.00 31.95 335 ARG A N 1
ATOM 2565 C CA . ARG A 1 341 ? 91.634 38.374 3.557 1.00 30.21 335 ARG A CA 1
ATOM 2566 C C . ARG A 1 341 ? 93.076 38.212 4.042 1.00 29.53 335 ARG A C 1
ATOM 2567 O O . ARG A 1 341 ? 94.025 38.541 3.315 1.00 26.39 335 ARG A O 1
ATOM 2575 N N . ILE A 1 342 ? 93.239 37.726 5.267 1.00 26.37 336 ILE A N 1
ATOM 2576 C CA . ILE A 1 342 ? 94.564 37.543 5.836 1.00 25.90 336 ILE A CA 1
ATOM 2577 C C . ILE A 1 342 ? 94.814 36.099 6.236 1.00 27.03 336 ILE A C 1
ATOM 2578 O O . ILE A 1 342 ? 93.914 35.396 6.698 1.00 27.06 336 ILE A O 1
ATOM 2583 N N . GLU A 1 343 ? 96.055 35.671 6.065 1.00 33.99 337 GLU A N 1
ATOM 2584 C CA . GLU A 1 343 ? 96.458 34.319 6.399 1.00 35.26 337 GLU A CA 1
ATOM 2585 C C . GLU A 1 343 ? 97.916 34.371 6.865 1.00 34.79 337 GLU A C 1
ATOM 2586 O O . GLU A 1 343 ? 98.802 34.767 6.098 1.00 34.67 337 GLU A O 1
ATOM 2592 N N . VAL A 1 344 ? 98.168 34.009 8.126 1.00 34.36 338 VAL A N 1
ATOM 2593 C CA . VAL A 1 344 ? 99.537 34.033 8.637 1.00 32.83 338 VAL A CA 1
ATOM 2594 C C . VAL A 1 344 ? 100.206 32.726 8.224 1.00 32.67 338 VAL A C 1
ATOM 2595 O O . VAL A 1 344 ? 99.573 31.668 8.232 1.00 33.69 338 VAL A O 1
ATOM 2599 N N . VAL A 1 345 ? 101.484 32.800 7.859 1.00 26.51 339 VAL A N 1
ATOM 2600 C CA . VAL A 1 345 ? 102.215 31.619 7.407 1.00 23.43 339 VAL A CA 1
ATOM 2601 C C . VAL A 1 345 ? 103.651 31.612 7.925 1.00 22.12 339 VAL A C 1
ATOM 2602 O O . VAL A 1 345 ? 104.111 32.595 8.502 1.00 21.50 339 VAL A O 1
ATOM 2606 N N . PRO A 1 346 ? 104.373 30.494 7.738 1.00 29.20 340 PRO A N 1
ATOM 2607 C CA . PRO A 1 346 ? 105.764 30.431 8.203 1.00 30.02 340 PRO A CA 1
ATOM 2608 C C . PRO A 1 346 ? 106.561 31.507 7.452 1.00 30.87 340 PRO A C 1
ATOM 2609 O O . PRO A 1 346 ? 106.223 31.855 6.320 1.00 30.17 340 PRO A O 1
ATOM 2613 N N . ALA A 1 347 ? 107.613 32.020 8.078 1.00 29.32 341 ALA A N 1
ATOM 2614 C CA . ALA A 1 347 ? 108.420 33.080 7.482 1.00 32.35 341 ALA A CA 1
ATOM 2615 C C . ALA A 1 347 ? 109.073 32.773 6.133 1.00 34.85 341 ALA A C 1
ATOM 2616 O O . ALA A 1 347 ? 109.545 33.690 5.460 1.00 34.96 341 ALA A O 1
ATOM 2618 N N . ASN A 1 348 ? 109.105 31.506 5.728 1.00 34.64 342 ASN A N 1
ATOM 2619 C CA . ASN A 1 348 ? 109.713 31.159 4.443 1.00 36.34 342 ASN A CA 1
ATOM 2620 C C . ASN A 1 348 ? 108.700 31.102 3.293 1.00 36.65 342 ASN A C 1
ATOM 2621 O O . ASN A 1 348 ? 108.994 30.570 2.226 1.00 36.40 342 ASN A O 1
ATOM 2626 N N . VAL A 1 349 ? 107.506 31.643 3.521 1.00 39.04 343 VAL A N 1
ATOM 2627 C CA . VAL A 1 349 ? 106.463 31.695 2.492 1.00 40.37 343 VAL A CA 1
ATOM 2628 C C . VAL A 1 349 ? 106.185 33.172 2.232 1.00 41.86 343 VAL A C 1
ATOM 2629 O O . VAL A 1 349 ? 105.394 33.798 2.932 1.00 43.29 343 VAL A O 1
ATOM 2633 N N . GLN A 1 350 ? 106.847 33.726 1.224 1.00 39.75 344 GLN A N 1
ATOM 2634 C CA . GLN A 1 350 ? 106.701 35.139 0.896 1.00 41.03 344 GLN A CA 1
ATOM 2635 C C . GLN A 1 350 ? 105.347 35.525 0.333 1.00 42.04 344 GLN A C 1
ATOM 2636 O O . GLN A 1 350 ? 104.842 36.609 0.615 1.00 41.25 344 GLN A O 1
ATOM 2642 N N . GLU A 1 351 ? 104.762 34.652 -0.474 1.00 35.92 345 GLU A N 1
ATOM 2643 C CA . GLU A 1 351 ? 103.467 34.949 -1.065 1.00 38.78 345 GLU A CA 1
ATOM 2644 C C . GLU A 1 351 ? 102.761 33.665 -1.457 1.00 42.26 345 GLU A C 1
ATOM 2645 O O . GLU A 1 351 ? 103.374 32.599 -1.487 1.00 41.82 345 GLU A O 1
ATOM 2651 N N . LYS A 1 352 ? 101.468 33.766 -1.743 1.00 42.54 346 LYS A N 1
ATOM 2652 C CA . LYS A 1 352 ? 100.686 32.599 -2.131 1.00 46.87 346 LYS A CA 1
ATOM 2653 C C . LYS A 1 352 ? 99.723 32.955 -3.256 1.00 48.68 346 LYS A C 1
ATOM 2654 O O . LYS A 1 352 ? 99.160 34.048 -3.283 1.00 47.83 346 LYS A O 1
ATOM 2660 N N . THR A 1 353 ? 99.540 32.027 -4.187 1.00 102.24 347 THR A N 1
ATOM 2661 C CA . THR A 1 353 ? 98.638 32.265 -5.298 1.00 107.02 347 THR A CA 1
ATOM 2662 C C . THR A 1 353 ? 97.207 32.002 -4.854 1.00 106.79 347 THR A C 1
ATOM 2663 O O . THR A 1 353 ? 96.947 31.091 -4.065 1.00 106.54 347 THR A O 1
ATOM 2667 N N . CYS A 1 354 ? 96.283 32.817 -5.345 1.00 69.12 348 CYS A N 1
ATOM 2668 C CA . CYS A 1 354 ? 94.870 32.665 -5.013 1.00 73.60 348 CYS A CA 1
ATOM 2669 C C . CYS A 1 354 ? 94.059 32.934 -6.269 1.00 76.76 348 CYS A C 1
ATOM 2670 O O . CYS A 1 354 ? 94.578 33.480 -7.242 1.00 77.22 348 CYS A O 1
ATOM 2673 N N . ILE A 1 355 ? 92.789 32.547 -6.247 1.00 76.60 349 ILE A N 1
ATOM 2674 C CA . ILE A 1 355 ? 91.915 32.750 -7.393 1.00 79.50 349 ILE A CA 1
ATOM 2675 C C . ILE A 1 355 ? 90.952 33.917 -7.181 1.00 79.90 349 ILE A C 1
ATOM 2676 O O . ILE A 1 355 ? 90.515 34.551 -8.139 1.00 82.84 349 ILE A O 1
ATOM 2681 N N . CYS A 1 356 ? 90.630 34.193 -5.921 1.00 109.24 350 CYS A N 1
ATOM 2682 C CA . CYS A 1 356 ? 89.714 35.276 -5.586 1.00 106.91 350 CYS A CA 1
ATOM 2683 C C . CYS A 1 356 ? 89.984 36.540 -6.394 1.00 107.13 350 CYS A C 1
ATOM 2684 O O . CYS A 1 356 ? 89.419 36.730 -7.473 1.00 108.16 350 CYS A O 1
ATOM 2687 N N . GLY A 1 357 ? 90.858 37.397 -5.882 1.00 147.24 351 GLY A N 1
ATOM 2688 C CA . GLY A 1 357 ? 91.176 38.623 -6.588 1.00 143.12 351 GLY A CA 1
ATOM 2689 C C . GLY A 1 357 ? 92.559 39.142 -6.259 1.00 136.38 351 GLY A C 1
ATOM 2690 O O . GLY A 1 357 ? 92.861 39.463 -5.111 1.00 136.32 351 GLY A O 1
ATOM 2691 N N . GLY A 1 358 ? 93.405 39.216 -7.277 1.00 70.67 352 GLY A N 1
ATOM 2692 C CA . GLY A 1 358 ? 94.748 39.709 -7.075 1.00 64.42 352 GLY A CA 1
ATOM 2693 C C . GLY A 1 358 ? 95.733 38.660 -6.610 1.00 62.59 352 GLY A C 1
ATOM 2694 O O . GLY A 1 358 ? 95.894 37.608 -7.234 1.00 67.26 352 GLY A O 1
ATOM 2695 N N . SER A 1 359 ? 96.378 38.939 -5.485 1.00 41.86 353 SER A N 1
ATOM 2696 C CA . SER A 1 359 ? 97.386 38.038 -4.949 1.00 34.15 353 SER A CA 1
ATOM 2697 C C . SER A 1 359 ? 97.542 38.250 -3.446 1.00 30.39 353 SER A C 1
ATOM 2698 O O . SER A 1 359 ? 97.035 39.227 -2.897 1.00 26.29 353 SER A O 1
ATOM 2701 N N . MET A 1 360 ? 98.236 37.333 -2.783 1.00 40.54 354 MET A N 1
ATOM 2702 C CA . MET A 1 360 ? 98.467 37.463 -1.352 1.00 37.82 354 MET A CA 1
ATOM 2703 C C . MET A 1 360 ? 99.919 37.839 -1.122 1.00 35.18 354 MET A C 1
ATOM 2704 O O . MET A 1 360 ? 100.831 37.114 -1.516 1.00 35.54 354 MET A O 1
ATOM 2709 N N . GLN A 1 361 ? 100.121 38.989 -0.487 1.00 38.43 355 GLN A N 1
ATOM 2710 C CA . GLN A 1 361 ? 101.454 39.512 -0.228 1.00 36.90 355 GLN A CA 1
ATOM 2711 C C . GLN A 1 361 ? 101.719 39.772 1.256 1.00 36.53 355 GLN A C 1
ATOM 2712 O O . GLN A 1 361 ? 100.793 40.051 2.025 1.00 36.22 355 GLN A O 1
ATOM 2718 N N . ASN A 1 362 ? 102.991 39.693 1.642 1.00 27.19 356 ASN A N 1
ATOM 2719 C CA . ASN A 1 362 ? 103.400 39.895 3.029 1.00 26.99 356 ASN A CA 1
ATOM 2720 C C . ASN A 1 362 ? 103.138 41.311 3.517 1.00 27.59 356 ASN A C 1
ATOM 2721 O O . ASN A 1 362 ? 103.344 42.277 2.789 1.00 27.31 356 ASN A O 1
ATOM 2726 N N . LEU A 1 363 ? 102.698 41.416 4.767 1.00 28.99 357 LEU A N 1
ATOM 2727 C CA . LEU A 1 363 ? 102.378 42.694 5.392 1.00 29.40 357 LEU A CA 1
ATOM 2728 C C . LEU A 1 363 ? 103.433 43.028 6.450 1.00 28.83 357 LEU A C 1
ATOM 2729 O O . LEU A 1 363 ? 103.776 44.194 6.664 1.00 27.57 357 LEU A O 1
ATOM 2734 N N . LEU A 1 364 ? 103.927 41.988 7.114 1.00 36.59 358 LEU A N 1
ATOM 2735 C CA . LEU A 1 364 ? 104.934 42.127 8.156 1.00 36.85 358 LEU A CA 1
ATOM 2736 C C . LEU A 1 364 ? 106.236 42.483 7.453 1.00 37.79 358 LEU A C 1
ATOM 2737 O O . LEU A 1 364 ? 106.966 41.607 6.986 1.00 39.00 358 LEU A O 1
ATOM 2742 N N . VAL A 1 365 ? 106.517 43.779 7.388 1.00 33.04 359 VAL A N 1
ATOM 2743 C CA . VAL A 1 365 ? 107.698 44.299 6.706 1.00 31.70 359 VAL A CA 1
ATOM 2744 C C . VAL A 1 365 ? 108.852 44.756 7.606 1.00 29.80 359 VAL A C 1
ATOM 2745 O O . VAL A 1 365 ? 108.637 45.249 8.708 1.00 29.14 359 VAL A O 1
ATOM 2749 N N . LYS A 1 366 ? 110.079 44.594 7.120 1.00 27.81 360 LYS A N 1
ATOM 2750 C CA . LYS A 1 366 ? 111.262 44.975 7.893 1.00 29.04 360 LYS A CA 1
ATOM 2751 C C . LYS A 1 366 ? 111.527 46.481 8.003 1.00 27.87 360 LYS A C 1
ATOM 2752 O O . LYS A 1 366 ? 111.823 47.137 7.008 1.00 26.39 360 LYS A O 1
ATOM 2758 N N . TYR A 1 367 ? 111.444 47.006 9.226 1.00 27.84 361 TYR A N 1
ATOM 2759 C CA . TYR A 1 367 ? 111.675 48.426 9.487 1.00 27.89 361 TYR A CA 1
ATOM 2760 C C . TYR A 1 367 ? 113.070 48.709 10.029 1.00 27.78 361 TYR A C 1
ATOM 2761 O O . TYR A 1 367 ? 113.540 49.848 9.979 1.00 27.48 361 TYR A O 1
ATOM 2770 N N . LEU A 1 368 ? 113.716 47.682 10.570 1.00 27.30 362 LEU A N 1
ATOM 2771 C CA . LEU A 1 368 ? 115.064 47.827 11.109 1.00 28.92 362 LEU A CA 1
ATOM 2772 C C . LEU A 1 368 ? 115.964 46.663 10.709 1.00 30.08 362 LEU A C 1
ATOM 2773 O O . LEU A 1 368 ? 115.588 45.496 10.819 1.00 30.39 362 LEU A O 1
ATOM 2778 N N . SER A 1 369 ? 117.155 46.994 10.231 1.00 30.64 363 SER A N 1
ATOM 2779 C CA . SER A 1 369 ? 118.120 45.981 9.837 1.00 32.52 363 SER A CA 1
ATOM 2780 C C . SER A 1 369 ? 119.407 46.291 10.587 1.00 32.70 363 SER A C 1
ATOM 2781 O O . SER A 1 369 ? 120.087 47.276 10.289 1.00 31.58 363 SER A O 1
ATOM 2784 N N . HIS A 1 370 ? 119.727 45.453 11.570 1.00 47.04 364 HIS A N 1
ATOM 2785 C CA . HIS A 1 370 ? 120.914 45.653 12.390 1.00 48.83 364 HIS A CA 1
ATOM 2786 C C . HIS A 1 370 ? 120.859 47.017 13.066 1.00 49.38 364 HIS A C 1
ATOM 2787 O O . HIS A 1 370 ? 121.876 47.697 13.191 1.00 51.64 364 HIS A O 1
ATOM 2794 N N . GLY A 1 371 ? 119.663 47.422 13.481 1.00 33.63 365 GLY A N 1
ATOM 2795 C CA . GLY A 1 371 ? 119.517 48.696 14.156 1.00 33.24 365 GLY A CA 1
ATOM 2796 C C . GLY A 1 371 ? 119.373 49.922 13.277 1.00 33.82 365 GLY A C 1
ATOM 2797 O O . GLY A 1 371 ? 119.159 51.017 13.789 1.00 34.68 365 GLY A O 1
ATOM 2798 N N . LYS A 1 372 ? 119.481 49.754 11.963 1.00 29.96 366 LYS A N 1
ATOM 2799 C CA . LYS A 1 372 ? 119.346 50.882 11.044 1.00 29.81 366 LYS A CA 1
ATOM 2800 C C . LYS A 1 372 ? 117.961 50.910 10.379 1.00 28.52 366 LYS A C 1
ATOM 2801 O O . LYS A 1 372 ? 117.405 49.867 10.036 1.00 27.54 366 LYS A O 1
ATOM 2807 N N . ARG A 1 373 ? 117.402 52.102 10.202 1.00 35.57 367 ARG A N 1
ATOM 2808 C CA . ARG A 1 373 ? 116.105 52.218 9.549 1.00 35.75 367 ARG A CA 1
ATOM 2809 C C . ARG A 1 373 ? 116.262 51.770 8.100 1.00 36.14 367 ARG A C 1
ATOM 2810 O O . ARG A 1 373 ? 117.286 52.034 7.464 1.00 36.73 367 ARG A O 1
ATOM 2818 N N . THR A 1 374 ? 115.246 51.080 7.591 1.00 30.43 368 THR A N 1
ATOM 2819 C CA . THR A 1 374 ? 115.253 50.578 6.224 1.00 28.41 368 THR A CA 1
ATOM 2820 C C . THR A 1 374 ? 114.427 51.487 5.320 1.00 27.92 368 THR A C 1
ATOM 2821 O O . THR A 1 374 ? 114.206 51.178 4.148 1.00 26.01 368 THR A O 1
ATOM 2825 N N . SER A 1 375 ? 113.976 52.610 5.867 1.00 25.85 369 SER A N 1
ATOM 2826 C CA . SER A 1 375 ? 113.147 53.534 5.101 1.00 27.06 369 SER A CA 1
ATOM 2827 C C . SER A 1 375 ? 112.866 54.800 5.895 1.00 28.12 369 SER A C 1
ATOM 2828 O O . SER A 1 375 ? 113.067 54.839 7.105 1.00 28.03 369 SER A O 1
ATOM 2831 N N . GLU A 1 376 ? 112.393 55.833 5.208 1.00 36.54 370 GLU A N 1
ATOM 2832 C CA . GLU A 1 376 ? 112.061 57.086 5.868 1.00 38.66 370 GLU A CA 1
ATOM 2833 C C . GLU A 1 376 ? 110.666 56.896 6.466 1.00 37.92 370 GLU A C 1
ATOM 2834 O O . GLU A 1 376 ? 109.738 56.488 5.769 1.00 39.22 370 GLU A O 1
ATOM 2840 N N . TYR A 1 377 ? 110.515 57.179 7.755 1.00 32.53 371 TYR A N 1
ATOM 2841 C CA . TYR A 1 377 ? 109.226 56.994 8.407 1.00 31.13 371 TYR A CA 1
ATOM 2842 C C . TYR A 1 377 ? 108.182 58.024 7.994 1.00 30.56 371 TYR A C 1
ATOM 2843 O O . TYR A 1 377 ? 108.475 59.211 7.891 1.00 30.29 371 TYR A O 1
ATOM 2852 N N . PRO A 1 378 ? 106.942 57.570 7.754 1.00 36.38 372 PRO A N 1
ATOM 2853 C CA . PRO A 1 378 ? 105.818 58.421 7.346 1.00 36.51 372 PRO A CA 1
ATOM 2854 C C . PRO A 1 378 ? 105.403 59.402 8.428 1.00 36.82 372 PRO A C 1
ATOM 2855 O O . PRO A 1 378 ? 105.492 59.107 9.618 1.00 38.14 372 PRO A O 1
ATOM 2859 N N . ARG A 1 379 ? 104.945 60.571 8.003 1.00 30.50 373 ARG A N 1
ATOM 2860 C CA . ARG A 1 379 ? 104.470 61.588 8.927 1.00 30.49 373 ARG A CA 1
ATOM 2861 C C . ARG A 1 379 ? 103.036 61.198 9.285 1.00 28.61 373 ARG A C 1
ATOM 2862 O O . ARG A 1 379 ? 102.390 60.431 8.563 1.00 25.35 373 ARG A O 1
ATOM 2870 N N . PRO A 1 380 ? 102.522 61.710 10.410 1.00 35.68 374 PRO A N 1
ATOM 2871 C CA . PRO A 1 380 ? 101.151 61.364 10.789 1.00 35.92 374 PRO A CA 1
ATOM 2872 C C . PRO A 1 380 ? 100.092 61.517 9.693 1.00 36.55 374 PRO A C 1
ATOM 2873 O O . PRO A 1 380 ? 99.267 60.618 9.507 1.00 36.30 374 PRO A O 1
ATOM 2877 N N . LYS A 1 381 ? 100.108 62.628 8.956 1.00 30.32 375 LYS A N 1
ATOM 2878 C CA . LYS A 1 381 ? 99.100 62.817 7.910 1.00 30.77 375 LYS A CA 1
ATOM 2879 C C . LYS A 1 381 ? 99.089 61.678 6.894 1.00 30.24 375 LYS A C 1
ATOM 2880 O O . LYS A 1 381 ? 98.028 61.228 6.470 1.00 26.95 375 LYS A O 1
ATOM 2886 N N . GLU A 1 382 ? 100.271 61.212 6.510 1.00 30.80 376 GLU A N 1
ATOM 2887 C CA . GLU A 1 382 ? 100.389 60.125 5.546 1.00 31.99 376 GLU A CA 1
ATOM 2888 C C . GLU A 1 382 ? 99.832 58.827 6.119 1.00 29.54 376 GLU A C 1
ATOM 2889 O O . GLU A 1 382 ? 99.227 58.024 5.404 1.00 27.46 376 GLU A O 1
ATOM 2895 N N . ILE A 1 383 ? 100.038 58.619 7.412 1.00 31.77 377 ILE A N 1
ATOM 2896 C CA . ILE A 1 383 ? 99.559 57.405 8.043 1.00 30.65 377 ILE A CA 1
ATOM 2897 C C . ILE A 1 383 ? 98.033 57.373 8.131 1.00 32.26 377 ILE A C 1
ATOM 2898 O O . ILE A 1 383 ? 97.416 56.352 7.796 1.00 32.90 377 ILE A O 1
ATOM 2903 N N . ARG A 1 384 ? 97.413 58.475 8.559 1.00 32.78 378 ARG A N 1
ATOM 2904 C CA . ARG A 1 384 ? 95.958 58.479 8.662 1.00 34.73 378 ARG A CA 1
ATOM 2905 C C . ARG A 1 384 ? 95.337 58.410 7.275 1.00 34.69 378 ARG A C 1
ATOM 2906 O O . ARG A 1 384 ? 94.231 57.894 7.102 1.00 34.21 378 ARG A O 1
ATOM 2914 N N . SER A 1 385 ? 96.065 58.919 6.287 1.00 27.96 379 SER A N 1
ATOM 2915 C CA . SER A 1 385 ? 95.613 58.880 4.905 1.00 27.13 379 SER A CA 1
ATOM 2916 C C . SER A 1 385 ? 95.505 57.405 4.508 1.00 26.13 379 SER A C 1
ATOM 2917 O O . SER A 1 385 ? 94.614 57.012 3.758 1.00 23.03 379 SER A O 1
ATOM 2920 N N . ARG A 1 386 ? 96.419 56.594 5.033 1.00 30.16 380 ARG A N 1
ATOM 2921 C CA . ARG A 1 386 ? 96.430 55.160 4.766 1.00 30.59 380 ARG A CA 1
ATOM 2922 C C . ARG A 1 386 ? 95.281 54.476 5.507 1.00 29.72 380 ARG A C 1
ATOM 2923 O O . ARG A 1 386 ? 94.608 53.605 4.950 1.00 27.79 380 ARG A O 1
ATOM 2931 N N . SER A 1 387 ? 95.062 54.877 6.759 1.00 29.95 381 SER A N 1
ATOM 2932 C CA . SER A 1 387 ? 93.997 54.298 7.568 1.00 29.61 381 SER A CA 1
ATOM 2933 C C . SER A 1 387 ? 92.636 54.524 6.943 1.00 29.12 381 SER A C 1
ATOM 2934 O O . SER A 1 387 ? 91.811 53.612 6.905 1.00 28.39 381 SER A O 1
ATOM 2937 N N . MET A 1 388 ? 92.399 55.741 6.462 1.00 27.42 382 MET A N 1
ATOM 2938 C CA . MET A 1 388 ? 91.115 56.068 5.851 1.00 28.12 382 MET A CA 1
ATOM 2939 C C . MET A 1 388 ? 90.811 55.163 4.662 1.00 28.51 382 MET A C 1
ATOM 2940 O O . MET A 1 388 ? 89.655 54.807 4.422 1.00 27.46 382 MET A O 1
ATOM 2945 N N . LYS A 1 389 ? 91.849 54.788 3.924 1.00 27.11 383 LYS A N 1
ATOM 2946 C CA . LYS A 1 389 ? 91.673 53.901 2.780 1.00 29.82 383 LYS A CA 1
ATOM 2947 C C . LYS A 1 389 ? 91.387 52.512 3.324 1.00 29.28 383 LYS A C 1
ATOM 2948 O O . LYS A 1 389 ? 90.532 51.788 2.813 1.00 26.64 383 LYS A O 1
ATOM 2954 N N . GLU A 1 390 ? 92.110 52.153 4.378 1.00 32.84 384 GLU A N 1
ATOM 2955 C CA . GLU A 1 390 ? 91.961 50.841 4.984 1.00 33.86 384 GLU A CA 1
ATOM 2956 C C . GLU A 1 390 ? 90.587 50.668 5.642 1.00 33.50 384 GLU A C 1
ATOM 2957 O O . GLU A 1 390 ? 89.960 49.610 5.547 1.00 32.49 384 GLU A O 1
ATOM 2963 N N . LEU A 1 391 ? 90.118 51.723 6.293 1.00 27.62 385 LEU A N 1
ATOM 2964 C CA . LEU A 1 391 ? 88.838 51.696 6.977 1.00 27.92 385 LEU A CA 1
ATOM 2965 C C . LEU A 1 391 ? 87.694 51.476 5.984 1.00 31.00 385 LEU A C 1
ATOM 2966 O O . LEU A 1 391 ? 86.592 51.095 6.369 1.00 30.08 385 LEU A O 1
ATOM 2971 N N . GLU A 1 392 ? 87.969 51.710 4.706 1.00 35.18 386 GLU A N 1
ATOM 2972 C CA . GLU A 1 392 ? 86.970 51.543 3.656 1.00 38.70 386 GLU A CA 1
ATOM 2973 C C . GLU A 1 392 ? 86.510 50.086 3.596 1.00 40.13 386 GLU A C 1
ATOM 2974 O O . GLU A 1 392 ? 85.342 49.801 3.319 1.00 37.56 386 GLU A O 1
ATOM 2980 N N . TYR A 1 393 ? 87.438 49.169 3.859 1.00 37.37 387 TYR A N 1
ATOM 2981 C CA . TYR A 1 393 ? 87.152 47.735 3.834 1.00 39.32 387 TYR A CA 1
ATOM 2982 C C . TYR A 1 393 ? 86.294 47.286 5.014 1.00 42.27 387 TYR A C 1
ATOM 2983 O O . TYR A 1 393 ? 85.950 46.111 5.123 1.00 42.08 387 TYR A O 1
ATOM 2992 N N . PHE A 1 394 ? 85.957 48.212 5.903 1.00 47.86 388 PHE A N 1
ATOM 2993 C CA . PHE A 1 394 ? 85.142 47.868 7.059 1.00 51.89 388 PHE A CA 1
ATOM 2994 C C . PHE A 1 394 ? 83.860 48.693 7.131 1.00 56.63 388 PHE A C 1
ATOM 2995 O O . PHE A 1 394 ? 83.456 49.133 8.208 1.00 58.09 388 PHE A O 1
ATOM 3003 N N . LYS A 1 395 ? 83.230 48.876 5.971 1.00 89.47 389 LYS A N 1
ATOM 3004 C CA . LYS A 1 395 ? 81.987 49.633 5.819 1.00 93.43 389 LYS A CA 1
ATOM 3005 C C . LYS A 1 395 ? 82.256 51.060 5.368 1.00 94.16 389 LYS A C 1
ATOM 3006 O O . LYS A 1 395 ? 82.032 51.400 4.207 1.00 92.68 389 LYS A O 1
#

Organism: Thermoplasma acidophilum (strain ATCC 25905 / DSM 1728 / JCM 9062 / NBRC 15155 / AMRC-C165) (NCBI:txid273075)

CATH classification: 3.90.1170.20 (+1 more: 3.20.20.70)

Solvent-accessible surface area: 19014 Å² total; per-residue (Å²): 191,65,140,151,147,48,54,33,105,115,12,29,114,144,8,91,35,30,70,78,115,3,98,164,59,25,87,90,42,37,127,136,25,113,91,50,124,8,2,6,4,0,17,1,54,13,57,84,136,26,23,0,0,0,0,4,0,16,56,0,1,114,12,0,81,71,46,62,2,29,0,40,0,0,27,5,0,0,1,4,101,0,54,10,60,103,48,63,37,0,0,0,0,4,0,30,7,90,27,16,50,0,0,39,22,25,42,13,0,32,43,47,0,21,41,5,0,4,0,0,6,51,0,0,50,0,17,66,11,0,35,140,7,41,0,31,1,34,1,35,186,141,55,88,102,56,58,15,32,31,0,0,15,1,0,8,0,0,0,0,60,5,2,38,4,133,104,0,1,158,76,3,102,71,125,67,43,69,33,14,76,60,48,30,0,111,141,89,27,12,77,81,0,0,94,64,22,33,140,107,21,151,101,93,100,131,1,19,0,4,0,11,31,131,54,78,12,34,125,0,0,33,68,1,6,158,79,29,110,93,4,27,33,0,32,0,40,2,58,105,96,172,55,81,92,14,51,46,28,0,125,73,0,107,168,23,1,54,110,104,62,44,83,75,6,81,2,10,0,3,28,82,6,45,35,102,36,0,104,115,4,73,114,5,16,0,70,2,0,2,0,16,60,28,1,1,48,13,167,56,9,83,5,23,10,22,56,4,25,42,67,48,141,81,102,37,126,227,79,56,69,54,12,81,20,7,0,0,22,1,80,58,73,31,93,14,28,9,13,84,18,128,46,108,104,72,129,33,172,79,20,62,34,3,70,39,21,2,73,68,24,0,37,127,1,147,78,64,62,167,47,54,130,10,125,100,6,42,52,73,0,56,152,10,6,127,106,38,207

Nearest PDB structures (foldseek):
  2i1o-assembly1_A  TM=1.003E+00  e=9.734E-87  Thermoplasma acidophilum
  2i14-assembly1_E  TM=9.545E-01  e=1.590E-48  Pyrococcus furiosus
  4mzy-assembly1_A  TM=8.721E-01  e=4.859E-29  Enterococcus faecalis V583
  3l0g-assembly1_C  TM=7.486E-01  e=2.282E-13  Ehrlichia chaffeensis str. Arkansas
  3paj-assembly1_B  TM=7.577E-01  e=1.472E-12  Vibrio cholerae O1 biovar El Tor str. N16961

Radius of gyration: 24.53 Å; Cα contacts (8 Å, |Δi|>4): 783; chains: 1; bounding box: 66×63×46 Å

InterPro domains:
  IPR002638 Quinolinate phosphoribosyl transferase, C-terminal [PF01729] (119-306)
  IPR007229 Nicotinate phosphoribosyltransferase family [PIRSF000484] (61-389)
  IPR013785 Aldolase-type TIM barrel [G3DSA:3.20.20.70] (111-300)
  IPR022412 Quinolinate phosphoribosyl transferase, N-terminal [PF02749] (19-117)
  IPR035809 Nicotinate phosphoribosyltransferase, archaeal-type [cd01571] (15-321)
  IPR036068 Nicotinate phosphoribosyltransferase-like, C-terminal [SSF51690] (120-388)
  IPR037128 Quinolinate phosphoribosyl transferase, N-termina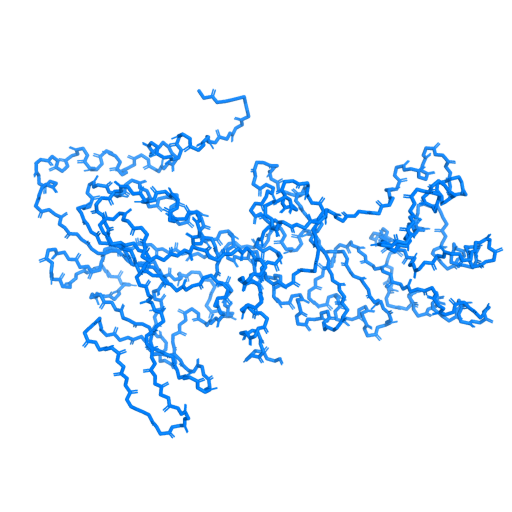l domain superfamily [G3DSA:3.90.1170.20] (1-110)
  IPR053190 Nicotinate phosphoribosyltransferase-like [PTHR43202] (5-386)

Sequence (389 aa):
MNVFNTASDEDIKKGLASDVYFERTISAIGDKCNDLRVAMEATVSGPLDTWINFTGLDEVLKLLEGLDVDLYAIPEGTILFPRDANGLPVPFIRVEGRYCDFGMYETAILGFICQASGISTKASKVRLAAGDSPFFSFGIRRMHPAISPMIDRSAYIGGADGVSGILGAKLIDQDPVGTMPHALSIMLGDEEAWKLTLENTKNGQKSVLLIDTYMDEKFAAIKIAEMFDKVDYIRLDTPSSRRGNFEALIREVRWELALRGRSDIKIMVSGGLDENTVKKLREAGAEAFGVGTSISSAKPFDFAMDIVEVNGKPETKRGKMSGRKNVLRCTSCHRIEVVPANVQEKTCICGGSMQNLLVKYLSHGKRTSEYPRPKEIRSRSMKELEYFK

Secondary structure (DSSP, 8-state):
--SSS---HHHHHHT-SS-THHHHHHHHHGGGGGG-EEEEEEEE-S--SS-EE---HHHHHHHHTTSS-EEEEPPTT-EE-SB-TTSPBPEEEEEEEEHHHHGGGHHHHHHHHHHHHHHHHHHHHHHHHHTTS-EEE--GGGS-GGGHHHHHHHHHHTT-SEE--HHHHHHHTS-------HHHHHHH-HHHHHHHHHHT--TTS--EEE--SSS-HHHHHHHHHTT-S---EEEE---GGG-S-HHHHHHHHHHHHHHTT-TTSEEEEESS--HHHHHHHHHTT--EEEE-HHHHTPPPP-EEEEEEEETTEE---TTS--S-EEEEEETTT--EEEEETT--EE--SSSS-EEE--EEEEETTEESSPPPPHHHHHHHHHHHGGGG-

B-factor: mean 37.39, std 19.94, range [9.64, 178.04]